Protein AF-A0A9E5N6P1-F1 (afdb_monomer)

Structure (mmCIF, N/CA/C/O backbone):
data_AF-A0A9E5N6P1-F1
#
_entry.id   AF-A0A9E5N6P1-F1
#
loop_
_atom_site.group_PDB
_atom_site.id
_atom_site.type_symbol
_atom_site.label_atom_id
_atom_site.label_alt_id
_atom_site.label_comp_id
_atom_site.label_asym_id
_atom_site.label_entity_id
_atom_site.label_seq_id
_atom_site.pdbx_PDB_ins_code
_atom_site.Cartn_x
_atom_site.Cartn_y
_atom_site.Cartn_z
_atom_site.occupancy
_atom_site.B_iso_or_equiv
_atom_site.auth_seq_id
_atom_site.auth_comp_id
_atom_site.auth_asym_id
_atom_site.auth_atom_id
_atom_site.pdbx_PDB_model_num
ATOM 1 N N . MET A 1 1 ? 30.276 5.288 -38.688 1.00 30.75 1 MET A N 1
ATOM 2 C CA . MET A 1 1 ? 29.841 4.185 -39.569 1.00 30.75 1 MET A CA 1
ATOM 3 C C . MET A 1 1 ? 28.336 4.038 -39.426 1.00 30.75 1 MET A C 1
ATOM 5 O O . MET A 1 1 ? 27.857 3.910 -38.314 1.00 30.75 1 MET A O 1
ATOM 9 N N . SER A 1 2 ? 27.665 4.191 -40.565 1.00 29.11 2 SER A N 1
ATOM 10 C CA . SER A 1 2 ? 26.231 4.224 -40.903 1.00 29.11 2 SER A CA 1
ATOM 11 C C . SER A 1 2 ? 25.204 3.473 -40.032 1.00 29.11 2 SER A C 1
ATOM 13 O O . SER A 1 2 ? 25.252 2.251 -39.938 1.00 29.11 2 SER A O 1
ATOM 15 N N . GLU A 1 3 ? 24.216 4.232 -39.546 1.00 31.86 3 GLU A N 1
ATOM 16 C CA . GLU A 1 3 ? 22.732 4.136 -39.640 1.00 31.86 3 GLU A CA 1
ATOM 17 C C . GLU A 1 3 ? 22.017 2.989 -40.407 1.00 31.86 3 GLU A C 1
ATOM 19 O O . GLU A 1 3 ? 20.873 3.148 -40.828 1.00 31.86 3 GLU A O 1
ATOM 24 N N . LYS A 1 4 ? 22.595 1.800 -40.577 1.00 34.53 4 LYS A N 1
ATOM 25 C CA . LYS A 1 4 ? 21.881 0.663 -41.186 1.00 34.53 4 LYS A CA 1
ATOM 26 C C . LYS A 1 4 ? 22.110 -0.628 -40.421 1.00 34.53 4 LYS A C 1
ATOM 28 O O . LYS A 1 4 ? 23.043 -1.351 -40.740 1.00 34.53 4 LYS A O 1
ATOM 33 N N . LEU A 1 5 ? 21.239 -0.904 -39.451 1.00 35.22 5 LEU A N 1
ATOM 34 C CA . LEU A 1 5 ? 20.755 -2.239 -39.069 1.00 35.22 5 LEU A CA 1
ATOM 35 C C . LEU A 1 5 ? 19.813 -2.079 -37.869 1.00 35.22 5 LEU A C 1
ATOM 37 O O . LEU A 1 5 ? 20.239 -1.598 -36.831 1.00 35.22 5 LEU A O 1
ATOM 41 N N . VAL A 1 6 ? 18.530 -2.393 -38.065 1.00 38.03 6 VAL A N 1
ATOM 42 C CA . VAL A 1 6 ? 17.585 -3.120 -37.184 1.00 38.03 6 VAL A CA 1
ATOM 43 C C . VAL A 1 6 ? 16.178 -2.767 -37.699 1.00 38.03 6 VAL A C 1
ATOM 45 O O . VAL A 1 6 ? 15.457 -1.951 -37.117 1.00 38.03 6 VAL A O 1
ATOM 48 N N . GLU A 1 7 ? 15.821 -3.330 -38.856 1.00 32.50 7 GLU A N 1
ATOM 49 C CA . GLU A 1 7 ? 14.437 -3.442 -39.329 1.00 32.50 7 GLU A CA 1
ATOM 50 C C . GLU A 1 7 ? 13.881 -4.795 -38.850 1.00 32.50 7 GLU A C 1
ATOM 52 O O . GLU A 1 7 ? 14.458 -5.835 -39.139 1.00 32.50 7 GLU A O 1
ATOM 57 N N . SER A 1 8 ? 12.798 -4.722 -38.067 1.00 36.00 8 SER A N 1
ATOM 58 C CA . SER A 1 8 ? 11.785 -5.740 -37.721 1.00 36.00 8 SER A CA 1
ATOM 59 C C . SER A 1 8 ? 12.186 -7.214 -37.462 1.00 36.00 8 SER A C 1
ATOM 61 O O . SER A 1 8 ? 12.519 -7.947 -38.386 1.00 36.00 8 SER A O 1
ATOM 63 N N . PHE A 1 9 ? 11.898 -7.644 -36.219 1.00 38.91 9 PHE A N 1
ATOM 64 C CA . PHE A 1 9 ? 11.863 -9.003 -35.632 1.00 38.91 9 PHE A CA 1
ATOM 65 C C . PHE A 1 9 ? 13.210 -9.673 -35.313 1.00 38.91 9 PHE A C 1
ATOM 67 O O . PHE A 1 9 ? 13.998 -9.960 -36.202 1.00 38.91 9 PHE A O 1
ATOM 74 N N . GLY A 1 10 ? 13.439 -10.020 -34.036 1.00 50.09 10 GLY A N 1
ATOM 75 C CA . GLY A 1 10 ? 14.515 -10.960 -33.709 1.00 50.09 10 GLY A CA 1
ATOM 76 C C . GLY A 1 10 ? 14.764 -11.246 -32.235 1.00 50.09 10 GLY A C 1
ATOM 77 O O . GLY A 1 10 ? 14.791 -12.413 -31.866 1.00 50.09 10 GLY A O 1
ATOM 78 N N . TYR A 1 11 ? 14.963 -10.238 -31.381 1.00 55.19 11 TYR A N 1
ATOM 79 C CA . TYR A 1 11 ? 15.561 -10.525 -30.078 1.00 55.19 11 TYR A CA 1
ATOM 80 C C . TYR A 1 11 ? 14.584 -11.148 -29.071 1.00 55.19 11 TYR A C 1
ATOM 82 O O . TYR A 1 11 ? 13.584 -10.567 -28.656 1.00 55.19 11 TYR A O 1
ATOM 90 N N . ARG A 1 12 ? 14.902 -12.365 -28.637 1.00 72.62 12 ARG A N 1
ATOM 91 C CA . ARG A 1 12 ? 14.164 -13.093 -27.608 1.00 72.62 12 ARG A CA 1
ATOM 92 C C . ARG A 1 12 ? 14.618 -12.675 -26.215 1.00 72.62 12 ARG A C 1
ATOM 94 O O . ARG A 1 12 ? 13.776 -12.448 -25.346 1.00 72.62 12 ARG A O 1
ATOM 101 N N . ARG A 1 13 ? 15.933 -12.568 -26.011 1.00 87.62 13 ARG A N 1
ATOM 102 C CA . ARG A 1 13 ? 16.547 -12.386 -24.694 1.00 87.62 13 ARG A CA 1
ATOM 103 C C . ARG A 1 13 ? 17.710 -11.402 -24.745 1.00 87.62 13 ARG A C 1
ATOM 105 O O . ARG A 1 13 ? 18.534 -11.480 -25.653 1.00 87.62 13 ARG A O 1
ATOM 112 N N . LEU A 1 14 ? 17.792 -10.541 -23.738 1.00 90.50 14 LEU A N 1
ATOM 113 C CA . LEU A 1 14 ? 18.967 -9.740 -23.416 1.00 90.50 14 LEU A CA 1
ATOM 114 C C . LEU A 1 14 ? 19.589 -10.247 -22.120 1.00 90.50 14 LEU A C 1
ATOM 116 O O . LEU A 1 14 ? 18.898 -10.410 -21.119 1.00 90.50 14 LEU A O 1
ATOM 120 N N . GLU A 1 15 ? 20.897 -10.428 -22.111 1.00 89.94 15 GLU A N 1
ATOM 121 C CA . GLU A 1 15 ? 21.671 -10.584 -20.892 1.00 89.94 15 GLU A CA 1
ATOM 122 C C . GLU A 1 15 ? 22.510 -9.330 -20.645 1.00 89.94 15 GLU A C 1
ATOM 124 O O . GLU A 1 15 ? 23.156 -8.822 -21.564 1.00 89.94 15 GLU A O 1
ATOM 129 N N . VAL A 1 16 ? 22.500 -8.840 -19.408 1.00 88.81 16 VAL A N 1
ATOM 130 C CA . VAL A 1 16 ? 23.298 -7.704 -18.955 1.00 88.81 16 VAL A CA 1
ATOM 131 C C . VAL A 1 16 ? 24.091 -8.106 -17.716 1.00 88.81 16 VAL A C 1
ATOM 133 O O . VAL A 1 16 ? 23.520 -8.593 -16.738 1.00 88.81 16 VAL A O 1
ATOM 136 N N . ALA A 1 17 ? 25.401 -7.885 -17.751 1.00 85.19 17 ALA A N 1
ATOM 137 C CA . ALA A 1 17 ? 26.308 -8.178 -16.645 1.00 85.19 17 ALA A CA 1
ATOM 138 C C . ALA A 1 17 ? 27.324 -7.046 -16.437 1.00 85.19 17 ALA A C 1
ATOM 140 O O . ALA A 1 17 ? 27.576 -6.237 -17.339 1.00 85.19 17 ALA A O 1
ATOM 141 N N . ALA A 1 18 ? 27.924 -6.997 -15.246 1.00 73.62 18 ALA A N 1
ATOM 142 C CA . ALA A 1 18 ? 29.084 -6.146 -14.999 1.00 73.62 18 ALA A CA 1
ATOM 143 C C . ALA A 1 18 ? 30.238 -6.533 -15.946 1.00 73.62 18 ALA A C 1
ATOM 145 O O . ALA A 1 18 ? 30.497 -7.713 -16.176 1.00 73.62 18 ALA A O 1
ATOM 146 N N . ALA A 1 19 ? 30.909 -5.539 -16.532 1.00 63.41 19 ALA A N 1
ATOM 147 C CA . ALA A 1 19 ? 32.109 -5.769 -17.337 1.00 63.41 19 ALA A CA 1
ATOM 148 C C . ALA A 1 19 ? 33.308 -6.113 -16.433 1.00 63.41 19 ALA A C 1
ATOM 150 O O . ALA A 1 19 ? 33.287 -5.759 -15.265 1.00 63.41 19 ALA A O 1
ATOM 151 N N . ASP A 1 20 ? 34.409 -6.664 -16.963 1.00 62.16 20 ASP A N 1
ATOM 152 C CA . ASP A 1 20 ? 35.677 -6.863 -16.213 1.00 62.16 20 ASP A CA 1
ATOM 153 C C . ASP A 1 20 ? 36.414 -5.545 -15.845 1.00 62.16 20 ASP A C 1
ATOM 155 O O . ASP A 1 20 ? 37.602 -5.525 -15.532 1.00 62.16 20 ASP A O 1
ATOM 159 N N . VAL A 1 21 ? 35.720 -4.410 -15.924 1.00 56.09 21 VAL A N 1
ATOM 160 C CA . VAL A 1 21 ? 36.178 -3.052 -15.594 1.00 56.09 21 VAL A CA 1
ATOM 161 C C . VAL A 1 21 ? 35.175 -2.436 -14.612 1.00 56.09 21 VAL A C 1
ATOM 163 O O . VAL A 1 21 ? 34.046 -2.921 -14.562 1.00 56.09 21 VAL A O 1
ATOM 166 N N . PRO A 1 22 ? 35.527 -1.390 -13.834 1.00 61.22 22 PRO A N 1
ATOM 167 C CA . PRO A 1 22 ? 34.582 -0.760 -12.909 1.00 61.22 22 PRO A CA 1
ATOM 168 C C . PRO A 1 22 ? 33.243 -0.482 -13.599 1.00 61.22 22 PRO A C 1
ATOM 170 O O . PRO A 1 22 ? 33.245 0.013 -14.723 1.00 61.22 22 PRO A O 1
ATOM 173 N N . VAL A 1 23 ? 32.110 -0.783 -12.957 1.00 59.41 23 VAL A N 1
ATOM 174 C CA . VAL A 1 23 ? 30.772 -0.688 -13.585 1.00 59.41 23 VAL A CA 1
ATOM 175 C C . VAL A 1 23 ? 30.453 0.726 -14.096 1.00 59.41 23 VAL A C 1
ATOM 177 O O . VAL A 1 23 ? 29.729 0.896 -15.076 1.00 59.41 23 VAL A O 1
ATOM 180 N N . GLU A 1 24 ? 31.084 1.748 -13.516 1.00 60.03 24 GLU A N 1
ATOM 181 C CA . GLU A 1 24 ? 31.072 3.140 -13.992 1.00 60.03 24 GLU A CA 1
ATOM 182 C C . GLU A 1 24 ? 31.619 3.301 -15.427 1.00 60.03 24 GLU A C 1
ATOM 184 O O . GLU A 1 24 ? 31.235 4.220 -16.150 1.00 60.03 24 GLU A O 1
ATOM 189 N N . SER A 1 25 ? 32.486 2.381 -15.856 1.00 57.44 25 SER A N 1
ATOM 190 C CA . SER A 1 25 ? 33.071 2.292 -17.200 1.00 57.44 25 SER A CA 1
ATOM 191 C C . SER A 1 25 ? 32.190 1.519 -18.192 1.00 57.44 25 SER A C 1
ATOM 193 O O . SER A 1 25 ? 32.484 1.520 -19.389 1.00 57.44 25 SER A O 1
ATOM 195 N N . GLY A 1 26 ? 31.106 0.887 -17.724 1.00 73.06 26 GLY A N 1
ATOM 196 C CA . GLY A 1 26 ? 30.070 0.270 -18.551 1.00 73.06 26 GLY A CA 1
ATOM 197 C C . GLY A 1 26 ? 29.672 -1.152 -18.143 1.00 73.06 26 GLY A C 1
ATOM 198 O O . GLY A 1 26 ? 30.324 -1.812 -17.337 1.00 73.06 26 GLY A O 1
ATOM 199 N N . VAL A 1 27 ? 28.586 -1.626 -18.751 1.00 81.25 27 VAL A N 1
ATOM 200 C CA . VAL A 1 27 ? 28.049 -2.990 -18.656 1.00 81.25 27 VAL A CA 1
ATOM 201 C C . VAL A 1 27 ? 28.216 -3.718 -19.982 1.00 81.25 27 VAL A C 1
ATOM 203 O O . VAL A 1 27 ? 28.313 -3.078 -21.033 1.00 81.25 27 VAL A O 1
ATOM 206 N N . VAL A 1 28 ? 28.242 -5.048 -19.936 1.00 84.31 28 VAL A N 1
ATOM 207 C CA . VAL A 1 28 ? 28.266 -5.898 -21.130 1.00 84.31 28 VAL A CA 1
ATOM 208 C C . VAL A 1 28 ? 26.860 -6.407 -21.407 1.00 84.31 28 VAL A C 1
ATOM 210 O O . VAL A 1 28 ? 26.244 -7.043 -20.552 1.00 84.31 28 VAL A O 1
ATOM 213 N N . CYS A 1 29 ? 26.373 -6.145 -22.616 1.00 86.56 29 CYS A N 1
ATOM 214 C CA . CYS A 1 29 ? 25.100 -6.642 -23.120 1.00 86.56 29 CYS A CA 1
ATOM 215 C C . CYS A 1 29 ? 25.311 -7.746 -24.163 1.00 86.56 29 CYS A C 1
ATOM 217 O O . CYS A 1 29 ? 26.134 -7.587 -25.069 1.00 86.56 29 CYS A O 1
ATOM 219 N N . ARG A 1 30 ? 24.535 -8.833 -24.070 1.00 86.62 30 ARG A N 1
ATOM 220 C CA . ARG A 1 30 ? 24.490 -9.935 -25.048 1.00 86.62 30 ARG A CA 1
ATOM 221 C C . ARG A 1 30 ? 23.038 -10.239 -25.429 1.00 86.62 30 ARG A C 1
ATOM 223 O O . ARG A 1 30 ? 22.239 -10.573 -24.561 1.00 86.62 30 ARG A O 1
ATOM 230 N N . ALA A 1 31 ? 22.691 -10.117 -26.708 1.00 83.19 31 ALA A N 1
ATOM 231 C CA . ALA A 1 31 ? 21.333 -10.327 -27.221 1.00 83.19 31 ALA A CA 1
ATOM 232 C C . ALA A 1 31 ? 21.217 -11.638 -28.034 1.00 83.19 31 ALA A C 1
ATOM 234 O O . ALA A 1 31 ? 22.139 -11.980 -28.773 1.00 83.19 31 ALA A O 1
ATOM 235 N N . GLU A 1 32 ? 20.094 -12.361 -27.919 1.00 78.06 32 GLU A N 1
ATOM 236 C CA . GLU A 1 32 ? 19.786 -13.614 -28.650 1.00 78.06 32 GLU A CA 1
ATOM 237 C C . GLU A 1 32 ? 18.493 -13.481 -29.487 1.00 78.06 32 GLU A C 1
ATOM 239 O O . GLU A 1 32 ? 17.554 -12.876 -28.964 1.00 78.06 32 GLU A O 1
ATOM 244 N N . PRO A 1 33 ? 18.344 -14.101 -30.688 1.00 56.44 33 PRO A N 1
ATOM 245 C CA . PRO A 1 33 ? 19.329 -14.826 -31.495 1.00 56.44 33 PRO A CA 1
ATOM 246 C C . PRO A 1 33 ? 20.080 -13.916 -32.498 1.00 56.44 33 PRO A C 1
ATOM 248 O O . PRO A 1 33 ? 19.656 -12.803 -32.776 1.00 56.44 33 PRO A O 1
ATOM 251 N N . GLU A 1 34 ? 21.172 -14.462 -33.049 1.00 45.56 34 GLU A N 1
ATOM 252 C CA . GLU A 1 34 ? 22.156 -13.897 -34.002 1.00 45.56 34 GLU A CA 1
ATOM 253 C C . GLU A 1 34 ? 23.287 -13.003 -33.436 1.00 45.56 34 GLU A C 1
ATOM 255 O O . GLU A 1 34 ? 23.082 -11.908 -32.925 1.00 45.56 34 GLU A O 1
ATOM 260 N N . GLY A 1 35 ? 24.538 -13.462 -33.619 1.00 53.06 35 GLY A N 1
ATOM 261 C CA . GLY A 1 35 ? 25.711 -12.591 -33.801 1.00 53.06 35 GLY A CA 1
ATOM 262 C C . GLY A 1 35 ? 26.548 -12.180 -32.584 1.00 53.06 35 GLY A C 1
ATOM 263 O O . GLY A 1 35 ? 27.582 -11.563 -32.810 1.00 53.06 35 GLY A O 1
ATOM 264 N N . ALA A 1 36 ? 26.145 -12.516 -31.350 1.00 54.09 36 ALA A N 1
ATOM 265 C CA . ALA A 1 36 ? 26.924 -12.450 -30.094 1.00 54.09 36 ALA A CA 1
ATOM 266 C C . ALA A 1 36 ? 28.018 -11.360 -30.023 1.00 54.09 36 ALA A C 1
ATOM 268 O O . ALA A 1 36 ? 29.170 -11.639 -29.690 1.00 54.09 36 ALA A O 1
ATOM 269 N N . GLN A 1 37 ? 27.677 -10.112 -30.344 1.00 58.47 37 GLN A N 1
ATOM 270 C CA . GLN A 1 37 ? 28.601 -9.005 -30.151 1.00 58.47 37 GLN A CA 1
ATOM 271 C C . GLN A 1 37 ? 28.383 -8.457 -28.745 1.00 58.47 37 GLN A C 1
ATOM 273 O O . GLN A 1 37 ? 27.283 -8.030 -28.399 1.00 58.47 37 GLN A O 1
ATOM 278 N N . GLU A 1 38 ? 29.424 -8.508 -27.918 1.00 72.19 38 GLU A N 1
ATOM 279 C CA . GLU A 1 38 ? 29.413 -7.850 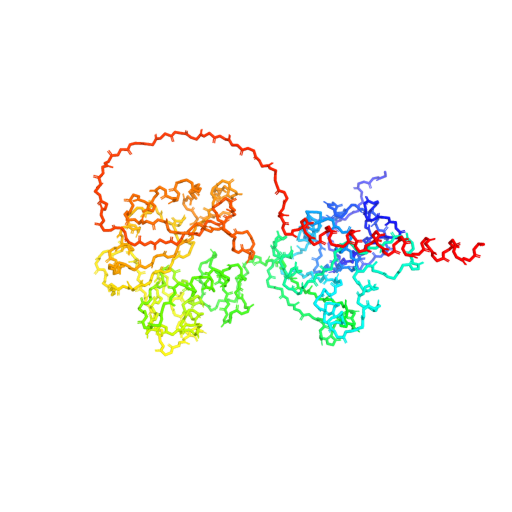-26.618 1.00 72.19 38 GLU A CA 1
ATOM 280 C C . GLU A 1 38 ? 29.354 -6.342 -26.822 1.00 72.19 38 GLU A C 1
ATOM 282 O O . GLU A 1 38 ? 30.305 -5.725 -27.309 1.00 72.19 38 GLU A O 1
ATOM 287 N N . ILE A 1 39 ? 28.231 -5.742 -26.442 1.00 78.69 39 ILE A N 1
ATOM 288 C CA . ILE A 1 39 ? 28.075 -4.296 -26.508 1.00 78.69 39 ILE A CA 1
ATOM 289 C C . ILE A 1 39 ? 28.393 -3.734 -25.131 1.00 78.69 39 ILE A C 1
ATOM 291 O O . ILE A 1 39 ? 27.693 -4.014 -24.157 1.00 78.69 39 ILE A O 1
ATOM 295 N N . ARG A 1 40 ? 29.456 -2.929 -25.060 1.00 81.38 40 ARG A N 1
ATOM 296 C CA . ARG A 1 40 ? 29.779 -2.147 -23.867 1.00 81.38 40 ARG A CA 1
ATOM 297 C C . ARG A 1 40 ? 29.000 -0.843 -23.897 1.00 81.38 40 ARG A C 1
ATOM 299 O O . ARG A 1 40 ? 29.143 -0.058 -24.832 1.00 81.38 40 ARG A O 1
ATOM 306 N N . CYS A 1 41 ? 28.177 -0.614 -22.885 1.00 80.31 41 CYS A N 1
ATOM 307 C CA . CYS A 1 41 ? 27.332 0.576 -22.802 1.00 80.31 41 CYS A CA 1
ATOM 308 C C . CYS A 1 41 ? 27.138 1.032 -21.356 1.00 80.31 41 CYS A C 1
ATOM 310 O O . CYS A 1 41 ? 27.592 0.379 -20.420 1.00 80.31 41 CYS A O 1
ATOM 312 N N . ARG A 1 42 ? 26.498 2.187 -21.159 1.00 82.38 42 ARG A N 1
ATOM 313 C CA . ARG A 1 42 ? 26.172 2.668 -19.814 1.00 82.38 42 ARG A CA 1
ATOM 314 C C . ARG A 1 42 ? 24.927 1.943 -19.300 1.00 82.38 42 ARG A C 1
ATOM 316 O O . ARG A 1 42 ? 23.971 1.816 -20.059 1.00 82.38 42 ARG A O 1
ATOM 323 N N . PRO A 1 43 ? 24.875 1.562 -18.013 1.00 80.62 43 PRO A N 1
ATOM 324 C CA . PRO A 1 43 ? 23.700 0.902 -17.443 1.00 80.62 43 PRO A CA 1
ATOM 325 C C . PRO A 1 43 ? 22.434 1.770 -17.537 1.00 80.62 43 PRO A C 1
ATOM 327 O O . PRO A 1 43 ? 21.340 1.251 -17.688 1.00 80.62 43 PRO A O 1
ATOM 330 N N . SER A 1 44 ? 22.572 3.097 -17.513 1.00 77.56 44 SER A N 1
ATOM 331 C CA . SER A 1 44 ? 21.450 4.034 -17.639 1.00 77.56 44 SER A CA 1
ATOM 332 C C . SER A 1 44 ? 21.016 4.318 -19.081 1.00 77.56 44 SER A C 1
ATOM 334 O O . SER A 1 44 ? 20.153 5.167 -19.288 1.00 77.56 44 SER A O 1
ATOM 336 N N . THR A 1 45 ? 21.670 3.737 -20.091 1.0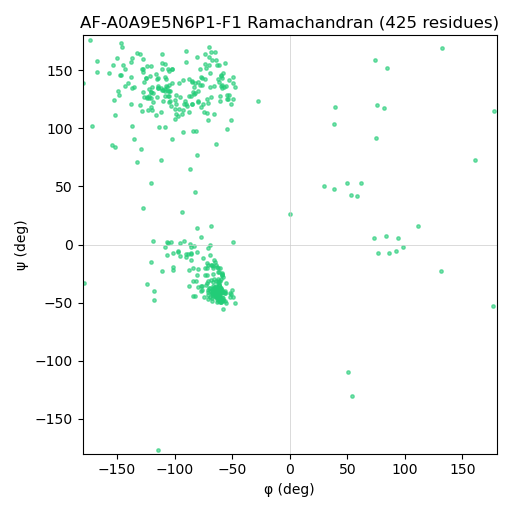0 82.12 45 THR A N 1
ATOM 337 C CA . THR A 1 45 ? 21.364 4.008 -21.505 1.00 82.12 45 THR A CA 1
ATOM 338 C C . THR A 1 45 ? 21.773 2.812 -22.358 1.00 82.12 45 THR A C 1
ATOM 340 O O . THR A 1 45 ? 22.886 2.760 -22.897 1.00 82.12 45 THR A O 1
ATOM 343 N N . LEU A 1 46 ? 20.875 1.834 -22.458 1.00 85.75 46 LEU A N 1
ATOM 344 C CA . LEU A 1 46 ? 21.114 0.606 -23.207 1.00 85.75 46 LEU A CA 1
ATOM 345 C C . LEU A 1 46 ? 20.816 0.842 -24.702 1.00 85.75 46 LEU A C 1
ATOM 347 O O . LEU A 1 46 ? 19.741 1.346 -25.037 1.00 85.75 46 LEU A O 1
ATOM 351 N N . PRO A 1 47 ? 21.724 0.482 -25.629 1.00 87.12 47 PRO A N 1
ATOM 352 C CA . PRO A 1 47 ? 21.664 0.878 -27.040 1.00 87.12 47 PRO A CA 1
ATOM 353 C C . PRO A 1 47 ? 20.723 -0.013 -27.867 1.00 87.12 47 PRO A C 1
ATOM 355 O O . PRO A 1 47 ? 21.059 -0.454 -28.964 1.00 87.12 47 PRO A O 1
ATOM 358 N N . PHE A 1 48 ? 19.537 -0.287 -27.333 1.00 86.12 48 PHE A N 1
ATOM 359 C CA . PHE A 1 48 ? 18.495 -1.070 -27.983 1.00 86.12 48 PHE A CA 1
ATOM 360 C C . PHE A 1 48 ? 17.201 -0.257 -28.058 1.00 86.12 48 PHE A C 1
ATOM 362 O O . PHE A 1 48 ? 16.966 0.644 -27.248 1.00 86.12 48 PHE A O 1
ATOM 369 N N . LYS A 1 49 ? 16.370 -0.568 -29.056 1.00 81.31 49 LYS A N 1
ATOM 370 C CA . LYS A 1 49 ? 15.063 0.073 -29.244 1.00 81.31 49 LYS A CA 1
ATOM 371 C C . LYS A 1 49 ? 14.109 -0.304 -28.111 1.00 81.31 49 LYS A C 1
ATOM 373 O O . LYS A 1 49 ? 14.295 -1.319 -27.447 1.00 81.31 49 LYS A O 1
ATOM 378 N N . ASP A 1 50 ? 13.083 0.506 -27.913 1.00 83.69 50 ASP A N 1
ATOM 379 C CA . ASP A 1 50 ? 12.000 0.187 -26.987 1.00 83.69 50 ASP A CA 1
ATOM 380 C C . ASP A 1 50 ? 11.328 -1.125 -27.414 1.00 83.69 50 ASP A C 1
ATOM 382 O O . ASP A 1 50 ? 11.241 -1.427 -2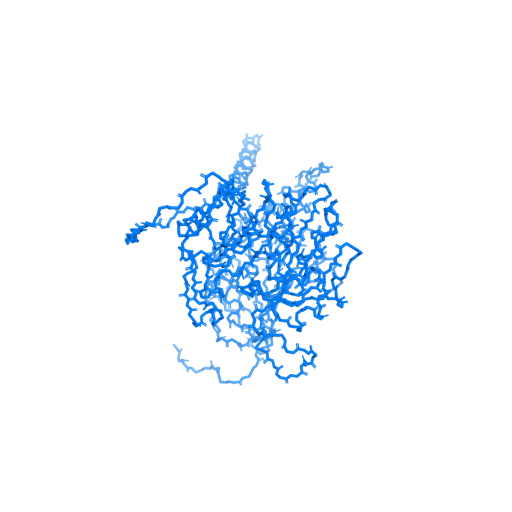8.607 1.00 83.69 50 ASP A O 1
ATOM 386 N N . GLU A 1 51 ? 10.873 -1.902 -26.433 1.00 84.88 51 GLU A N 1
ATOM 387 C CA . GLU A 1 51 ? 10.024 -3.082 -26.641 1.00 84.88 51 GLU A CA 1
ATOM 388 C C . GLU A 1 51 ? 10.579 -4.103 -27.646 1.00 84.88 51 GLU A C 1
ATOM 390 O O . GLU A 1 51 ? 9.862 -4.635 -28.492 1.00 84.88 51 GLU A O 1
ATOM 395 N N . CYS A 1 52 ? 11.879 -4.389 -27.573 1.00 84.94 52 CYS A N 1
ATOM 396 C CA . CYS A 1 52 ? 12.545 -5.298 -28.504 1.00 84.94 52 CYS A CA 1
ATOM 397 C C . CYS A 1 52 ? 12.944 -6.651 -27.902 1.00 84.94 52 CYS A C 1
ATOM 399 O O . CYS A 1 52 ? 13.426 -7.499 -28.647 1.00 84.94 52 CYS A O 1
ATOM 401 N N . PHE A 1 53 ? 12.713 -6.881 -26.602 1.00 86.56 53 PHE A N 1
ATOM 402 C CA . PHE A 1 53 ? 13.019 -8.146 -25.926 1.00 86.56 53 PHE A CA 1
ATOM 403 C C . PHE A 1 53 ? 11.805 -8.743 -25.210 1.00 86.56 53 PHE A C 1
ATOM 405 O O . PHE A 1 53 ? 11.024 -8.029 -24.591 1.00 86.56 53 PHE A O 1
ATOM 412 N N . SER A 1 54 ? 11.682 -10.074 -25.217 1.00 87.31 54 SER A N 1
ATOM 413 C CA . SER A 1 54 ? 10.706 -10.791 -24.373 1.00 87.31 54 SER A CA 1
ATOM 414 C C . SER A 1 54 ? 11.237 -11.129 -22.978 1.00 87.31 54 SER A C 1
ATOM 416 O O . SER A 1 54 ? 10.456 -11.336 -22.048 1.00 87.31 54 SER A O 1
ATOM 418 N N . GLU A 1 55 ? 12.562 -11.165 -22.826 1.00 91.44 55 GLU A N 1
ATOM 419 C CA . GLU A 1 55 ? 13.239 -11.504 -21.580 1.00 91.44 55 GLU A CA 1
ATOM 420 C C . GLU A 1 55 ? 14.511 -10.663 -21.395 1.00 91.44 55 GLU A C 1
ATOM 422 O O . GLU A 1 55 ? 15.299 -10.516 -22.328 1.00 91.44 55 GLU A O 1
ATOM 427 N N . VAL A 1 56 ? 14.742 -10.148 -20.188 1.00 93.00 56 VAL A N 1
ATOM 428 C CA . VAL A 1 56 ? 15.998 -9.498 -19.784 1.00 93.00 56 VAL A CA 1
ATOM 429 C C . VAL A 1 56 ? 16.558 -10.227 -18.563 1.00 93.00 56 VAL A C 1
ATOM 431 O O . VAL A 1 56 ? 15.830 -10.507 -17.615 1.00 93.00 56 VAL A O 1
ATOM 434 N N . ARG A 1 57 ? 17.853 -10.534 -18.555 1.00 92.25 57 ARG A N 1
ATOM 435 C CA . ARG A 1 57 ? 18.554 -11.149 -17.421 1.00 92.25 57 ARG A CA 1
ATOM 436 C C . ARG A 1 57 ? 19.666 -10.228 -16.948 1.00 92.25 57 ARG A C 1
ATOM 438 O O . ARG A 1 57 ? 20.615 -9.993 -17.687 1.00 92.25 57 ARG A O 1
ATOM 445 N N . SER A 1 58 ? 19.556 -9.730 -15.725 1.00 90.31 58 SER A N 1
ATOM 446 C CA . SER A 1 58 ? 20.585 -8.941 -15.052 1.00 90.31 58 SER A CA 1
ATOM 447 C C . SER A 1 58 ? 21.357 -9.837 -14.091 1.00 90.31 58 SER A C 1
ATOM 449 O O . SER A 1 58 ? 20.828 -10.198 -13.035 1.00 90.31 58 SER A O 1
ATOM 451 N N . ARG A 1 59 ? 22.609 -10.160 -14.431 1.00 83.38 59 ARG A N 1
ATOM 452 C CA . ARG A 1 59 ? 23.469 -11.033 -13.622 1.00 83.38 59 ARG A CA 1
ATOM 453 C C . ARG A 1 59 ? 24.587 -10.268 -12.938 1.00 83.38 59 ARG A C 1
ATOM 455 O O . ARG A 1 59 ? 25.318 -9.539 -13.600 1.00 83.38 59 ARG A O 1
ATOM 462 N N . HIS A 1 60 ? 24.708 -10.458 -11.623 1.00 77.31 60 HIS A N 1
ATOM 463 C CA . HIS A 1 60 ? 25.741 -9.861 -10.770 1.00 77.31 60 HIS A CA 1
ATOM 464 C C . HIS A 1 60 ? 26.099 -8.409 -11.139 1.00 77.31 60 HIS A C 1
ATOM 466 O O . HIS A 1 60 ? 27.266 -8.071 -11.301 1.00 77.31 60 HIS A O 1
ATOM 472 N N . LEU A 1 61 ? 25.094 -7.559 -11.329 1.00 83.69 61 LEU A N 1
ATOM 473 C CA . LEU A 1 61 ? 25.298 -6.176 -11.752 1.00 83.69 61 LEU A CA 1
ATOM 474 C C . LEU A 1 61 ? 24.790 -5.187 -10.710 1.00 83.69 61 LEU A C 1
ATOM 476 O O . LEU A 1 61 ? 25.483 -4.234 -10.356 1.00 83.69 61 LEU A O 1
ATOM 480 N N . ILE A 1 62 ? 23.572 -5.409 -10.222 1.00 85.19 62 ILE A N 1
ATOM 481 C CA . ILE A 1 62 ? 22.853 -4.422 -9.420 1.00 85.19 62 ILE A CA 1
ATOM 482 C C . ILE A 1 62 ? 23.582 -4.083 -8.113 1.00 85.19 62 ILE A C 1
ATOM 484 O O . ILE A 1 62 ? 23.546 -2.933 -7.688 1.00 85.19 62 ILE A O 1
ATOM 488 N N . GLN A 1 63 ? 24.343 -5.032 -7.554 1.00 82.25 63 GLN A N 1
ATOM 489 C CA . GLN A 1 63 ? 25.165 -4.836 -6.357 1.00 82.25 63 GLN A CA 1
ATOM 490 C C . GLN A 1 63 ? 26.299 -3.820 -6.511 1.00 82.25 63 GLN A C 1
ATOM 492 O O . GLN A 1 63 ? 26.856 -3.371 -5.512 1.00 82.25 63 GLN A O 1
ATOM 497 N N . TYR A 1 64 ? 26.671 -3.479 -7.742 1.00 80.19 64 TYR A N 1
ATOM 498 C CA . TYR A 1 64 ? 27.747 -2.536 -8.040 1.00 80.19 64 TYR A CA 1
ATOM 499 C C . TYR A 1 64 ? 27.222 -1.147 -8.411 1.00 80.19 64 TYR A C 1
ATOM 501 O O . TYR A 1 64 ? 28.005 -0.213 -8.574 1.00 80.19 64 TYR A O 1
ATOM 509 N N . LEU A 1 65 ? 25.904 -1.000 -8.562 1.00 76.81 65 LEU A N 1
ATOM 510 C CA . LEU A 1 65 ? 25.265 0.261 -8.907 1.00 76.81 65 LEU A CA 1
ATOM 511 C C . LEU A 1 65 ? 24.842 1.000 -7.639 1.00 76.81 65 LEU A C 1
ATOM 513 O O . LEU A 1 65 ? 24.303 0.416 -6.699 1.00 76.81 65 LEU A O 1
ATOM 517 N N . ARG A 1 66 ? 24.998 2.328 -7.637 1.00 75.12 66 ARG A N 1
ATOM 518 C CA . ARG A 1 66 ? 24.306 3.177 -6.657 1.00 75.12 66 ARG A CA 1
ATOM 519 C C . ARG A 1 66 ? 22.802 2.954 -6.788 1.00 75.12 66 ARG A C 1
ATOM 521 O O . ARG A 1 66 ? 22.312 2.749 -7.893 1.00 75.12 66 ARG A O 1
ATOM 528 N N . ARG A 1 67 ? 22.046 3.057 -5.692 1.00 69.38 67 ARG A N 1
ATOM 529 C CA . ARG A 1 67 ? 20.590 2.805 -5.690 1.00 69.38 67 ARG A CA 1
ATOM 530 C C . ARG A 1 67 ? 19.831 3.580 -6.777 1.00 69.38 67 ARG A C 1
ATOM 532 O O . ARG A 1 67 ? 18.992 2.998 -7.453 1.00 69.38 67 ARG A O 1
ATOM 539 N N . THR A 1 68 ? 20.153 4.855 -6.990 1.00 69.31 68 THR A N 1
ATOM 540 C CA . THR A 1 68 ? 19.552 5.681 -8.054 1.00 69.31 68 THR A CA 1
ATOM 541 C C . THR A 1 68 ? 19.894 5.174 -9.456 1.00 69.31 68 THR A C 1
ATOM 543 O O . THR A 1 68 ? 19.024 5.109 -10.322 1.00 69.31 68 THR A O 1
ATOM 546 N N . ASP A 1 69 ? 21.143 4.762 -9.673 1.00 76.62 69 ASP A N 1
ATOM 547 C CA . ASP A 1 69 ? 21.615 4.209 -10.944 1.00 76.62 69 ASP A CA 1
ATOM 548 C C . ASP A 1 69 ? 21.049 2.797 -11.190 1.00 76.62 69 ASP A C 1
ATOM 550 O O . ASP A 1 69 ? 20.731 2.456 -12.326 1.00 76.62 69 ASP A O 1
ATOM 554 N N . ALA A 1 70 ? 20.835 2.009 -10.132 1.00 81.75 70 ALA A N 1
ATOM 555 C CA . ALA A 1 70 ? 20.162 0.714 -10.180 1.00 81.75 70 ALA A CA 1
ATOM 556 C C . ALA A 1 70 ? 18.701 0.853 -10.630 1.00 81.75 70 ALA A C 1
ATOM 558 O O . ALA A 1 70 ? 18.265 0.115 -11.509 1.00 81.75 70 ALA A O 1
ATOM 559 N N . VAL A 1 71 ? 17.954 1.825 -10.087 1.00 77.88 71 VAL A N 1
ATOM 560 C CA . VAL A 1 71 ? 16.577 2.103 -10.537 1.00 77.88 71 VAL A CA 1
ATOM 561 C C . VAL A 1 71 ? 16.564 2.518 -12.007 1.00 77.88 71 VAL A C 1
ATOM 563 O O . VAL A 1 71 ? 15.790 1.961 -12.777 1.00 77.88 71 VAL A O 1
ATOM 566 N N . ARG A 1 72 ? 17.451 3.431 -12.425 1.00 78.81 72 ARG A N 1
ATOM 567 C CA . ARG A 1 72 ? 17.552 3.859 -13.834 1.00 78.81 72 ARG A CA 1
ATOM 568 C C . ARG A 1 72 ? 17.899 2.706 -14.774 1.00 78.81 72 ARG A C 1
ATOM 570 O O . ARG A 1 72 ? 17.323 2.601 -15.849 1.00 78.81 72 ARG A O 1
ATOM 577 N N . PHE A 1 73 ? 18.810 1.827 -14.366 1.00 89.69 73 PHE A N 1
ATOM 578 C CA . PHE A 1 73 ? 19.143 0.621 -15.121 1.00 89.69 73 PHE A CA 1
ATOM 579 C C . PHE A 1 73 ? 17.936 -0.311 -15.278 1.00 89.69 73 PHE A C 1
ATOM 581 O O . PHE A 1 73 ? 17.662 -0.810 -16.369 1.00 89.69 73 PHE A O 1
ATOM 588 N N . LEU A 1 74 ? 17.183 -0.531 -14.202 1.00 91.00 74 LEU A N 1
ATOM 589 C CA . LEU A 1 74 ? 15.976 -1.347 -14.261 1.00 91.00 74 LEU A CA 1
ATOM 590 C C . LEU A 1 74 ? 14.877 -0.681 -15.108 1.00 91.00 74 LEU A C 1
ATOM 592 O O . LEU A 1 74 ? 14.188 -1.384 -15.839 1.00 91.00 74 LEU A O 1
ATOM 596 N N . GLN A 1 75 ? 14.743 0.649 -15.082 1.00 83.50 75 GLN A N 1
ATOM 597 C CA . GLN A 1 75 ? 13.830 1.392 -15.967 1.00 83.50 75 GLN A CA 1
ATOM 598 C C . GLN A 1 75 ? 14.226 1.249 -17.439 1.00 83.50 75 GLN A C 1
ATOM 600 O O . GLN A 1 75 ? 13.365 1.064 -18.295 1.00 83.50 75 GLN A O 1
ATOM 605 N N . GLU A 1 76 ? 15.524 1.252 -17.741 1.00 89.38 76 GLU A N 1
ATOM 606 C CA . GLU A 1 76 ? 16.007 0.916 -19.080 1.00 89.38 76 GLU A CA 1
ATOM 607 C C . GLU A 1 76 ? 15.630 -0.518 -19.457 1.00 89.38 76 GLU A C 1
ATOM 609 O O . GLU A 1 76 ? 15.086 -0.744 -20.533 1.00 89.38 76 GLU A O 1
ATOM 614 N N . CYS A 1 77 ? 15.811 -1.493 -18.564 1.00 93.31 77 CYS A N 1
ATOM 615 C CA . CYS A 1 77 ? 15.361 -2.865 -18.817 1.00 93.31 77 CYS A CA 1
ATOM 616 C C . CYS A 1 77 ? 13.843 -2.944 -19.056 1.00 93.31 77 CYS A C 1
ATOM 618 O O . CYS A 1 77 ? 13.392 -3.713 -19.904 1.00 93.31 77 CYS A O 1
ATOM 620 N N . TRP A 1 78 ? 13.055 -2.139 -18.340 1.00 89.62 78 TRP A N 1
ATOM 621 C CA . TRP A 1 78 ? 11.610 -2.032 -18.528 1.00 89.62 78 TRP A CA 1
ATOM 622 C C . TRP A 1 78 ? 11.258 -1.457 -19.906 1.00 89.62 78 TRP A C 1
ATOM 624 O O . TRP A 1 78 ? 10.410 -2.014 -20.603 1.00 89.62 78 TRP A O 1
ATOM 634 N N . ARG A 1 79 ? 11.946 -0.394 -20.345 1.00 89.31 79 ARG A N 1
ATOM 635 C CA . ARG A 1 79 ? 11.783 0.210 -21.680 1.00 89.31 79 ARG A CA 1
ATOM 636 C C . ARG A 1 79 ? 12.024 -0.814 -22.789 1.00 89.31 79 ARG A C 1
ATOM 638 O O . ARG A 1 79 ? 11.282 -0.856 -23.768 1.00 89.31 79 ARG A O 1
ATOM 645 N N . LEU A 1 80 ? 13.038 -1.658 -22.619 1.00 88.75 80 LEU A N 1
ATOM 646 C CA . LEU A 1 80 ? 13.439 -2.671 -23.594 1.00 88.75 80 LEU A CA 1
ATOM 647 C C . LEU A 1 80 ? 12.476 -3.854 -23.719 1.00 88.75 80 LEU A C 1
ATOM 649 O O . LEU A 1 80 ? 12.450 -4.506 -24.766 1.00 88.75 80 LEU A O 1
ATOM 653 N N . LEU A 1 81 ? 11.717 -4.165 -22.671 1.00 87.88 81 LEU A N 1
ATOM 654 C CA . LEU A 1 81 ? 10.819 -5.312 -22.673 1.00 87.88 81 LEU A CA 1
ATOM 655 C C . LEU A 1 81 ? 9.544 -5.016 -23.460 1.00 87.88 81 LEU A C 1
ATOM 657 O O . LEU A 1 81 ? 8.939 -3.953 -23.317 1.00 87.88 81 LEU A O 1
ATOM 661 N N . VAL A 1 82 ? 9.104 -5.979 -24.269 1.00 83.06 82 VAL A N 1
ATOM 662 C CA . VAL A 1 82 ? 7.731 -5.991 -24.786 1.00 83.06 82 VAL A CA 1
ATOM 663 C C . VAL A 1 82 ? 6.761 -6.083 -23.613 1.00 83.06 82 VAL A C 1
ATOM 665 O O . VAL A 1 82 ? 7.115 -6.617 -22.554 1.00 83.06 82 VAL A O 1
ATOM 668 N N . PRO A 1 83 ? 5.524 -5.604 -23.761 1.00 78.56 83 PRO A N 1
ATOM 669 C CA . PRO A 1 83 ? 4.552 -5.771 -22.701 1.00 78.56 83 PRO A CA 1
ATOM 670 C C . PRO A 1 83 ? 4.297 -7.246 -22.345 1.00 78.56 83 PRO A C 1
ATOM 672 O O . PRO A 1 83 ? 4.222 -8.105 -23.222 1.00 78.56 83 PRO A O 1
ATOM 675 N N . GLY A 1 84 ? 4.214 -7.557 -21.049 1.00 77.50 84 GLY A N 1
ATOM 676 C CA . GLY A 1 84 ? 4.199 -8.936 -20.540 1.00 77.50 84 GLY A CA 1
ATOM 677 C C . GLY A 1 84 ? 5.569 -9.634 -20.531 1.00 77.50 84 GLY A C 1
ATOM 678 O O . GLY A 1 84 ? 5.692 -10.735 -19.986 1.00 77.50 84 GLY A O 1
ATOM 679 N N . GLY A 1 85 ? 6.603 -9.008 -21.100 1.00 86.00 85 GLY A N 1
ATOM 680 C CA . GLY A 1 85 ? 7.984 -9.481 -21.061 1.00 86.00 85 GLY A CA 1
ATOM 681 C C . GLY A 1 85 ? 8.542 -9.514 -19.638 1.00 86.00 85 GLY A C 1
ATOM 682 O O . GLY A 1 85 ? 8.077 -8.790 -18.755 1.00 86.00 85 GLY A O 1
ATOM 683 N N . ARG A 1 86 ? 9.532 -10.377 -19.393 1.00 90.81 86 ARG A N 1
ATOM 684 C CA . ARG A 1 86 ? 10.032 -10.671 -18.039 1.00 90.81 86 ARG A CA 1
ATOM 685 C C . ARG A 1 86 ? 11.463 -10.212 -17.829 1.00 90.81 86 ARG A C 1
ATOM 687 O O . ARG A 1 86 ? 12.303 -10.355 -18.710 1.00 90.81 86 ARG A O 1
ATOM 694 N N . ILE A 1 87 ? 11.753 -9.739 -16.628 1.00 93.94 87 ILE A N 1
ATOM 695 C CA . ILE A 1 87 ? 13.113 -9.528 -16.148 1.00 93.94 87 ILE A CA 1
ATOM 696 C C . ILE A 1 87 ? 13.453 -10.573 -15.089 1.00 93.94 87 ILE A C 1
ATOM 698 O O . ILE A 1 87 ? 12.592 -10.940 -14.296 1.00 93.94 87 ILE A O 1
ATOM 702 N N . TYR A 1 88 ? 14.704 -11.018 -15.069 1.00 92.75 88 TYR A N 1
ATOM 703 C CA . TYR A 1 88 ? 15.308 -11.816 -14.005 1.00 92.75 88 TYR A CA 1
ATOM 704 C C . TYR A 1 88 ? 16.505 -11.047 -13.457 1.00 92.75 88 TYR A C 1
ATOM 706 O O . TYR A 1 88 ? 17.376 -10.639 -14.229 1.00 92.75 88 TYR A O 1
ATOM 714 N N . VAL A 1 89 ? 16.551 -10.833 -12.147 1.00 92.12 89 VAL A N 1
ATOM 715 C CA . VAL A 1 89 ? 17.640 -10.117 -11.480 1.00 92.12 89 VAL A CA 1
ATOM 716 C C . VAL A 1 89 ? 18.237 -11.006 -10.405 1.00 92.12 89 VAL A C 1
ATOM 718 O O . VAL A 1 89 ? 17.523 -11.468 -9.516 1.00 92.12 89 VAL A O 1
ATOM 721 N N . THR A 1 90 ? 19.552 -11.200 -10.477 1.00 89.56 90 THR A N 1
ATOM 722 C CA . THR A 1 90 ? 20.317 -11.891 -9.437 1.00 89.56 90 THR A CA 1
ATOM 723 C C . THR A 1 90 ? 21.116 -10.896 -8.604 1.00 89.56 90 THR A C 1
ATOM 725 O O . THR A 1 90 ? 21.757 -10.005 -9.178 1.00 89.56 90 THR A O 1
ATOM 728 N N . ALA A 1 91 ? 21.146 -11.067 -7.285 1.00 87.50 91 ALA A N 1
ATOM 729 C CA . ALA A 1 91 ? 21.964 -10.243 -6.394 1.00 87.50 91 ALA A CA 1
ATOM 730 C C . ALA A 1 91 ? 22.406 -11.016 -5.135 1.00 87.50 91 ALA A C 1
ATOM 732 O O . ALA A 1 91 ? 21.766 -12.008 -4.790 1.00 87.50 91 ALA A O 1
ATOM 733 N N . PRO A 1 92 ? 23.461 -10.582 -4.419 1.00 84.62 92 PRO A N 1
ATOM 734 C CA . PRO A 1 92 ? 23.867 -11.210 -3.160 1.00 84.62 92 PRO A CA 1
ATOM 735 C C . PRO A 1 92 ? 22.748 -11.184 -2.107 1.00 84.62 92 PRO A C 1
ATOM 737 O O . PRO A 1 92 ? 22.114 -10.143 -1.897 1.00 84.62 92 PRO A O 1
ATOM 740 N N . ASN A 1 93 ? 22.527 -12.317 -1.435 1.00 85.69 93 ASN A N 1
ATOM 741 C CA . ASN A 1 93 ? 21.474 -12.498 -0.435 1.00 85.69 93 ASN A CA 1
ATOM 742 C C . ASN A 1 93 ? 21.912 -11.992 0.946 1.00 85.69 93 ASN A C 1
ATOM 744 O O . ASN A 1 93 ? 22.565 -12.700 1.711 1.00 85.69 93 ASN A O 1
ATOM 748 N N . LEU A 1 94 ? 21.514 -10.768 1.290 1.00 83.38 94 LEU A N 1
ATOM 749 C CA . LEU A 1 94 ? 21.842 -10.141 2.571 1.00 83.38 94 LEU A CA 1
ATOM 750 C C . LEU A 1 94 ? 21.341 -10.962 3.765 1.00 83.38 94 LEU A C 1
ATOM 752 O O . LEU A 1 94 ? 22.062 -11.085 4.749 1.00 83.38 94 LEU A O 1
ATOM 756 N N . GLN A 1 95 ? 20.131 -11.527 3.686 1.00 79.56 95 GLN A N 1
ATOM 757 C CA . GLN A 1 95 ? 19.554 -12.264 4.813 1.00 79.56 95 GLN A CA 1
ATOM 758 C C . GLN A 1 95 ? 20.396 -13.499 5.146 1.00 79.56 95 GLN A C 1
ATOM 760 O O . GLN A 1 95 ? 20.743 -13.707 6.302 1.00 79.56 95 GLN A O 1
ATOM 765 N N . PHE A 1 96 ? 20.807 -14.246 4.120 1.00 83.25 96 PHE A N 1
ATOM 766 C CA . PHE A 1 96 ? 21.667 -15.415 4.280 1.00 83.25 96 PHE A CA 1
ATOM 767 C C . PHE A 1 96 ? 22.993 -15.075 4.971 1.00 83.25 96 PHE A C 1
ATOM 769 O O . PHE A 1 96 ? 23.391 -15.752 5.917 1.00 83.25 96 PHE A O 1
ATOM 776 N N . TYR A 1 97 ? 23.665 -13.997 4.553 1.00 80.31 97 TYR A N 1
ATOM 777 C CA . TYR A 1 97 ? 24.938 -13.613 5.167 1.00 80.31 97 TYR A CA 1
ATOM 778 C C . TYR A 1 97 ? 24.784 -13.068 6.593 1.00 80.31 97 TYR A C 1
ATOM 780 O O . TYR A 1 97 ? 25.666 -13.284 7.423 1.00 80.31 97 TYR A O 1
ATOM 788 N N . LEU A 1 98 ? 23.667 -12.407 6.911 1.00 76.56 98 LEU A N 1
ATOM 789 C CA . LEU A 1 98 ? 23.354 -12.017 8.290 1.00 76.56 98 LEU A CA 1
ATOM 790 C C . LEU A 1 98 ? 23.090 -13.241 9.177 1.00 76.56 98 LEU A C 1
ATOM 792 O O . LEU A 1 98 ? 23.553 -13.277 10.316 1.00 76.56 98 LEU A O 1
ATOM 796 N N . ASP A 1 99 ? 22.396 -14.253 8.658 1.00 77.81 99 ASP A N 1
ATOM 797 C CA . ASP A 1 99 ? 22.123 -15.494 9.385 1.00 77.81 99 ASP A CA 1
ATOM 798 C C . ASP A 1 99 ? 23.417 -16.288 9.634 1.00 77.81 99 ASP A C 1
ATOM 800 O O . ASP A 1 99 ? 23.658 -16.733 10.759 1.00 77.81 99 ASP A O 1
ATOM 804 N N . LEU A 1 100 ? 24.303 -16.373 8.634 1.00 79.12 100 LEU A N 1
ATOM 805 C CA . LEU A 1 100 ? 25.660 -16.919 8.780 1.00 79.12 100 LEU A CA 1
ATOM 806 C C . LEU A 1 100 ? 26.454 -16.191 9.864 1.00 79.12 100 LEU A C 1
ATOM 808 O O . LEU A 1 100 ? 26.999 -16.842 10.758 1.00 79.12 100 LEU A O 1
ATOM 812 N N . TYR A 1 101 ? 26.460 -14.854 9.833 1.00 77.00 101 TYR A N 1
ATOM 813 C CA . TYR A 1 101 ? 27.143 -14.052 10.844 1.00 77.00 101 TYR A CA 1
ATOM 814 C C . TYR A 1 101 ? 26.602 -14.356 12.247 1.00 77.00 101 TYR A C 1
ATOM 816 O O . TYR A 1 101 ? 27.364 -14.638 13.165 1.00 77.00 101 TYR A O 1
ATOM 824 N N . ASN A 1 102 ? 25.279 -14.386 12.411 1.00 69.81 102 ASN A N 1
ATOM 825 C CA . ASN A 1 102 ? 24.646 -14.678 13.698 1.00 69.81 102 ASN A CA 1
ATOM 826 C C . ASN A 1 102 ? 24.888 -16.119 14.179 1.00 69.81 102 ASN A C 1
ATOM 828 O O . ASN A 1 102 ? 24.864 -16.375 15.382 1.00 69.81 102 ASN A O 1
ATOM 832 N N . SER A 1 103 ? 25.134 -17.054 13.259 1.00 79.81 103 SER A N 1
ATOM 833 C CA . SER A 1 103 ? 25.464 -18.450 13.572 1.00 79.81 103 SER A CA 1
ATOM 834 C C . SER A 1 103 ? 26.933 -18.680 13.958 1.00 79.81 103 SER A C 1
ATOM 836 O O . SER A 1 103 ? 27.281 -19.774 14.403 1.00 79.81 103 SER A O 1
ATOM 838 N N . GLY A 1 104 ? 27.782 -17.650 13.849 1.00 76.81 104 GLY A N 1
ATOM 839 C CA . GLY A 1 104 ? 29.200 -17.686 14.218 1.00 76.81 104 GLY A CA 1
ATOM 840 C C . GLY A 1 104 ? 30.165 -17.907 13.051 1.00 76.81 104 GLY A C 1
ATOM 841 O O . GLY A 1 104 ? 31.378 -17.862 13.261 1.00 76.81 104 GLY A O 1
ATOM 842 N N . ASP A 1 105 ? 29.668 -18.088 11.823 1.00 79.56 105 ASP A N 1
ATOM 843 C CA . ASP A 1 105 ? 30.499 -18.192 10.616 1.00 79.56 105 ASP A CA 1
ATOM 844 C C . ASP A 1 105 ? 30.803 -16.797 10.040 1.00 79.56 105 ASP A C 1
ATOM 846 O O . ASP A 1 105 ? 30.341 -16.386 8.972 1.00 79.56 105 ASP A O 1
ATOM 850 N N . HIS A 1 106 ? 31.544 -16.009 10.822 1.00 76.88 106 HIS A N 1
ATOM 851 C CA . HIS A 1 106 ? 31.826 -14.610 10.501 1.00 76.88 106 HIS A CA 1
ATOM 852 C C . HIS A 1 106 ? 32.703 -14.455 9.252 1.00 76.88 106 HIS A C 1
ATOM 854 O O . HIS A 1 106 ? 32.563 -13.471 8.531 1.00 76.88 106 HIS A O 1
ATOM 860 N N . GLU A 1 107 ? 33.615 -15.397 8.998 1.00 72.44 107 GLU A N 1
ATOM 861 C CA . GLU A 1 107 ? 34.545 -15.324 7.869 1.00 72.44 107 GLU A CA 1
ATOM 862 C C . GLU A 1 107 ? 33.797 -15.463 6.541 1.00 72.44 107 GLU A C 1
ATOM 864 O O . GLU A 1 107 ? 33.934 -14.603 5.667 1.00 72.44 107 GLU A O 1
ATOM 869 N N . LEU A 1 108 ? 32.931 -16.475 6.421 1.00 74.00 108 LEU A N 1
ATOM 870 C CA . LEU A 1 108 ? 32.117 -16.672 5.226 1.00 74.00 108 LEU A CA 1
ATOM 871 C C . LEU A 1 108 ? 31.074 -15.558 5.058 1.00 74.00 108 LEU A C 1
ATOM 873 O O . LEU A 1 108 ? 30.865 -15.074 3.944 1.00 74.00 108 LEU A O 1
ATOM 877 N N . ALA A 1 109 ? 30.464 -15.099 6.156 1.00 72.75 109 ALA A N 1
ATOM 878 C CA . ALA A 1 109 ? 29.521 -13.983 6.132 1.00 72.75 109 ALA A CA 1
ATOM 879 C C . ALA A 1 109 ? 30.158 -12.689 5.603 1.00 72.75 109 ALA A C 1
ATOM 881 O O . ALA A 1 109 ? 29.617 -12.043 4.703 1.00 72.75 109 ALA A O 1
ATOM 882 N N . LEU A 1 110 ? 31.330 -12.320 6.127 1.00 72.50 110 LEU A N 1
ATOM 883 C CA . LEU A 1 110 ? 32.045 -11.118 5.698 1.00 72.50 110 LEU A CA 1
ATOM 884 C C . LEU A 1 110 ? 32.596 -11.267 4.275 1.00 72.50 110 LEU A C 1
ATOM 886 O O . LEU A 1 110 ? 32.531 -10.311 3.505 1.00 72.50 110 LEU A O 1
ATOM 890 N N . ALA A 1 111 ? 33.070 -12.453 3.884 1.00 70.44 111 ALA A N 1
ATOM 891 C CA . ALA A 1 111 ? 33.491 -12.722 2.508 1.00 70.44 111 ALA A CA 1
ATOM 892 C C . ALA A 1 111 ? 32.330 -12.618 1.502 1.00 70.44 111 ALA A C 1
ATOM 894 O O . ALA A 1 111 ? 32.540 -12.235 0.351 1.00 70.44 111 ALA A O 1
ATOM 895 N N . GLY A 1 112 ? 31.107 -12.945 1.922 1.00 69.25 112 GLY A N 1
ATOM 896 C CA . GLY A 1 112 ? 29.897 -12.796 1.118 1.00 69.25 112 GLY A CA 1
ATOM 897 C C . GLY A 1 112 ? 29.419 -11.352 0.979 1.00 69.25 112 GLY A C 1
ATOM 898 O O . GLY A 1 112 ? 29.114 -10.905 -0.126 1.00 69.25 112 GLY A O 1
ATOM 899 N N . LEU A 1 113 ? 29.407 -10.600 2.084 1.00 67.81 113 LEU A N 1
ATOM 900 C CA . LEU A 1 113 ? 28.991 -9.192 2.103 1.00 67.81 113 LEU A CA 1
ATOM 901 C C . LEU A 1 113 ? 29.990 -8.271 1.396 1.00 67.81 113 LEU A C 1
ATOM 903 O O . LEU A 1 113 ? 29.581 -7.327 0.723 1.00 67.81 113 LEU A O 1
ATOM 907 N N . CYS A 1 114 ? 31.284 -8.560 1.537 1.00 65.19 114 CYS A N 1
ATOM 908 C CA . CYS A 1 114 ? 32.381 -7.713 1.065 1.00 65.19 114 CYS A CA 1
ATOM 909 C C . CYS A 1 114 ? 33.090 -8.279 -0.183 1.00 65.19 114 CYS A C 1
ATOM 911 O O . CYS A 1 114 ? 34.067 -7.700 -0.658 1.00 65.19 114 CYS A O 1
ATOM 913 N N . GLY A 1 115 ? 32.624 -9.411 -0.722 1.00 61.28 115 GLY A N 1
ATOM 914 C CA . GLY A 1 115 ? 33.237 -10.111 -1.855 1.00 61.28 115 GLY A CA 1
ATOM 915 C C . GLY A 1 115 ? 34.532 -10.871 -1.517 1.00 61.28 115 GLY A C 1
ATOM 916 O O . GLY A 1 115 ? 35.238 -10.580 -0.552 1.00 61.28 115 GLY A O 1
ATOM 917 N N . HIS A 1 116 ? 34.881 -11.859 -2.354 1.00 50.72 116 HIS A N 1
ATOM 918 C CA . HIS A 1 116 ? 36.176 -12.546 -2.277 1.00 50.72 116 HIS A CA 1
ATOM 919 C C . HIS A 1 116 ? 37.295 -11.602 -2.735 1.00 50.72 116 HIS A C 1
ATOM 921 O O . HIS A 1 116 ? 37.437 -11.306 -3.923 1.00 50.72 116 HIS A O 1
ATOM 927 N N . GLN A 1 117 ? 38.098 -11.133 -1.779 1.00 46.56 117 GLN A N 1
ATOM 928 C CA . GLN A 1 117 ? 39.094 -10.076 -1.990 1.00 46.56 117 GLN A CA 1
ATOM 929 C C . GLN A 1 117 ? 40.305 -10.472 -2.857 1.00 46.56 117 GLN A C 1
ATOM 931 O O . GLN A 1 117 ? 41.146 -9.622 -3.136 1.00 46.56 117 GLN A O 1
ATOM 936 N N . ASP A 1 118 ? 40.386 -11.717 -3.337 1.00 42.19 118 ASP A N 1
ATOM 937 C CA . ASP A 1 118 ? 41.436 -12.155 -4.271 1.00 42.19 118 ASP A CA 1
ATOM 938 C C . ASP A 1 118 ? 41.261 -11.559 -5.679 1.00 42.19 118 ASP A C 1
ATOM 940 O O . ASP A 1 118 ? 42.204 -11.507 -6.470 1.00 42.19 118 ASP A O 1
ATOM 944 N N . LYS A 1 119 ? 40.062 -11.058 -6.004 1.00 43.94 119 LYS A N 1
ATOM 945 C CA . LYS A 1 119 ? 39.802 -10.289 -7.225 1.00 43.94 119 LYS A CA 1
ATOM 946 C C . LYS A 1 119 ? 39.734 -8.806 -6.872 1.00 43.94 119 LYS A C 1
ATOM 948 O O . LYS A 1 119 ? 38.664 -8.279 -6.591 1.00 43.94 119 LYS A O 1
ATOM 953 N N . LEU A 1 120 ? 40.886 -8.138 -6.941 1.00 41.50 120 LEU A N 1
ATOM 954 C CA . LEU A 1 120 ? 41.143 -6.712 -6.661 1.00 41.50 120 LEU A CA 1
ATOM 955 C C . LEU A 1 120 ? 40.212 -5.673 -7.330 1.00 41.50 120 LEU A C 1
ATOM 957 O O . LEU A 1 120 ? 40.458 -4.480 -7.180 1.00 41.50 120 LEU A O 1
ATOM 961 N N . LEU A 1 121 ? 39.188 -6.062 -8.097 1.00 46.94 121 LEU A N 1
ATOM 962 C CA . LEU A 1 121 ? 38.502 -5.135 -8.995 1.00 46.94 121 LEU A CA 1
ATOM 963 C C . LEU A 1 121 ? 37.005 -4.913 -8.785 1.00 46.94 121 LEU A C 1
ATOM 965 O O . LEU A 1 121 ? 36.543 -3.901 -9.301 1.00 46.94 121 LEU A O 1
ATOM 969 N N . GLN A 1 122 ? 36.238 -5.720 -8.038 1.00 54.84 122 GLN A N 1
ATOM 970 C CA . GLN A 1 122 ? 34.794 -5.445 -7.853 1.00 54.84 122 GLN A CA 1
ATOM 971 C C . GLN A 1 122 ? 34.231 -5.980 -6.529 1.00 54.84 122 GLN A C 1
ATOM 973 O O . GLN A 1 122 ? 33.620 -7.049 -6.479 1.00 54.84 122 GLN A O 1
ATOM 978 N N . VAL A 1 123 ? 34.399 -5.204 -5.456 1.00 57.66 123 VAL A N 1
ATOM 979 C CA . VAL A 1 123 ? 33.696 -5.430 -4.184 1.00 57.66 123 VAL A CA 1
ATOM 980 C C . VAL A 1 123 ? 32.215 -5.055 -4.357 1.00 57.66 123 VAL A C 1
ATOM 982 O O . VAL A 1 123 ? 31.937 -3.935 -4.800 1.00 57.66 123 VAL A O 1
ATOM 985 N N . PRO A 1 124 ? 31.257 -5.959 -4.064 1.00 60.41 124 PRO A N 1
ATOM 986 C CA . PRO A 1 124 ? 29.837 -5.619 -4.037 1.00 60.41 124 PRO A CA 1
ATOM 987 C C . PRO A 1 124 ? 29.605 -4.424 -3.109 1.00 60.41 124 PRO A C 1
ATOM 989 O O . PRO A 1 124 ? 29.996 -4.456 -1.948 1.00 60.41 124 PRO A O 1
ATOM 992 N N . GLN A 1 125 ? 28.976 -3.362 -3.610 1.00 64.62 125 GLN A N 1
ATOM 993 C CA . GLN A 1 125 ? 28.608 -2.220 -2.765 1.00 64.62 125 GLN A CA 1
ATOM 994 C C . GLN A 1 125 ? 27.325 -2.498 -1.978 1.00 64.62 125 GLN A C 1
ATOM 996 O O . GLN A 1 125 ? 27.112 -1.918 -0.916 1.00 64.62 125 GLN A O 1
ATOM 1001 N N . TRP A 1 126 ? 26.462 -3.370 -2.506 1.00 72.00 126 TRP A N 1
ATOM 1002 C CA . TRP A 1 126 ? 25.143 -3.641 -1.951 1.00 72.00 126 TRP A CA 1
ATOM 1003 C C . TRP A 1 126 ? 24.828 -5.133 -1.942 1.00 72.00 126 TRP A C 1
ATOM 1005 O O . TRP A 1 126 ? 24.983 -5.823 -2.944 1.00 72.00 126 TRP A O 1
ATOM 1015 N N . SER A 1 127 ? 24.294 -5.609 -0.824 1.00 76.94 127 SER A N 1
ATOM 1016 C CA . SER A 1 127 ? 23.564 -6.875 -0.752 1.00 76.94 127 SER A CA 1
ATOM 1017 C C . SER A 1 127 ? 22.079 -6.581 -0.565 1.00 76.94 127 SER A C 1
ATOM 1019 O O . SER A 1 127 ? 21.708 -5.511 -0.069 1.00 76.94 127 SER A O 1
ATOM 1021 N N . TYR A 1 128 ? 21.221 -7.515 -0.962 1.00 80.69 128 TYR A N 1
ATOM 1022 C CA . TYR A 1 128 ? 19.776 -7.310 -0.965 1.00 80.69 128 TYR A CA 1
ATOM 1023 C C . TYR A 1 128 ? 19.080 -8.397 -0.166 1.00 80.69 128 TYR A C 1
ATOM 1025 O O . TYR A 1 128 ? 19.465 -9.559 -0.190 1.00 80.69 128 TYR A O 1
ATOM 1033 N N . THR A 1 129 ? 18.026 -8.013 0.537 1.00 80.12 129 THR A N 1
ATOM 1034 C CA . THR A 1 129 ? 16.982 -8.956 0.944 1.00 80.12 129 THR A CA 1
ATOM 1035 C C . THR A 1 129 ? 16.037 -9.199 -0.229 1.00 80.12 129 THR A C 1
ATOM 1037 O O . THR A 1 129 ? 15.957 -8.368 -1.138 1.00 80.12 129 THR A O 1
ATOM 1040 N N . ARG A 1 130 ? 15.260 -10.292 -0.184 1.00 74.50 130 ARG A N 1
ATOM 1041 C CA . ARG A 1 130 ? 14.182 -10.548 -1.157 1.00 74.50 130 ARG A CA 1
ATOM 1042 C C . ARG A 1 130 ? 13.316 -9.302 -1.346 1.00 74.50 130 ARG A C 1
ATOM 1044 O O . ARG A 1 130 ? 13.155 -8.836 -2.468 1.00 74.50 130 ARG A O 1
ATOM 1051 N N . GLN A 1 131 ? 12.860 -8.730 -0.231 1.00 66.69 131 GLN A N 1
ATOM 1052 C CA . GLN A 1 131 ? 12.019 -7.540 -0.227 1.00 66.69 131 GLN A CA 1
ATOM 1053 C C . GLN A 1 131 ? 12.706 -6.362 -0.928 1.00 66.69 131 GLN A C 1
ATOM 1055 O O . GLN A 1 131 ? 12.207 -5.864 -1.924 1.00 66.69 131 GLN A O 1
ATOM 1060 N N . SER A 1 132 ? 13.912 -5.978 -0.500 1.00 74.25 132 SER A N 1
ATOM 1061 C CA . SER A 1 132 ? 14.590 -4.793 -1.055 1.00 74.25 132 SER A CA 1
ATOM 1062 C C . SER A 1 132 ? 15.021 -4.923 -2.524 1.00 74.25 132 SER A C 1
ATOM 1064 O O . SER A 1 132 ? 15.300 -3.901 -3.162 1.00 74.25 132 SER A O 1
ATOM 1066 N N . LEU A 1 133 ? 15.093 -6.144 -3.068 1.00 81.12 133 LEU A N 1
ATOM 1067 C CA . LEU A 1 133 ? 15.290 -6.392 -4.498 1.00 81.12 133 LEU A CA 1
ATOM 1068 C C . LEU A 1 133 ? 13.972 -6.296 -5.280 1.00 81.12 133 LEU A C 1
ATOM 1070 O O . LEU A 1 133 ? 13.931 -5.640 -6.323 1.00 81.12 133 LEU A O 1
ATOM 1074 N N . GLN A 1 134 ? 12.891 -6.888 -4.761 1.00 78.56 134 GLN A N 1
ATOM 1075 C CA . GLN A 1 134 ? 11.539 -6.707 -5.304 1.00 78.56 134 GLN A CA 1
ATOM 1076 C C . GLN A 1 134 ? 11.169 -5.218 -5.335 1.00 78.56 134 GLN A C 1
ATOM 1078 O O . GLN A 1 134 ? 10.651 -4.722 -6.336 1.00 78.56 134 GLN A O 1
ATOM 1083 N N . ASP A 1 135 ? 11.547 -4.477 -4.296 1.00 64.94 135 ASP A N 1
ATOM 1084 C CA . ASP A 1 135 ? 11.271 -3.054 -4.176 1.00 64.94 135 ASP A CA 1
ATOM 1085 C C . ASP A 1 135 ? 11.900 -2.226 -5.305 1.00 64.94 135 ASP A C 1
ATOM 1087 O O . ASP A 1 135 ? 11.285 -1.297 -5.836 1.00 64.94 135 ASP A O 1
ATOM 1091 N N . LEU A 1 136 ? 13.131 -2.565 -5.696 1.00 77.38 136 LEU A N 1
ATOM 1092 C CA . LEU A 1 136 ? 13.817 -1.910 -6.810 1.00 77.38 136 LEU A CA 1
ATOM 1093 C C . LEU A 1 136 ? 13.134 -2.187 -8.151 1.00 77.38 136 LEU A C 1
ATOM 1095 O O . LEU A 1 136 ? 13.026 -1.279 -8.975 1.00 77.38 136 LEU A O 1
ATOM 1099 N N . LEU A 1 137 ? 12.651 -3.414 -8.357 1.00 81.31 137 LEU A N 1
ATOM 1100 C CA . LEU A 1 137 ? 11.911 -3.795 -9.560 1.00 81.31 137 LEU A CA 1
ATOM 1101 C C . LEU A 1 137 ? 10.605 -3.007 -9.677 1.00 81.31 137 LEU A C 1
ATOM 1103 O O . LEU A 1 137 ? 10.310 -2.443 -10.730 1.00 81.31 137 LEU A O 1
ATOM 1107 N N . PHE A 1 138 ? 9.859 -2.881 -8.584 1.00 70.94 138 PHE A N 1
ATOM 1108 C CA . PHE A 1 138 ? 8.633 -2.090 -8.573 1.00 70.94 138 PHE A CA 1
ATOM 1109 C C . PHE A 1 138 ? 8.890 -0.594 -8.804 1.00 70.94 138 PHE A C 1
ATOM 1111 O O . PHE A 1 138 ? 8.181 0.026 -9.596 1.00 70.94 138 PHE A O 1
ATOM 1118 N N . LYS A 1 139 ? 9.939 -0.012 -8.198 1.00 68.88 139 LYS A N 1
ATOM 1119 C CA . LYS A 1 139 ? 10.354 1.384 -8.465 1.00 68.88 139 LYS A CA 1
ATOM 1120 C C . LYS A 1 139 ? 10.671 1.633 -9.943 1.00 68.88 139 LYS A C 1
ATOM 1122 O O . LYS A 1 139 ? 10.511 2.751 -10.428 1.00 68.88 139 LYS A O 1
ATOM 1127 N N . ALA A 1 140 ? 11.102 0.598 -10.656 1.00 74.62 140 ALA A N 1
ATOM 1128 C CA . ALA A 1 140 ? 11.387 0.653 -12.081 1.00 74.62 140 ALA A CA 1
ATOM 1129 C C . ALA A 1 140 ? 10.168 0.405 -12.992 1.00 74.62 140 ALA A C 1
ATOM 1131 O O . ALA A 1 140 ? 10.318 0.445 -14.210 1.00 74.62 140 ALA A O 1
ATOM 1132 N N . GLY A 1 141 ? 8.974 0.183 -12.428 1.00 68.12 141 GLY A N 1
ATOM 1133 C CA . GLY A 1 141 ? 7.723 0.013 -13.176 1.00 68.12 141 GLY A CA 1
ATOM 1134 C C . GLY A 1 141 ? 7.344 -1.439 -13.485 1.00 68.12 141 GLY A C 1
ATOM 1135 O O . GLY A 1 141 ? 6.370 -1.680 -14.203 1.00 68.12 141 GLY A O 1
ATOM 1136 N N . PHE A 1 142 ? 8.088 -2.422 -12.971 1.00 77.69 142 PHE A N 1
ATOM 1137 C CA . PHE A 1 142 ? 7.712 -3.830 -13.092 1.00 77.69 142 PHE A CA 1
ATOM 1138 C C . PHE A 1 142 ? 6.537 -4.183 -12.177 1.00 77.69 142 PHE A C 1
ATOM 1140 O O . PHE A 1 142 ? 6.322 -3.549 -11.148 1.00 77.69 142 PHE A O 1
ATOM 1147 N N . VAL A 1 143 ? 5.792 -5.225 -12.538 1.00 72.50 143 VAL A N 1
ATOM 1148 C CA . VAL A 1 143 ? 4.679 -5.782 -11.763 1.00 72.50 143 VAL A CA 1
ATOM 1149 C C . VAL A 1 143 ? 4.945 -7.252 -11.424 1.00 72.50 143 VAL A C 1
ATOM 1151 O O . VAL A 1 143 ? 5.692 -7.927 -12.130 1.00 72.50 143 VAL A O 1
ATOM 1154 N N . ALA A 1 144 ? 4.345 -7.708 -10.318 1.00 61.25 144 ALA A N 1
ATOM 1155 C CA . ALA A 1 144 ? 4.471 -9.026 -9.681 1.00 61.25 144 ALA A CA 1
ATOM 1156 C C . ALA A 1 144 ? 5.883 -9.637 -9.701 1.00 61.25 144 ALA A C 1
ATOM 1158 O O . ALA A 1 144 ? 6.328 -10.196 -10.707 1.00 61.25 144 ALA A O 1
ATOM 1159 N N . ALA A 1 145 ? 6.560 -9.584 -8.555 1.00 76.38 145 ALA A N 1
ATOM 1160 C CA . ALA A 1 145 ? 7.900 -10.123 -8.413 1.00 76.38 145 ALA A CA 1
ATOM 1161 C C . ALA A 1 145 ? 7.884 -11.517 -7.759 1.00 76.38 145 ALA A C 1
ATOM 1163 O O . ALA A 1 145 ? 7.418 -11.660 -6.628 1.00 76.38 145 ALA A O 1
ATOM 1164 N N . LYS A 1 146 ? 8.405 -12.542 -8.441 1.00 80.25 146 LYS A N 1
ATOM 1165 C CA . LYS A 1 146 ? 8.496 -13.919 -7.936 1.00 80.25 146 LYS A CA 1
ATOM 1166 C C . LYS A 1 146 ? 9.932 -14.251 -7.537 1.00 80.25 146 LYS A C 1
ATOM 1168 O O . LYS A 1 146 ? 10.857 -14.023 -8.308 1.00 80.25 146 LYS A O 1
ATOM 1173 N N . ASP A 1 147 ? 10.095 -14.825 -6.348 1.00 81.62 147 ASP A N 1
ATOM 1174 C CA . ASP A 1 147 ? 11.369 -15.389 -5.908 1.00 81.62 147 ASP A CA 1
ATOM 1175 C C . ASP A 1 147 ? 11.594 -16.781 -6.521 1.00 81.62 147 ASP A C 1
ATOM 1177 O O . ASP A 1 147 ? 10.702 -17.632 -6.493 1.00 81.62 147 ASP A O 1
ATOM 1181 N N . HIS A 1 148 ? 12.790 -16.984 -7.060 1.00 83.25 148 HIS A N 1
ATOM 1182 C CA . HIS A 1 148 ? 13.290 -18.218 -7.656 1.00 83.25 148 HIS A CA 1
ATOM 1183 C C . HIS A 1 148 ? 14.520 -18.772 -6.935 1.00 83.25 148 HIS A C 1
ATOM 1185 O O . HIS A 1 148 ? 15.043 -19.798 -7.351 1.00 83.25 148 HIS A O 1
ATOM 1191 N N . THR A 1 149 ? 14.969 -18.146 -5.847 1.00 78.00 149 THR A N 1
ATOM 1192 C CA . THR A 1 149 ? 16.202 -18.494 -5.119 1.00 78.00 149 THR A CA 1
ATOM 1193 C C . THR A 1 149 ? 16.313 -19.987 -4.788 1.00 78.00 149 THR A C 1
ATOM 1195 O O . THR A 1 149 ? 17.383 -20.573 -4.919 1.00 78.00 149 THR A O 1
ATOM 1198 N N . ALA A 1 150 ? 15.198 -20.619 -4.408 1.00 73.56 150 ALA A N 1
ATOM 1199 C CA . ALA A 1 150 ? 15.129 -22.045 -4.078 1.00 73.56 150 ALA A CA 1
ATOM 1200 C C . ALA A 1 150 ? 14.500 -22.916 -5.188 1.00 73.56 150 ALA A C 1
ATOM 1202 O O . ALA A 1 150 ? 14.327 -24.119 -4.993 1.00 73.56 150 ALA A O 1
ATOM 1203 N N . ASP A 1 151 ? 14.130 -22.333 -6.335 1.00 73.38 151 ASP A N 1
ATOM 1204 C CA . ASP A 1 151 ? 13.513 -23.068 -7.441 1.00 73.38 151 ASP A CA 1
ATOM 1205 C C . ASP A 1 151 ? 14.576 -23.864 -8.217 1.00 73.38 151 ASP A C 1
ATOM 1207 O O . ASP A 1 151 ? 15.683 -23.392 -8.487 1.00 73.38 151 ASP A O 1
ATOM 1211 N N . ASP A 1 152 ? 14.206 -25.051 -8.705 1.00 67.12 152 ASP A N 1
ATOM 1212 C CA . ASP A 1 152 ? 15.081 -25.856 -9.568 1.00 67.12 152 ASP A CA 1
ATOM 1213 C C . ASP A 1 152 ? 15.469 -25.161 -10.878 1.00 67.12 152 ASP A C 1
ATOM 1215 O O . ASP A 1 152 ? 16.466 -25.537 -11.501 1.00 67.12 152 ASP A O 1
ATOM 1219 N N . SER A 1 153 ? 14.683 -24.160 -11.279 1.00 62.19 153 SER A N 1
ATOM 1220 C CA . SER A 1 153 ? 14.902 -23.321 -12.451 1.00 62.19 153 SER A CA 1
ATOM 1221 C C . SER A 1 153 ? 15.827 -22.126 -12.210 1.00 62.19 153 SER A C 1
ATOM 1223 O O . SER A 1 153 ? 16.067 -21.394 -13.170 1.00 62.19 153 SER A O 1
ATOM 1225 N N . SER A 1 154 ? 16.310 -21.913 -10.977 1.00 70.19 154 SER A N 1
ATOM 1226 C CA . SER A 1 154 ? 17.256 -20.835 -10.659 1.00 70.19 154 SER A CA 1
ATOM 1227 C C . SER A 1 154 ? 18.501 -20.930 -11.538 1.00 70.19 154 SER A C 1
ATOM 1229 O O . SER A 1 154 ? 19.055 -22.020 -11.737 1.00 70.19 154 SER A O 1
ATOM 1231 N N . LEU A 1 155 ? 18.961 -19.792 -12.053 1.00 64.50 155 LEU A N 1
ATOM 1232 C CA . LEU A 1 155 ? 20.195 -19.708 -12.835 1.00 64.50 155 LEU A CA 1
ATOM 1233 C C . LEU A 1 155 ? 21.435 -19.876 -11.955 1.00 64.50 155 LEU A C 1
ATOM 1235 O O . LEU A 1 155 ? 22.495 -20.236 -12.469 1.00 64.50 155 LEU A O 1
ATOM 1239 N N . GLU A 1 156 ? 21.295 -19.653 -10.648 1.00 69.81 156 GLU A N 1
ATOM 1240 C CA . GLU A 1 156 ? 22.353 -19.809 -9.660 1.00 69.81 156 GLU A CA 1
ATOM 1241 C C . GLU A 1 156 ? 21.816 -20.508 -8.403 1.00 69.81 156 GLU A C 1
ATOM 1243 O O . GLU A 1 156 ? 21.141 -19.920 -7.559 1.00 69.81 156 GLU A O 1
ATOM 1248 N N . LYS A 1 157 ? 22.112 -21.806 -8.275 1.00 67.94 157 LYS A N 1
ATOM 1249 C CA . LYS A 1 157 ? 21.703 -22.620 -7.121 1.00 67.94 157 LYS A CA 1
ATOM 1250 C C . LYS A 1 157 ? 22.653 -22.392 -5.946 1.00 67.94 157 LYS A C 1
ATOM 1252 O O . LYS A 1 157 ? 23.539 -23.205 -5.690 1.00 67.94 157 LYS A O 1
ATOM 1257 N N . SER A 1 158 ? 22.489 -21.266 -5.263 1.00 75.06 158 SER A N 1
ATOM 1258 C CA . SER A 1 158 ? 23.261 -20.911 -4.072 1.00 75.06 158 SER A CA 1
ATOM 1259 C C . SER A 1 158 ? 22.406 -20.081 -3.122 1.00 75.06 158 SER A C 1
ATOM 1261 O O . SER A 1 158 ? 21.891 -19.044 -3.521 1.00 75.06 158 SER A O 1
ATOM 1263 N N . GLU A 1 159 ? 22.329 -20.472 -1.848 1.00 76.62 159 GLU A N 1
ATOM 1264 C CA . GLU A 1 159 ? 21.595 -19.715 -0.817 1.00 76.62 15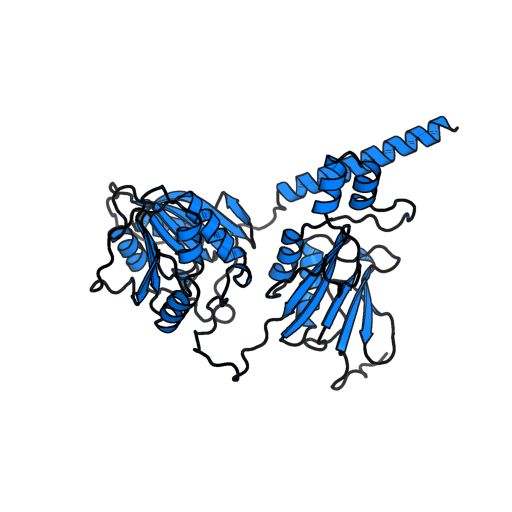9 GLU A CA 1
ATOM 1265 C C . GLU A 1 159 ? 22.159 -18.297 -0.603 1.00 76.62 159 GLU A C 1
ATOM 1267 O O . GLU A 1 159 ? 21.429 -17.380 -0.222 1.00 76.62 159 GLU A O 1
ATOM 1272 N N . GLY A 1 160 ? 23.439 -18.089 -0.941 1.00 79.94 160 GLY A N 1
ATOM 1273 C CA . GLY A 1 160 ? 24.100 -16.779 -0.943 1.00 79.94 160 GLY A CA 1
ATOM 1274 C C . GLY A 1 160 ? 23.666 -15.818 -2.054 1.00 79.94 160 GLY A C 1
ATOM 1275 O O . GLY A 1 160 ? 24.118 -14.669 -2.062 1.00 79.94 160 GLY A O 1
ATOM 1276 N N . HIS A 1 161 ? 22.788 -16.243 -2.964 1.00 84.00 161 HIS A N 1
ATOM 1277 C CA . HIS A 1 161 ? 22.276 -15.428 -4.062 1.00 84.00 161 HIS A CA 1
ATOM 1278 C C . HIS A 1 161 ? 20.752 -15.422 -4.068 1.00 84.00 161 HIS A C 1
ATOM 1280 O O . HIS A 1 161 ? 20.114 -16.434 -3.817 1.00 84.00 161 HIS A O 1
ATOM 1286 N N . LEU A 1 162 ? 20.172 -14.261 -4.352 1.00 86.31 162 LEU A N 1
ATOM 1287 C CA . LEU A 1 162 ? 18.755 -14.111 -4.645 1.00 86.31 162 LEU A CA 1
ATOM 1288 C C . LEU A 1 162 ? 18.557 -14.105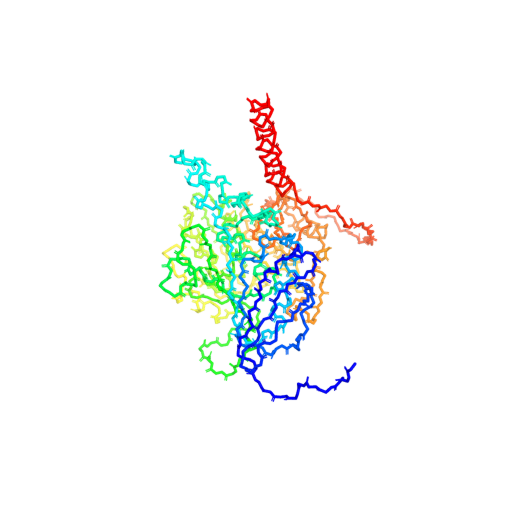 -6.149 1.00 86.31 162 LEU A C 1
ATOM 1290 O O . LEU A 1 162 ? 19.293 -13.411 -6.849 1.00 86.31 162 LEU A O 1
ATOM 1294 N N . GLU A 1 163 ? 17.512 -14.777 -6.620 1.00 89.19 163 GLU A N 1
ATOM 1295 C CA . GLU A 1 163 ? 17.006 -14.625 -7.982 1.00 89.19 163 GLU A CA 1
ATOM 1296 C C . GLU A 1 163 ? 15.536 -14.221 -7.932 1.00 89.19 163 GLU A C 1
ATOM 1298 O O . GLU A 1 163 ? 14.684 -14.975 -7.468 1.00 89.19 163 GLU A O 1
ATOM 1303 N N . VAL A 1 164 ? 15.228 -13.023 -8.422 1.00 88.38 164 VAL A N 1
ATOM 1304 C CA . VAL A 1 164 ? 13.856 -12.512 -8.482 1.00 88.38 164 VAL A CA 1
ATOM 1305 C C . VAL A 1 164 ? 13.501 -12.220 -9.928 1.00 88.38 164 VAL A C 1
ATOM 1307 O O . VAL A 1 164 ? 14.249 -11.538 -10.632 1.00 88.38 164 VAL A O 1
ATOM 1310 N N . SER A 1 165 ? 12.345 -12.709 -10.370 1.00 91.31 165 SER A N 1
ATOM 1311 C CA . SER A 1 165 ? 11.760 -12.303 -11.644 1.00 91.31 165 SER A CA 1
ATOM 1312 C C . SER A 1 165 ? 10.627 -11.312 -11.442 1.00 91.31 165 SER A C 1
ATOM 1314 O O . SER A 1 165 ? 9.956 -11.344 -10.418 1.00 91.31 165 SER A O 1
ATOM 1316 N N . ALA A 1 166 ? 10.396 -10.439 -12.415 1.00 86.31 166 ALA A N 1
ATOM 1317 C CA . ALA A 1 166 ? 9.208 -9.593 -12.492 1.00 86.31 166 ALA A CA 1
ATOM 1318 C C . ALA A 1 166 ? 8.809 -9.397 -13.959 1.00 86.31 166 ALA A C 1
ATOM 1320 O O . ALA A 1 166 ? 9.560 -9.779 -14.860 1.00 86.31 166 ALA A O 1
ATOM 1321 N N . HIS A 1 167 ? 7.638 -8.826 -14.233 1.00 82.81 167 HIS A N 1
ATOM 1322 C CA . HIS A 1 167 ? 7.180 -8.632 -15.609 1.00 82.81 167 HIS A CA 1
ATOM 1323 C C . HIS A 1 167 ? 6.770 -7.192 -15.903 1.00 82.81 167 HIS A C 1
ATOM 1325 O O . HIS A 1 167 ? 6.321 -6.461 -15.022 1.00 82.81 167 HIS A O 1
ATOM 1331 N N . LYS A 1 168 ? 6.964 -6.757 -17.150 1.00 81.44 168 LYS A N 1
ATOM 1332 C CA . LYS A 1 168 ? 6.414 -5.497 -17.645 1.00 81.44 168 LYS A CA 1
ATOM 1333 C C . LYS A 1 168 ? 4.902 -5.652 -17.738 1.00 81.44 168 LYS A C 1
ATOM 1335 O O . LYS A 1 168 ? 4.420 -6.671 -18.235 1.00 81.44 168 LYS A O 1
ATOM 1340 N N . HIS A 1 169 ? 4.159 -4.647 -17.287 1.00 70.69 169 HIS A N 1
ATOM 1341 C CA . HIS A 1 169 ? 2.707 -4.640 -17.428 1.00 70.69 169 HIS A CA 1
ATOM 1342 C C . HIS A 1 169 ? 2.324 -4.850 -18.905 1.00 70.69 169 HIS A C 1
ATOM 1344 O O . HIS A 1 169 ? 2.829 -4.148 -19.782 1.00 70.69 169 HIS A O 1
ATOM 1350 N N . ALA A 1 170 ? 1.494 -5.854 -19.195 1.00 47.69 170 ALA A N 1
ATOM 1351 C CA . ALA A 1 170 ? 0.920 -6.029 -20.527 1.00 47.69 170 ALA A CA 1
ATOM 1352 C C . ALA A 1 170 ? -0.212 -5.003 -20.715 1.00 47.69 170 ALA A C 1
ATOM 1354 O O . ALA A 1 170 ? -0.997 -4.853 -19.778 1.00 47.69 170 ALA A O 1
ATOM 1355 N N . PRO A 1 171 ? -0.364 -4.319 -21.871 1.00 35.44 171 PRO A N 1
ATOM 1356 C CA . PRO A 1 171 ? -1.607 -3.641 -22.164 1.00 35.44 171 PRO A CA 1
ATOM 1357 C C . PRO A 1 171 ? -2.703 -4.700 -22.114 1.00 35.44 171 PRO A C 1
ATOM 1359 O O . PRO A 1 171 ? -2.532 -5.823 -22.602 1.00 35.44 171 PRO A O 1
ATOM 1362 N N . LEU A 1 172 ? -3.801 -4.338 -21.465 1.00 31.12 172 LEU A N 1
ATOM 1363 C CA . LEU A 1 172 ? -4.992 -5.162 -21.348 1.00 31.12 172 LEU A CA 1
ATOM 1364 C C . LEU A 1 172 ? -5.391 -5.626 -22.757 1.00 31.12 172 LEU A C 1
ATOM 1366 O O . LEU A 1 172 ? -5.839 -4.830 -23.576 1.00 31.12 172 LEU A O 1
ATOM 1370 N N . THR A 1 173 ? -5.166 -6.904 -23.064 1.00 29.03 173 THR A N 1
ATOM 1371 C CA . THR A 1 173 ? -5.665 -7.515 -24.296 1.00 29.03 173 THR A CA 1
ATOM 1372 C C . THR A 1 173 ? -7.069 -8.026 -24.022 1.00 29.03 173 THR A C 1
ATOM 1374 O O . THR A 1 173 ? -7.307 -8.741 -23.046 1.00 29.03 173 THR A O 1
ATOM 1377 N N . GLU A 1 174 ? -8.006 -7.622 -24.876 1.00 28.50 174 GLU A N 1
ATOM 1378 C CA . GLU A 1 174 ? -9.375 -8.132 -24.925 1.00 28.50 174 GLU A CA 1
ATOM 1379 C C . GLU A 1 174 ? -9.332 -9.663 -25.064 1.00 28.50 174 GLU A C 1
ATOM 1381 O O . GLU A 1 174 ? -9.069 -10.190 -26.142 1.00 28.50 174 GLU A O 1
ATOM 1386 N N . GLY A 1 175 ? -9.512 -10.408 -23.971 1.00 28.61 175 GLY A N 1
ATOM 1387 C CA . GLY A 1 175 ? -9.438 -11.869 -24.059 1.00 28.61 175 GLY A CA 1
ATOM 1388 C C . GLY A 1 175 ? -9.687 -12.655 -22.780 1.00 28.61 175 GLY A C 1
ATOM 1389 O O . GLY A 1 175 ? -10.301 -13.711 -22.855 1.00 28.61 175 GLY A O 1
ATOM 1390 N N . ASN A 1 176 ? -9.309 -12.147 -21.606 1.00 27.12 176 ASN A N 1
ATOM 1391 C CA . ASN A 1 176 ? -9.624 -12.808 -20.333 1.00 27.12 176 ASN A CA 1
ATOM 1392 C C . ASN A 1 176 ? -10.623 -11.972 -19.535 1.00 27.12 176 ASN A C 1
ATOM 1394 O O . ASN A 1 176 ? -10.284 -11.320 -18.552 1.00 27.12 176 ASN A O 1
ATOM 1398 N N . VAL A 1 177 ? -11.869 -11.985 -20.010 1.00 31.61 177 VAL A N 1
ATOM 1399 C CA . VAL A 1 177 ? -13.019 -11.398 -19.323 1.00 31.61 177 VAL A CA 1
ATOM 1400 C C . VAL A 1 177 ? -13.692 -12.482 -18.482 1.00 31.61 177 VAL A C 1
ATOM 1402 O O . VAL A 1 177 ? -14.539 -13.223 -18.967 1.00 31.61 177 VAL A O 1
ATOM 1405 N N . GLU A 1 178 ? -13.349 -12.526 -17.199 1.00 28.64 178 GLU A N 1
ATOM 1406 C CA . GLU A 1 178 ? -14.368 -12.653 -16.155 1.00 28.64 178 GLU A CA 1
ATOM 1407 C C . GLU A 1 178 ? -14.346 -11.341 -15.363 1.00 28.64 178 GLU A C 1
ATOM 1409 O O . GLU A 1 178 ? -13.454 -11.113 -14.553 1.00 28.64 178 GLU A O 1
ATOM 1414 N N . GLY A 1 179 ? -15.314 -10.464 -15.655 1.00 31.55 179 GLY A N 1
ATOM 1415 C CA . GLY A 1 179 ? -15.574 -9.219 -14.927 1.00 31.55 179 GLY A CA 1
ATOM 1416 C C . GLY A 1 179 ? -14.568 -8.104 -15.208 1.00 31.55 179 GLY A C 1
ATOM 1417 O O . GLY A 1 179 ? -13.557 -7.978 -14.527 1.00 31.55 179 GLY A O 1
ATOM 1418 N N . SER A 1 180 ? -14.860 -7.259 -16.197 1.00 32.47 180 SER A N 1
ATOM 1419 C CA . SER A 1 180 ? -14.131 -6.015 -16.455 1.00 32.47 180 SER A CA 1
ATOM 1420 C C . SER A 1 180 ? -14.286 -5.044 -15.279 1.00 32.47 180 SER A C 1
ATOM 1422 O O . SER A 1 180 ? -15.183 -4.205 -15.266 1.00 32.47 180 SER A O 1
ATOM 1424 N N . ILE A 1 181 ? -13.415 -5.175 -14.283 1.00 45.91 181 ILE A N 1
ATOM 1425 C CA . ILE A 1 181 ? -13.196 -4.171 -13.246 1.00 45.91 181 ILE A CA 1
ATOM 1426 C C . ILE A 1 181 ? -12.287 -3.102 -13.867 1.00 45.91 181 ILE A C 1
ATOM 1428 O O . ILE A 1 181 ? -11.231 -3.431 -14.405 1.00 45.91 181 ILE A O 1
ATOM 1432 N N . GLU A 1 182 ? -12.736 -1.843 -13.872 1.00 44.69 182 GLU A N 1
ATOM 1433 C CA . GLU A 1 182 ? -12.099 -0.737 -14.609 1.00 44.69 182 GLU A CA 1
ATOM 1434 C C . GLU A 1 182 ? -10.583 -0.649 -14.357 1.00 44.69 182 GLU A C 1
ATOM 1436 O O . GLU A 1 182 ? -10.113 -0.803 -13.223 1.00 44.69 182 GLU A O 1
ATOM 1441 N N . ALA A 1 183 ? -9.831 -0.388 -15.432 1.00 45.03 183 ALA A N 1
ATOM 1442 C CA . ALA A 1 183 ? -8.388 -0.183 -15.404 1.00 45.03 183 ALA A CA 1
ATOM 1443 C C . ALA A 1 183 ? -8.035 0.870 -14.340 1.00 45.03 183 ALA A C 1
ATOM 1445 O O . ALA A 1 183 ? -8.542 1.979 -14.386 1.00 45.03 183 ALA A O 1
ATOM 1446 N N . GLY A 1 184 ? -7.214 0.513 -13.351 1.00 52.56 184 GLY A N 1
ATOM 1447 C CA . GLY A 1 184 ? -6.861 1.391 -12.225 1.00 52.56 184 GLY A CA 1
ATOM 1448 C C . GLY A 1 184 ? -7.003 0.728 -10.855 1.00 52.56 184 GLY A C 1
ATOM 1449 O O . GLY A 1 184 ? -6.311 1.120 -9.920 1.00 52.56 184 GLY A O 1
ATOM 1450 N N . ARG A 1 185 ? -7.822 -0.325 -10.727 1.00 66.94 185 ARG A N 1
ATOM 1451 C CA . ARG A 1 185 ? -7.925 -1.100 -9.478 1.00 66.94 185 ARG A CA 1
ATOM 1452 C C . ARG A 1 185 ? -6.840 -2.177 -9.391 1.00 66.94 185 ARG A C 1
ATOM 1454 O O . ARG A 1 185 ? -6.545 -2.860 -10.371 1.00 66.94 185 ARG A O 1
ATOM 1461 N N . GLN A 1 186 ? -6.266 -2.356 -8.200 1.00 68.44 186 GLN A N 1
ATOM 1462 C CA . GLN A 1 186 ? -5.359 -3.472 -7.935 1.00 68.44 186 GLN A CA 1
ATOM 1463 C C . GLN A 1 186 ? -6.141 -4.786 -7.962 1.00 68.44 186 GLN A C 1
ATOM 1465 O O . GLN A 1 186 ? -7.123 -4.936 -7.238 1.00 68.44 186 GLN A O 1
ATOM 1470 N N . MET A 1 187 ? -5.667 -5.738 -8.764 1.00 74.81 187 MET A N 1
ATOM 1471 C CA . MET A 1 187 ? -6.295 -7.044 -8.942 1.00 74.81 187 MET A CA 1
ATOM 1472 C C . MET A 1 187 ? -5.391 -8.156 -8.413 1.00 74.81 187 MET A C 1
ATOM 1474 O O . MET A 1 187 ? -4.192 -8.172 -8.677 1.00 74.81 187 MET A O 1
ATOM 1478 N N . GLY A 1 188 ? -5.980 -9.089 -7.671 1.00 76.75 188 GLY A N 1
ATOM 1479 C CA . GLY A 1 188 ? -5.312 -10.268 -7.130 1.00 76.75 188 GLY A CA 1
ATOM 1480 C C . GLY A 1 188 ? -6.307 -11.103 -6.338 1.00 76.75 188 GLY A C 1
ATOM 1481 O O . GLY A 1 188 ? -7.148 -10.563 -5.629 1.00 76.75 188 GLY A O 1
ATOM 1482 N N . THR A 1 189 ? -6.246 -12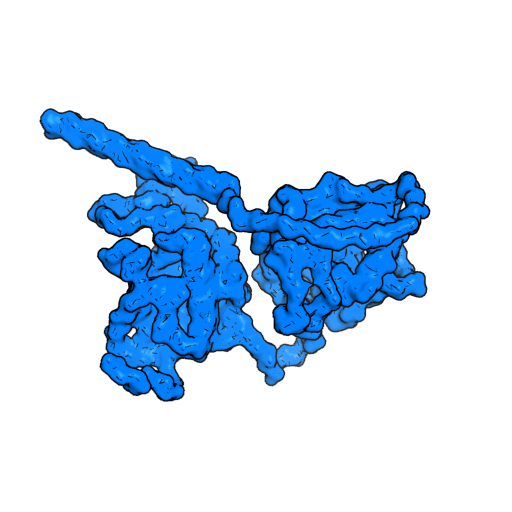.420 -6.477 1.00 81.62 189 THR A N 1
ATOM 1483 C CA . THR A 1 189 ? -7.115 -13.354 -5.739 1.00 81.62 189 THR A CA 1
ATOM 1484 C C . THR A 1 189 ? -6.558 -13.700 -4.361 1.00 81.62 189 THR A C 1
ATOM 1486 O O . THR A 1 189 ? -7.261 -14.286 -3.539 1.00 81.62 189 THR A O 1
ATOM 1489 N N . ARG A 1 190 ? -5.289 -13.357 -4.113 1.00 77.44 190 ARG A N 1
ATOM 1490 C CA . ARG A 1 190 ? -4.566 -13.592 -2.861 1.00 77.44 190 ARG A CA 1
ATOM 1491 C C . ARG A 1 190 ? -3.731 -12.370 -2.491 1.00 77.44 190 ARG A C 1
ATOM 1493 O O . ARG A 1 190 ? -3.371 -11.588 -3.367 1.00 77.44 190 ARG A O 1
ATOM 1500 N N . LEU A 1 191 ? -3.401 -12.218 -1.206 1.00 76.06 191 LEU A N 1
ATOM 1501 C CA . LEU A 1 191 ? -2.651 -11.057 -0.706 1.00 76.06 191 LEU A CA 1
ATOM 1502 C C . LEU A 1 191 ? -1.267 -10.923 -1.354 1.00 76.06 191 LEU A C 1
ATOM 1504 O O . LEU A 1 191 ? -0.814 -9.807 -1.572 1.00 76.06 191 LEU A O 1
ATOM 1508 N N . GLU A 1 192 ? -0.622 -12.031 -1.724 1.00 76.62 192 GLU A N 1
ATOM 1509 C CA . GLU A 1 192 ? 0.713 -12.020 -2.341 1.00 76.62 192 GLU A CA 1
ATOM 1510 C C . GLU A 1 192 ? 0.697 -11.495 -3.788 1.00 76.62 192 GLU A C 1
ATOM 1512 O O . GLU A 1 192 ? 1.740 -11.167 -4.350 1.00 76.62 192 GLU A O 1
ATOM 1517 N N . GLU A 1 193 ? -0.485 -11.429 -4.405 1.00 74.44 193 GLU A N 1
ATOM 1518 C CA . GLU A 1 193 ? -0.703 -10.866 -5.743 1.00 74.44 193 GLU A CA 1
ATOM 1519 C C . GLU A 1 193 ? -1.019 -9.364 -5.677 1.00 74.44 193 GLU A C 1
ATOM 1521 O O . GLU A 1 193 ? -1.039 -8.677 -6.700 1.00 74.44 193 GLU A O 1
ATOM 1526 N N . ILE A 1 194 ? -1.265 -8.840 -4.474 1.00 78.00 194 ILE A N 1
ATOM 1527 C CA . ILE A 1 194 ? -1.514 -7.425 -4.234 1.00 78.00 194 ILE A CA 1
ATOM 1528 C C . ILE A 1 194 ? -0.174 -6.707 -4.119 1.00 78.00 194 ILE A C 1
ATOM 1530 O O . ILE A 1 194 ? 0.751 -7.164 -3.450 1.00 78.00 194 ILE A O 1
ATOM 1534 N N . ARG A 1 195 ? -0.075 -5.550 -4.773 1.00 75.00 195 ARG A N 1
ATOM 1535 C CA . ARG A 1 195 ? 1.059 -4.641 -4.628 1.00 75.00 195 ARG A CA 1
ATOM 1536 C C . ARG A 1 195 ? 1.366 -4.380 -3.151 1.00 75.00 195 ARG A C 1
ATOM 1538 O O . ARG A 1 195 ? 0.497 -3.940 -2.397 1.00 75.00 195 ARG A O 1
ATOM 1545 N N . SER A 1 196 ? 2.609 -4.622 -2.751 1.00 68.12 196 SER A N 1
ATOM 1546 C CA . SER A 1 196 ? 3.017 -4.569 -1.346 1.00 68.12 196 SER A CA 1
ATOM 1547 C C . SER A 1 196 ? 2.848 -3.185 -0.728 1.00 68.12 196 SER A C 1
ATOM 1549 O O . SER A 1 196 ? 2.510 -3.101 0.442 1.00 68.12 196 SER A O 1
ATOM 1551 N N . ASP A 1 197 ? 2.981 -2.095 -1.487 1.00 75.25 197 ASP A N 1
ATOM 1552 C CA . ASP A 1 197 ? 2.757 -0.749 -0.951 1.00 75.25 197 ASP A CA 1
ATOM 1553 C C . ASP A 1 197 ? 1.314 -0.550 -0.453 1.00 75.25 197 ASP A C 1
ATOM 1555 O O . ASP A 1 197 ? 1.089 0.063 0.592 1.00 75.25 197 ASP A O 1
ATOM 1559 N N . HIS A 1 198 ? 0.336 -1.162 -1.125 1.00 85.88 198 HIS A N 1
ATOM 1560 C CA . HIS A 1 198 ? -1.051 -1.175 -0.660 1.00 85.88 198 HIS A CA 1
ATOM 1561 C C . HIS A 1 198 ? -1.224 -2.068 0.576 1.00 85.88 198 HIS A C 1
ATOM 1563 O O . HIS A 1 198 ? -1.886 -1.679 1.537 1.00 85.88 198 HIS A O 1
ATOM 1569 N N . VAL A 1 199 ? -0.608 -3.255 0.577 1.00 84.38 199 VAL A N 1
ATOM 1570 C CA . VAL A 1 199 ? -0.661 -4.203 1.705 1.00 84.38 199 VAL A CA 1
ATOM 1571 C C . VAL A 1 199 ? -0.070 -3.583 2.977 1.00 84.38 199 VAL A C 1
ATOM 1573 O O . VAL A 1 199 ? -0.692 -3.645 4.037 1.00 84.38 199 VAL A O 1
ATOM 1576 N N . GLU A 1 200 ? 1.075 -2.909 2.869 1.00 82.88 200 GLU A N 1
ATOM 1577 C CA . GLU A 1 200 ? 1.750 -2.247 3.991 1.00 82.88 200 GLU A CA 1
ATOM 1578 C C . GLU A 1 200 ? 0.909 -1.122 4.602 1.00 82.88 200 GLU A C 1
ATOM 1580 O O . GLU A 1 200 ? 0.863 -0.979 5.824 1.00 82.88 200 GLU A O 1
ATOM 1585 N N . ARG A 1 201 ? 0.159 -0.364 3.790 1.00 93.00 201 ARG A N 1
ATOM 1586 C CA . ARG A 1 201 ? -0.790 0.640 4.304 1.00 93.00 201 ARG A CA 1
ATOM 1587 C C . ARG A 1 201 ? -1.869 0.017 5.182 1.00 93.00 201 ARG A C 1
ATOM 1589 O O . ARG A 1 201 ? -2.177 0.559 6.245 1.00 93.00 201 ARG A O 1
ATOM 1596 N N . TYR A 1 202 ? -2.391 -1.144 4.799 1.00 96.38 202 TYR A N 1
ATOM 1597 C CA . TYR A 1 202 ? -3.361 -1.871 5.620 1.00 96.38 202 TYR A CA 1
ATOM 1598 C C . TYR A 1 202 ? -2.730 -2.528 6.855 1.00 96.38 202 TYR A C 1
ATOM 1600 O O . TYR A 1 202 ? -3.355 -2.518 7.916 1.00 96.38 202 TYR A O 1
ATOM 1608 N N . HIS A 1 203 ? -1.490 -3.025 6.779 1.00 91.50 203 HIS A N 1
ATOM 1609 C CA . HIS A 1 203 ? -0.753 -3.475 7.968 1.00 91.50 203 HIS A CA 1
ATOM 1610 C C . HIS A 1 203 ? -0.515 -2.340 8.961 1.00 91.50 203 HIS A C 1
ATOM 1612 O O . HIS A 1 203 ? -0.726 -2.525 10.160 1.00 91.50 203 HIS A O 1
ATOM 1618 N N . PHE A 1 204 ? -0.140 -1.159 8.476 1.00 93.19 204 PHE A N 1
ATOM 1619 C CA . PHE A 1 204 ? -0.015 0.037 9.297 1.00 93.19 204 PHE A CA 1
ATOM 1620 C C . PHE A 1 204 ? -1.355 0.436 9.921 1.00 93.19 204 PHE A C 1
ATOM 1622 O O . PHE A 1 204 ? -1.428 0.615 11.134 1.00 93.19 204 PHE A O 1
ATOM 1629 N N . ALA A 1 205 ? -2.437 0.499 9.138 1.00 96.44 205 ALA A N 1
ATOM 1630 C CA . ALA A 1 205 ? -3.764 0.819 9.663 1.00 96.44 205 ALA A CA 1
ATOM 1631 C C . ALA A 1 205 ? -4.229 -0.166 10.746 1.00 96.44 205 ALA A C 1
ATOM 1633 O O . ALA A 1 205 ? -4.798 0.249 11.757 1.00 96.44 205 ALA A O 1
ATOM 1634 N N . ALA A 1 206 ? -3.944 -1.459 10.575 1.00 93.69 206 ALA A N 1
ATOM 1635 C CA . ALA A 1 206 ? -4.304 -2.500 11.534 1.00 93.69 206 ALA A CA 1
ATOM 1636 C C . ALA A 1 206 ? -3.698 -2.272 12.933 1.00 93.69 206 ALA A C 1
ATOM 1638 O O . ALA A 1 206 ? -4.291 -2.703 13.920 1.00 93.69 206 ALA A O 1
ATOM 1639 N N . GLN A 1 207 ? -2.579 -1.545 13.050 1.00 91.88 207 GLN A N 1
ATOM 1640 C CA . GLN A 1 207 ? -1.964 -1.198 14.342 1.00 91.88 207 GLN A CA 1
ATOM 1641 C C . GLN A 1 207 ? -2.828 -0.249 15.189 1.00 91.88 207 GLN A C 1
ATOM 1643 O O . GLN A 1 207 ? -2.651 -0.166 16.404 1.00 91.88 207 GLN A O 1
ATOM 1648 N N . PHE A 1 208 ? -3.770 0.460 14.564 1.00 93.81 208 PHE A N 1
ATOM 1649 C CA . PHE A 1 208 ? -4.674 1.401 15.230 1.00 93.81 208 PHE A CA 1
ATOM 1650 C C . PHE A 1 208 ? -6.039 0.789 15.564 1.00 93.81 208 PHE A C 1
ATOM 1652 O O . PHE A 1 208 ? -6.837 1.429 16.248 1.00 93.81 208 PHE A O 1
ATOM 1659 N N . VAL A 1 209 ? -6.301 -0.440 15.112 1.00 94.19 209 VAL A N 1
ATOM 1660 C CA . VAL A 1 209 ? -7.542 -1.174 15.378 1.00 94.19 209 VAL A CA 1
ATOM 1661 C C . VAL A 1 209 ? -7.427 -1.898 16.716 1.00 94.19 209 VAL A C 1
ATOM 1663 O O . VAL A 1 209 ? -6.551 -2.742 16.920 1.00 94.19 209 VAL A O 1
ATOM 1666 N N . ARG A 1 210 ? -8.324 -1.584 17.648 1.00 92.81 210 ARG A N 1
ATOM 1667 C CA . ARG A 1 210 ? -8.341 -2.163 18.994 1.00 92.81 210 ARG A CA 1
ATOM 1668 C C . ARG A 1 210 ? -9.200 -3.430 19.042 1.00 92.81 210 ARG A C 1
ATOM 1670 O O . ARG A 1 210 ? -10.110 -3.607 18.227 1.00 92.81 210 ARG A O 1
ATOM 1677 N N . PRO A 1 211 ? -8.958 -4.322 20.020 1.00 95.56 211 PRO A N 1
ATOM 1678 C CA . PRO A 1 211 ? -9.844 -5.452 20.259 1.00 95.56 211 PRO A CA 1
ATOM 1679 C C . PRO A 1 211 ? -11.295 -4.999 20.466 1.00 95.56 211 PRO A C 1
ATOM 1681 O O . PRO A 1 211 ? -11.565 -4.134 21.297 1.00 95.56 211 PRO A O 1
ATOM 1684 N N . GLY A 1 212 ? -12.224 -5.601 19.724 1.00 97.00 212 GLY A N 1
ATOM 1685 C CA . GLY A 1 212 ? -13.651 -5.279 19.772 1.00 97.00 212 GLY A CA 1
ATOM 1686 C C . GLY A 1 212 ? -14.108 -4.125 18.871 1.00 97.00 212 GLY A C 1
ATOM 1687 O O . GLY A 1 212 ? -15.319 -3.966 18.715 1.00 97.00 212 GLY A O 1
ATOM 1688 N N . ASP A 1 213 ? -13.202 -3.384 18.225 1.00 98.19 213 ASP A N 1
ATOM 1689 C CA . ASP A 1 213 ? -13.575 -2.268 17.342 1.00 98.19 213 ASP A CA 1
ATOM 1690 C C . ASP A 1 213 ? -14.486 -2.718 16.191 1.00 98.19 213 ASP A C 1
ATOM 1692 O O . ASP A 1 213 ? -14.311 -3.803 15.623 1.00 98.19 213 ASP A O 1
ATOM 1696 N N . ILE A 1 214 ? -15.443 -1.862 15.836 1.00 98.69 214 ILE A N 1
ATOM 1697 C CA . ILE A 1 214 ? -16.174 -1.917 14.568 1.00 98.69 214 ILE A CA 1
ATOM 1698 C C . ILE A 1 214 ? -15.398 -1.073 13.557 1.00 98.69 214 ILE A C 1
ATOM 1700 O O . ILE A 1 214 ? -15.195 0.125 13.775 1.00 98.69 214 ILE A O 1
ATOM 1704 N N . VAL A 1 215 ? -14.981 -1.692 12.456 1.00 98.81 215 VAL A N 1
ATOM 1705 C CA . VAL A 1 215 ? -14.151 -1.063 11.425 1.00 98.81 215 VAL A CA 1
ATOM 1706 C C . VAL A 1 215 ? -14.948 -0.883 10.135 1.00 98.81 215 VAL A C 1
ATOM 1708 O O . VAL A 1 215 ? -15.607 -1.822 9.686 1.00 98.81 215 VAL A O 1
ATOM 1711 N N . LEU A 1 216 ? -14.859 0.292 9.509 1.00 98.81 216 LEU A N 1
ATOM 1712 C CA . LEU A 1 216 ? -15.284 0.490 8.119 1.00 98.81 216 LEU A CA 1
ATOM 1713 C C . LEU A 1 216 ? -14.061 0.679 7.220 1.00 98.81 216 LEU A C 1
ATOM 1715 O O . LEU A 1 216 ? -13.189 1.485 7.531 1.00 98.81 216 LEU A O 1
ATOM 1719 N N . ASP A 1 217 ? -14.029 -0.035 6.102 1.00 98.69 217 ASP A N 1
ATOM 1720 C CA . ASP A 1 217 ? -13.059 0.148 5.020 1.00 98.69 217 ASP A CA 1
ATOM 1721 C C . ASP A 1 217 ? -13.806 0.784 3.839 1.00 98.69 217 ASP A C 1
ATOM 1723 O O . ASP A 1 217 ? -14.609 0.125 3.174 1.00 98.69 217 ASP A O 1
ATOM 1727 N N . ILE A 1 218 ? -13.651 2.098 3.669 1.00 98.12 218 ILE A N 1
ATOM 1728 C CA . ILE A 1 218 ? -14.396 2.910 2.700 1.00 98.12 218 ILE A CA 1
ATOM 1729 C C . ILE A 1 218 ? -13.581 3.048 1.416 1.00 98.12 218 ILE A C 1
ATOM 1731 O O . ILE A 1 218 ? -12.446 3.523 1.464 1.00 98.12 218 ILE A O 1
ATOM 1735 N N . ALA A 1 219 ? -14.214 2.712 0.287 1.00 96.31 219 ALA A N 1
ATOM 1736 C CA . ALA A 1 219 ? -13.569 2.432 -0.997 1.00 96.31 219 ALA A CA 1
ATOM 1737 C C . ALA A 1 219 ? -12.635 1.215 -0.896 1.00 96.31 219 ALA A C 1
ATOM 1739 O O . ALA A 1 219 ? -11.451 1.272 -1.223 1.00 96.31 219 ALA A O 1
ATOM 1740 N N . CYS A 1 220 ? -13.178 0.097 -0.398 1.00 97.25 220 CYS A N 1
ATOM 1741 C CA . CYS A 1 220 ? -12.401 -1.114 -0.120 1.00 97.25 220 CYS A CA 1
ATOM 1742 C C . CYS A 1 220 ? -11.882 -1.836 -1.376 1.00 97.25 220 CYS A C 1
ATOM 1744 O O . CYS A 1 220 ? -11.136 -2.818 -1.266 1.00 97.25 220 CYS A O 1
ATOM 1746 N N . GLY A 1 221 ? -12.315 -1.423 -2.571 1.00 95.38 221 GLY A N 1
ATOM 1747 C CA . GLY A 1 221 ? -12.009 -2.083 -3.829 1.00 95.38 221 GLY A CA 1
ATOM 1748 C C . GLY A 1 221 ? -12.380 -3.561 -3.776 1.00 95.38 221 GLY A C 1
ATOM 1749 O O . GLY A 1 221 ? -13.465 -3.940 -3.337 1.00 95.38 221 GLY A O 1
ATOM 1750 N N . ILE A 1 222 ? -11.443 -4.417 -4.182 1.00 95.31 222 ILE A N 1
ATOM 1751 C CA . ILE A 1 222 ? -11.636 -5.872 -4.184 1.00 95.31 222 ILE A CA 1
ATOM 1752 C C . ILE A 1 222 ? -11.508 -6.522 -2.794 1.00 95.31 222 ILE A C 1
ATOM 1754 O O . ILE A 1 222 ? -11.504 -7.744 -2.693 1.00 95.31 222 ILE A O 1
ATOM 1758 N N . GLY A 1 223 ? -11.373 -5.740 -1.718 1.00 97.44 223 GLY A N 1
ATOM 1759 C CA . GLY A 1 223 ? -11.512 -6.218 -0.341 1.00 97.44 223 GLY A CA 1
ATOM 1760 C C . GLY A 1 223 ? -10.277 -6.860 0.298 1.00 97.44 223 GLY A C 1
ATOM 1761 O O . GLY A 1 223 ? -10.392 -7.367 1.417 1.00 97.44 223 GLY A O 1
ATOM 1762 N N . TYR A 1 224 ? -9.102 -6.823 -0.345 1.00 96.50 224 TYR A N 1
ATOM 1763 C CA . TYR A 1 224 ? -7.863 -7.382 0.221 1.00 96.50 224 TYR A CA 1
ATOM 1764 C C . TYR A 1 224 ? -7.489 -6.732 1.563 1.00 96.50 224 TYR A C 1
ATOM 1766 O O . TYR A 1 224 ? -7.094 -7.423 2.503 1.00 96.50 224 TYR A O 1
ATOM 1774 N N . GLY A 1 225 ? -7.659 -5.412 1.673 1.00 97.44 225 GLY A N 1
ATOM 1775 C CA . GLY A 1 225 ? -7.369 -4.650 2.883 1.00 97.44 225 GLY A CA 1
ATOM 1776 C C . GLY A 1 225 ? -8.345 -4.957 4.012 1.00 97.44 225 GLY A C 1
ATOM 1777 O O . GLY A 1 225 ? -7.929 -5.275 5.128 1.00 97.44 225 GLY A O 1
ATOM 1778 N N . THR A 1 226 ? -9.640 -4.995 3.689 1.00 98.56 226 THR A N 1
ATOM 1779 C CA . THR A 1 226 ? -10.708 -5.443 4.594 1.00 98.56 226 THR A CA 1
ATOM 1780 C C . THR A 1 226 ? -10.388 -6.820 5.189 1.00 98.56 226 THR A C 1
ATOM 1782 O O . THR A 1 226 ? -10.507 -7.029 6.399 1.00 98.56 226 THR A O 1
ATOM 1785 N N . HIS A 1 227 ? -9.930 -7.755 4.349 1.00 98.38 227 HIS A N 1
ATOM 1786 C CA . HIS A 1 227 ? -9.555 -9.105 4.764 1.00 98.38 227 HIS A CA 1
ATOM 1787 C C . HIS A 1 227 ? -8.327 -9.139 5.664 1.00 98.38 227 HIS A C 1
ATOM 1789 O O . HIS A 1 227 ? -8.334 -9.815 6.698 1.00 98.38 227 HIS A O 1
ATOM 1795 N N . LEU A 1 228 ? -7.292 -8.382 5.304 1.00 97.81 228 LEU A N 1
ATOM 1796 C CA . LEU A 1 228 ? -6.076 -8.245 6.096 1.00 97.81 228 LEU A CA 1
ATOM 1797 C C . LEU A 1 228 ? -6.391 -7.728 7.502 1.00 97.81 228 LEU A C 1
ATOM 1799 O O . LEU A 1 228 ? -5.952 -8.332 8.481 1.00 97.81 228 LEU A O 1
ATOM 1803 N N . VAL A 1 229 ? -7.200 -6.674 7.621 1.00 98.25 229 VAL A N 1
ATOM 1804 C CA . VAL A 1 229 ? -7.580 -6.097 8.920 1.00 98.25 229 VAL A CA 1
ATOM 1805 C C . VAL A 1 229 ? -8.391 -7.092 9.746 1.00 98.25 229 VAL A C 1
ATOM 1807 O O . VAL A 1 229 ? -8.096 -7.295 10.925 1.00 98.25 229 VAL A O 1
ATOM 1810 N N . ALA A 1 230 ? -9.375 -7.764 9.143 1.00 98.12 230 ALA A N 1
ATOM 1811 C CA . ALA A 1 230 ? -10.210 -8.727 9.857 1.00 98.12 230 ALA A CA 1
ATOM 1812 C C . ALA A 1 230 ? -9.404 -9.916 10.396 1.00 98.12 230 ALA A C 1
ATOM 1814 O O . ALA A 1 230 ? -9.659 -10.371 11.514 1.00 98.12 230 ALA A O 1
ATOM 1815 N N . LYS A 1 231 ? -8.434 -10.415 9.621 1.00 96.50 231 LYS A N 1
ATOM 1816 C CA . LYS A 1 231 ? -7.585 -11.557 9.988 1.00 96.50 231 LYS A CA 1
ATOM 1817 C C . LYS A 1 231 ? -6.452 -11.168 10.943 1.00 96.50 231 LYS A C 1
ATOM 1819 O O . LYS A 1 231 ? -6.102 -11.955 11.817 1.00 96.50 231 LYS A O 1
ATOM 1824 N N . GLY A 1 232 ? -5.884 -9.976 10.771 1.00 91.94 232 GLY A N 1
ATOM 1825 C CA . GLY A 1 232 ? -4.718 -9.491 11.512 1.00 91.94 232 GLY A CA 1
ATOM 1826 C C . GLY A 1 232 ? -5.033 -8.832 12.855 1.00 91.94 232 GLY A C 1
ATOM 1827 O O . GLY A 1 232 ? -4.109 -8.510 13.596 1.00 91.94 232 GLY A O 1
ATOM 1828 N N . THR A 1 233 ? -6.310 -8.621 13.184 1.00 96.06 233 THR A N 1
ATOM 1829 C CA . THR A 1 233 ? -6.727 -7.905 14.399 1.00 96.06 233 THR A CA 1
ATOM 1830 C C . THR A 1 233 ? -7.821 -8.654 15.160 1.00 96.06 233 THR A C 1
ATOM 1832 O O . THR A 1 233 ? -8.486 -9.548 14.634 1.00 96.06 233 THR A O 1
ATOM 1835 N N . ALA A 1 234 ? -8.032 -8.256 16.417 1.00 94.56 234 ALA A N 1
ATOM 1836 C CA . ALA A 1 234 ? -9.117 -8.741 17.269 1.00 94.56 234 ALA A CA 1
ATOM 1837 C C . ALA A 1 234 ? -10.370 -7.841 17.208 1.00 94.56 234 ALA A C 1
ATOM 1839 O O . ALA A 1 234 ? -11.109 -7.747 18.190 1.00 94.56 234 ALA A O 1
ATOM 1840 N N . CYS A 1 235 ? -10.594 -7.137 16.092 1.00 97.69 235 CYS A N 1
ATOM 1841 C CA . CYS A 1 235 ? -11.812 -6.353 15.873 1.00 97.69 235 CYS A CA 1
ATOM 1842 C C . CYS A 1 235 ? -13.073 -7.224 15.998 1.00 97.69 235 CYS A C 1
ATOM 1844 O O . CYS A 1 235 ? -13.030 -8.444 15.815 1.00 97.69 235 CYS A O 1
ATOM 1846 N N . SER A 1 236 ? -14.212 -6.604 16.308 1.00 98.00 236 SER A N 1
ATOM 1847 C CA . SER A 1 236 ? -15.490 -7.323 16.341 1.00 98.00 236 SER A CA 1
ATOM 1848 C C . SER A 1 236 ? -16.029 -7.558 14.932 1.00 98.00 236 SER A C 1
ATOM 1850 O O . SER A 1 236 ? -16.539 -8.641 14.639 1.00 98.00 236 SER A O 1
ATOM 1852 N N . ARG A 1 237 ? -15.895 -6.560 14.051 1.00 98.31 237 ARG A N 1
ATOM 1853 C CA . ARG A 1 237 ? -16.368 -6.611 12.667 1.00 98.31 237 ARG A CA 1
ATOM 1854 C C . ARG A 1 237 ? -15.623 -5.621 11.780 1.00 98.31 237 ARG A C 1
ATOM 1856 O O . ARG A 1 237 ? -15.281 -4.530 12.228 1.00 98.31 237 ARG A O 1
ATOM 1863 N N . VAL A 1 238 ? -15.443 -5.992 10.515 1.00 98.69 238 VAL A N 1
ATOM 1864 C CA . VAL A 1 238 ? -14.965 -5.108 9.448 1.00 98.69 238 VAL A CA 1
ATOM 1865 C C . VAL A 1 238 ? -16.006 -5.084 8.333 1.00 98.69 238 VAL A C 1
ATOM 1867 O O . VAL A 1 238 ? -16.399 -6.135 7.829 1.00 98.69 238 VAL A O 1
ATOM 1870 N N . THR A 1 239 ? -16.459 -3.901 7.939 1.00 98.75 239 THR A N 1
ATOM 1871 C CA . THR A 1 239 ? -17.375 -3.740 6.806 1.00 98.75 239 THR A CA 1
ATOM 1872 C C . THR A 1 239 ? -16.648 -3.024 5.671 1.00 98.75 239 THR A C 1
ATOM 1874 O O . THR A 1 239 ? -16.284 -1.859 5.818 1.00 98.75 239 THR A O 1
ATOM 1877 N N . GLY A 1 240 ? -16.429 -3.718 4.552 1.00 98.56 240 GLY A N 1
ATOM 1878 C CA . GLY A 1 240 ? -15.888 -3.132 3.325 1.00 98.56 240 GLY A CA 1
ATOM 1879 C C . GLY A 1 240 ? -17.006 -2.535 2.474 1.00 98.56 240 GLY A C 1
ATOM 1880 O O . GLY A 1 240 ? -18.007 -3.210 2.217 1.00 98.56 240 GLY A O 1
ATOM 1881 N N . ILE A 1 241 ? -16.859 -1.274 2.075 1.00 98.50 241 ILE A N 1
ATOM 1882 C CA . ILE A 1 241 ? -17.839 -0.535 1.274 1.00 98.50 241 ILE A CA 1
ATOM 1883 C C . ILE A 1 241 ? -17.155 -0.015 0.014 1.00 98.50 241 ILE A C 1
ATOM 1885 O O . ILE A 1 241 ? -16.149 0.689 0.101 1.00 98.50 241 ILE A O 1
ATOM 1889 N N . ASP A 1 242 ? -17.725 -0.316 -1.146 1.00 97.12 242 ASP A N 1
ATOM 1890 C CA . ASP A 1 242 ? -17.270 0.198 -2.437 1.00 97.12 242 ASP A CA 1
ATOM 1891 C C . ASP A 1 242 ? -18.470 0.478 -3.349 1.00 97.12 242 ASP A C 1
ATOM 1893 O O . ASP A 1 242 ? -19.519 -0.164 -3.230 1.00 97.12 242 ASP A O 1
ATOM 1897 N N . ILE A 1 243 ? -18.312 1.443 -4.254 1.00 94.19 243 ILE A N 1
ATOM 1898 C CA . ILE A 1 243 ? -19.348 1.851 -5.207 1.00 94.19 243 ILE A CA 1
ATOM 1899 C C . ILE A 1 243 ? -19.441 0.889 -6.399 1.00 94.19 243 ILE A C 1
ATOM 1901 O O . ILE A 1 243 ? -20.477 0.840 -7.061 1.00 94.19 243 ILE A O 1
ATOM 1905 N N . ALA A 1 244 ? -18.381 0.123 -6.676 1.00 91.69 244 ALA A N 1
ATOM 1906 C CA . ALA A 1 244 ? -18.321 -0.793 -7.807 1.00 91.69 244 ALA A CA 1
ATOM 1907 C C . ALA A 1 244 ? -18.904 -2.176 -7.447 1.00 91.69 244 ALA A C 1
ATOM 1909 O O . ALA A 1 244 ? -18.309 -2.900 -6.637 1.00 91.69 244 ALA A O 1
ATOM 1910 N N . PRO A 1 245 ? -20.033 -2.593 -8.053 1.00 92.38 245 PRO A N 1
ATOM 1911 C CA . PRO A 1 245 ? -20.643 -3.891 -7.760 1.00 92.38 245 PRO A CA 1
ATOM 1912 C C . PRO A 1 245 ? -19.712 -5.069 -8.070 1.00 92.38 245 PRO A C 1
ATOM 1914 O O . PRO A 1 245 ? -19.643 -6.018 -7.292 1.00 92.38 245 PRO A O 1
ATOM 1917 N N . GLU A 1 246 ? -18.920 -4.977 -9.133 1.00 89.25 246 GLU A N 1
ATOM 1918 C CA . GLU A 1 246 ? -17.976 -6.009 -9.561 1.00 89.25 246 GLU A CA 1
ATOM 1919 C C . GLU A 1 246 ? -16.846 -6.196 -8.542 1.00 89.25 246 GLU A C 1
ATOM 1921 O O . GLU A 1 246 ? -16.421 -7.322 -8.279 1.00 89.25 246 GLU A O 1
ATOM 1926 N N . ALA A 1 247 ? -16.378 -5.103 -7.930 1.00 91.19 247 ALA A N 1
ATOM 1927 C CA . ALA A 1 247 ? -15.353 -5.153 -6.893 1.00 91.19 247 ALA A CA 1
ATOM 1928 C C . ALA A 1 247 ? -15.888 -5.827 -5.622 1.00 91.19 247 ALA A C 1
ATOM 1930 O O . ALA A 1 247 ? -15.217 -6.680 -5.041 1.00 91.19 247 ALA A O 1
ATOM 1931 N N . ILE A 1 248 ? -17.129 -5.514 -5.242 1.00 97.06 248 ILE A N 1
ATOM 1932 C CA . ILE A 1 248 ? -17.811 -6.132 -4.102 1.00 97.06 248 ILE A CA 1
ATOM 1933 C C . ILE A 1 248 ? -18.060 -7.626 -4.332 1.00 97.06 248 ILE A C 1
ATOM 1935 O O . ILE A 1 248 ? -17.839 -8.435 -3.426 1.00 97.06 248 ILE A O 1
ATOM 1939 N N . ASP A 1 249 ? -18.486 -8.019 -5.529 1.00 94.94 249 ASP A N 1
ATOM 1940 C CA . ASP A 1 249 ? -18.693 -9.429 -5.859 1.00 94.94 249 ASP A CA 1
ATOM 1941 C C . ASP A 1 249 ? -17.370 -10.204 -5.870 1.00 94.94 249 ASP A C 1
ATOM 1943 O O . ASP A 1 249 ? -17.293 -11.312 -5.326 1.00 94.94 249 ASP A O 1
ATOM 1947 N N . PHE A 1 250 ? -16.296 -9.596 -6.381 1.00 94.50 250 PHE A N 1
ATOM 1948 C CA . PHE A 1 250 ? -14.950 -10.157 -6.291 1.00 94.50 250 PHE A CA 1
ATOM 1949 C C . PHE A 1 250 ? -14.504 -10.321 -4.831 1.00 94.50 250 PHE A C 1
ATOM 1951 O O . PHE A 1 250 ? -14.042 -11.397 -4.441 1.00 94.50 250 PHE A O 1
ATOM 1958 N N . ALA A 1 251 ? -14.681 -9.288 -4.006 1.00 97.06 251 ALA A N 1
ATOM 1959 C CA . ALA A 1 251 ? -14.299 -9.288 -2.597 1.00 97.06 251 ALA A CA 1
ATOM 1960 C C . ALA A 1 251 ? -14.992 -10.409 -1.815 1.00 97.06 251 ALA A C 1
ATOM 1962 O O . ALA A 1 251 ? -14.349 -11.169 -1.088 1.00 97.06 251 ALA A O 1
ATOM 1963 N N . ARG A 1 252 ? -16.300 -10.583 -2.033 1.00 97.25 252 ARG A N 1
ATOM 1964 C CA . ARG A 1 252 ? -17.085 -11.675 -1.435 1.00 97.25 252 ARG A CA 1
ATOM 1965 C C . ARG A 1 252 ? -16.564 -13.051 -1.833 1.00 97.25 252 ARG A C 1
ATOM 1967 O O . ARG A 1 252 ? -16.567 -13.955 -1.001 1.00 97.25 252 ARG A O 1
ATOM 1974 N N . LYS A 1 253 ? -16.131 -13.214 -3.085 1.00 96.00 253 LYS A N 1
ATOM 1975 C CA . LYS A 1 253 ? -15.649 -14.490 -3.627 1.00 96.00 253 LYS A CA 1
ATOM 1976 C C . LYS A 1 253 ? -14.238 -14.843 -3.147 1.00 96.00 253 LYS A C 1
ATOM 1978 O O . LYS A 1 253 ? -13.975 -16.013 -2.883 1.00 96.00 253 LYS A O 1
ATOM 1983 N N . HIS A 1 254 ? -13.341 -13.862 -3.052 1.00 94.75 254 HIS A N 1
ATOM 1984 C CA . HIS A 1 254 ? -11.904 -14.109 -2.875 1.00 94.75 254 HIS A CA 1
ATOM 1985 C C . HIS A 1 254 ? -11.352 -13.712 -1.499 1.00 94.75 254 HIS A C 1
ATOM 1987 O O . HIS A 1 254 ? -10.350 -14.274 -1.064 1.00 94.75 254 HIS A O 1
ATOM 1993 N N . PHE A 1 255 ? -12.016 -12.805 -0.782 1.00 96.81 255 PHE A N 1
ATOM 1994 C CA . PHE A 1 255 ? -11.509 -12.195 0.452 1.00 96.81 255 PHE A CA 1
ATOM 1995 C C . PHE A 1 255 ? -12.491 -12.306 1.635 1.00 96.81 255 PHE A C 1
ATOM 1997 O O . PHE A 1 255 ? -12.507 -11.487 2.551 1.00 96.81 255 PHE A O 1
ATOM 2004 N N . SER A 1 256 ? -13.289 -13.374 1.687 1.00 95.50 256 SER A N 1
ATOM 2005 C CA . SER A 1 256 ? -14.263 -13.612 2.764 1.00 95.50 256 SER A CA 1
ATOM 2006 C C . SER A 1 256 ? -13.628 -13.944 4.126 1.00 95.50 256 SER A C 1
ATOM 2008 O O . SER A 1 256 ? -12.614 -14.638 4.195 1.00 95.50 256 SER A O 1
ATOM 2010 N N . HIS A 1 257 ? -14.274 -13.531 5.219 1.00 97.56 257 HIS A N 1
ATOM 2011 C CA . HIS A 1 257 ? -13.952 -13.927 6.596 1.00 97.56 257 HIS A CA 1
ATOM 2012 C C . HIS A 1 257 ? -15.213 -13.818 7.472 1.00 97.56 257 HIS A C 1
ATOM 2014 O O . HIS A 1 257 ? -16.081 -12.998 7.183 1.00 97.56 257 HIS A O 1
ATOM 2020 N N . GLU A 1 258 ? -15.313 -14.578 8.570 1.00 97.50 258 GLU A N 1
ATOM 2021 C CA . GLU A 1 258 ? -16.501 -14.588 9.456 1.00 97.50 258 GLU A CA 1
ATOM 2022 C C . GLU A 1 258 ? -16.840 -13.214 10.068 1.00 97.50 258 GLU A C 1
ATOM 2024 O O . GLU A 1 258 ? -17.989 -12.926 10.388 1.00 97.50 258 GLU A O 1
ATOM 2029 N N . ARG A 1 259 ? -15.826 -12.352 10.204 1.00 98.31 259 ARG A N 1
ATOM 2030 C CA . ARG A 1 259 ? -15.935 -10.979 10.725 1.00 98.31 259 ARG A CA 1
ATOM 2031 C C . ARG A 1 259 ? -16.161 -9.922 9.640 1.00 98.31 259 ARG A C 1
ATOM 2033 O O . ARG A 1 259 ? -16.157 -8.739 9.971 1.00 98.31 259 ARG A O 1
ATOM 2040 N N . ILE A 1 260 ? -16.300 -10.310 8.371 1.00 98.69 260 ILE A N 1
ATOM 2041 C CA . ILE A 1 260 ? -16.401 -9.366 7.253 1.00 98.69 260 ILE A CA 1
ATOM 2042 C C . ILE A 1 260 ? -17.819 -9.306 6.699 1.00 98.69 260 ILE A C 1
ATOM 2044 O O . ILE A 1 260 ? -18.445 -10.332 6.439 1.00 98.69 260 ILE A O 1
ATOM 2048 N N . ALA A 1 261 ? -18.278 -8.086 6.432 1.00 98.25 261 ALA A N 1
ATOM 2049 C CA . ALA A 1 261 ? -19.394 -7.820 5.536 1.00 98.25 261 ALA A CA 1
ATOM 2050 C C . ALA A 1 261 ? -18.925 -6.933 4.373 1.00 98.25 261 ALA A C 1
ATOM 2052 O O . ALA A 1 261 ? -18.232 -5.947 4.595 1.00 98.25 261 ALA A O 1
ATOM 2053 N N . TYR A 1 262 ? -19.326 -7.258 3.143 1.00 98.56 262 TYR A N 1
ATOM 2054 C CA . TYR A 1 262 ? -19.092 -6.402 1.976 1.00 98.56 262 TYR A CA 1
ATOM 2055 C C . TYR A 1 262 ? -20.409 -5.803 1.491 1.00 98.56 262 TYR A C 1
ATOM 2057 O O . TYR A 1 262 ? -21.351 -6.544 1.172 1.00 98.56 262 TYR A O 1
ATOM 2065 N N . LEU A 1 263 ? -20.469 -4.475 1.422 1.00 97.81 263 LEU A N 1
ATOM 2066 C CA . LEU A 1 263 ? -21.649 -3.713 1.029 1.00 97.81 263 LEU A CA 1
ATOM 2067 C C . LEU A 1 263 ? -21.357 -2.894 -0.230 1.00 97.81 263 LEU A C 1
ATOM 2069 O O . LEU A 1 263 ? -20.386 -2.149 -0.286 1.00 97.81 263 LEU A O 1
ATOM 2073 N N . LEU A 1 264 ? -22.246 -3.004 -1.215 1.00 97.56 264 LEU A N 1
ATOM 2074 C CA . LEU A 1 264 ? -22.297 -2.054 -2.320 1.00 97.56 264 LEU A CA 1
ATOM 2075 C C . LEU A 1 264 ? -22.841 -0.733 -1.778 1.00 97.56 264 LEU A C 1
ATOM 2077 O O . LEU A 1 264 ? -23.947 -0.717 -1.230 1.00 97.56 264 LEU A O 1
ATOM 2081 N N . GLY A 1 265 ? -22.084 0.350 -1.918 1.00 94.38 265 GLY A N 1
ATOM 2082 C CA . GLY A 1 265 ? -22.521 1.647 -1.424 1.00 94.38 265 GLY A CA 1
ATOM 2083 C C . GLY A 1 265 ? -21.690 2.820 -1.922 1.00 94.38 265 GLY A C 1
ATOM 2084 O O . GLY A 1 265 ? -20.486 2.713 -2.133 1.00 94.38 265 GLY A O 1
ATOM 2085 N N . ASP A 1 266 ? -22.355 3.962 -2.064 1.00 91.62 266 ASP A N 1
ATOM 2086 C CA . ASP A 1 266 ? -21.709 5.247 -2.315 1.00 91.62 266 ASP A CA 1
ATOM 2087 C C . ASP A 1 266 ? -21.632 5.998 -0.985 1.00 91.62 266 ASP A C 1
ATOM 2089 O O . ASP A 1 266 ? -22.650 6.335 -0.379 1.00 91.62 266 ASP A O 1
ATOM 2093 N N . CYS A 1 267 ? -20.416 6.269 -0.511 1.00 90.06 267 CYS A N 1
ATOM 2094 C CA . CYS A 1 267 ? -20.232 7.010 0.730 1.00 90.06 267 CYS A CA 1
ATOM 2095 C C . CYS A 1 267 ? -20.838 8.424 0.635 1.00 90.06 267 CYS A C 1
ATOM 2097 O O . CYS A 1 267 ? -21.374 8.922 1.624 1.00 90.06 267 CYS A O 1
ATOM 2099 N N . LEU A 1 268 ? -20.836 9.047 -0.548 1.00 87.06 268 LEU A N 1
ATOM 2100 C CA . LEU A 1 268 ? -21.428 10.369 -0.773 1.00 87.06 268 LEU A CA 1
ATOM 2101 C C . LEU A 1 268 ? -22.964 10.355 -0.839 1.00 87.06 268 LEU A C 1
ATOM 2103 O O . LEU A 1 268 ? -23.573 11.426 -0.780 1.00 87.06 268 LEU A O 1
ATOM 2107 N N . ASP A 1 269 ? -23.601 9.186 -0.929 1.00 89.31 269 ASP A N 1
ATOM 2108 C CA . ASP A 1 269 ? -25.055 9.059 -0.868 1.00 89.31 269 ASP A CA 1
ATOM 2109 C C . ASP A 1 269 ? -25.534 9.069 0.594 1.00 89.31 269 ASP A C 1
ATOM 2111 O O . ASP A 1 269 ? -25.537 8.067 1.315 1.00 89.31 269 ASP A O 1
ATOM 2115 N N . GLU A 1 270 ? -25.979 10.241 1.048 1.00 85.06 270 GLU A N 1
ATOM 2116 C CA . GLU A 1 270 ? -26.498 10.443 2.403 1.00 85.06 270 GLU A CA 1
ATOM 2117 C C . GLU A 1 270 ? -27.797 9.675 2.689 1.00 85.06 270 GLU A C 1
ATOM 2119 O O . GLU A 1 270 ? -28.181 9.561 3.858 1.00 85.06 270 GLU A O 1
ATOM 2124 N N . SER A 1 271 ? -28.483 9.140 1.673 1.00 88.94 271 SER A N 1
ATOM 2125 C CA . SER A 1 271 ? -29.655 8.281 1.878 1.00 88.94 271 SER A CA 1
ATOM 2126 C C . SER A 1 271 ? -29.262 6.893 2.388 1.00 88.94 271 SER A C 1
ATOM 2128 O O . SER A 1 271 ? -30.021 6.268 3.136 1.00 88.94 271 SER A O 1
ATOM 2130 N N . GLN A 1 272 ? -28.041 6.448 2.081 1.00 89.38 272 GLN A N 1
ATOM 2131 C CA . GLN A 1 272 ? -27.508 5.181 2.559 1.00 89.38 272 GLN A CA 1
ATOM 2132 C C . GLN A 1 272 ? -27.141 5.290 4.040 1.00 89.38 272 GLN A C 1
ATOM 2134 O O . GLN A 1 272 ? -26.703 6.329 4.553 1.00 89.38 272 GLN A O 1
ATOM 2139 N N . ARG A 1 273 ? -27.381 4.213 4.782 1.00 91.06 273 ARG A N 1
ATOM 2140 C CA . ARG A 1 273 ? -27.124 4.146 6.221 1.00 91.06 273 ARG A CA 1
ATOM 2141 C C . ARG A 1 273 ? -26.051 3.101 6.464 1.00 91.06 273 ARG A C 1
ATOM 2143 O O . ARG A 1 273 ? -26.297 1.912 6.302 1.00 91.06 273 ARG A O 1
ATOM 2150 N N . PHE A 1 274 ? -24.883 3.576 6.875 1.00 93.00 274 PHE A N 1
ATOM 2151 C CA . PHE A 1 274 ? -23.825 2.742 7.422 1.00 93.00 274 PHE A CA 1
ATOM 2152 C C . PHE A 1 274 ? -23.823 2.901 8.936 1.00 93.00 274 PHE A C 1
ATOM 2154 O O . PHE A 1 274 ? -24.250 3.927 9.473 1.00 93.00 274 PHE A O 1
ATOM 2161 N N . GLU A 1 275 ? -23.397 1.860 9.630 1.00 93.31 275 GLU A N 1
ATOM 2162 C CA . GLU A 1 275 ? -23.295 1.916 11.078 1.00 93.31 275 GLU A CA 1
ATOM 2163 C C . GLU A 1 275 ? -22.154 2.838 11.531 1.00 93.31 275 GLU A C 1
ATOM 2165 O O . GLU A 1 275 ? -21.167 2.996 10.810 1.00 93.31 275 GLU A O 1
ATOM 2170 N N . PRO A 1 276 ? -22.237 3.401 12.744 1.00 96.31 276 PRO A N 1
ATOM 2171 C CA . PRO A 1 276 ? -21.106 4.101 13.327 1.00 96.31 276 PRO A CA 1
ATOM 2172 C C . PRO A 1 276 ? -19.928 3.162 13.633 1.00 96.31 276 PRO A C 1
ATOM 2174 O O . PRO A 1 276 ? -20.118 2.104 14.238 1.00 96.31 276 PRO A O 1
ATOM 2177 N N . ALA A 1 277 ? -18.710 3.587 13.305 1.00 97.75 277 ALA A N 1
ATOM 2178 C CA . ALA A 1 277 ? -17.475 2.819 13.462 1.00 97.75 277 ALA A CA 1
ATOM 2179 C C . ALA A 1 277 ? -16.562 3.389 14.554 1.00 97.75 277 ALA A C 1
ATOM 2181 O O . ALA A 1 277 ? -16.540 4.597 14.799 1.00 97.75 277 ALA A O 1
ATOM 2182 N N . ASP A 1 278 ? -15.773 2.523 15.185 1.00 98.38 278 ASP A N 1
ATOM 2183 C CA . ASP A 1 278 ? -14.678 2.917 16.082 1.00 98.38 278 ASP A CA 1
ATOM 2184 C C . ASP A 1 278 ? -13.419 3.286 15.277 1.00 98.38 278 ASP A C 1
ATOM 2186 O O . ASP A 1 278 ? -12.660 4.176 15.670 1.00 98.38 278 ASP A O 1
ATOM 2190 N N . CYS A 1 279 ? -13.235 2.647 14.118 1.00 98.44 279 CYS A N 1
ATOM 2191 C CA . CYS A 1 279 ? -12.142 2.908 13.190 1.00 98.44 279 CYS A CA 1
ATOM 2192 C C . CYS A 1 279 ? -12.656 2.976 11.744 1.00 98.44 279 CYS A C 1
ATOM 2194 O O . CYS A 1 279 ? -13.460 2.144 11.323 1.00 98.44 279 CYS A O 1
ATOM 2196 N N . ILE A 1 280 ? -12.194 3.961 10.978 1.00 98.81 280 ILE A N 1
ATOM 2197 C CA . ILE A 1 280 ? -12.445 4.074 9.539 1.00 98.81 280 ILE A CA 1
ATOM 2198 C C . ILE A 1 280 ? -11.102 4.076 8.815 1.00 98.81 280 ILE A C 1
ATOM 2200 O O . ILE A 1 280 ? -10.209 4.844 9.169 1.00 98.81 280 ILE A O 1
ATOM 2204 N N . ILE A 1 281 ? -10.980 3.245 7.786 1.00 98.81 281 ILE A N 1
ATOM 2205 C CA . ILE A 1 281 ? -9.841 3.187 6.870 1.00 98.81 281 ILE A CA 1
ATOM 2206 C C . ILE A 1 281 ? -10.346 3.608 5.488 1.00 98.81 281 ILE A C 1
ATOM 2208 O O . ILE A 1 281 ? -11.422 3.183 5.073 1.00 98.81 281 ILE A O 1
ATOM 2212 N N . SER A 1 282 ? -9.612 4.473 4.791 1.00 98.12 282 SER A N 1
ATOM 2213 C CA . SER A 1 282 ? -9.921 4.852 3.408 1.00 98.12 282 SER A CA 1
ATOM 2214 C C . SER A 1 282 ? -8.638 5.247 2.693 1.00 98.12 282 SER A C 1
ATOM 2216 O O . SER A 1 282 ? -8.009 6.244 3.036 1.00 98.12 282 SER A O 1
ATOM 2218 N N . PHE A 1 283 ? -8.196 4.452 1.730 1.00 96.50 283 PHE A N 1
ATOM 2219 C CA . PHE A 1 283 ? -6.921 4.680 1.060 1.00 96.50 283 PHE A CA 1
ATOM 2220 C C . PHE A 1 283 ? -7.121 5.026 -0.403 1.00 96.50 283 PHE A C 1
ATOM 2222 O O . PHE A 1 283 ? -7.916 4.379 -1.073 1.00 96.50 283 PHE A O 1
ATOM 2229 N N . GLU A 1 284 ? -6.374 6.027 -0.877 1.00 91.56 284 GLU A N 1
ATOM 2230 C CA . GLU A 1 284 ? -6.357 6.438 -2.289 1.00 91.56 284 GLU A CA 1
ATOM 2231 C C . GLU A 1 284 ? -7.776 6.635 -2.843 1.00 91.56 284 GLU A C 1
ATOM 2233 O O . GLU A 1 284 ? -8.215 6.008 -3.801 1.00 91.56 284 GLU A O 1
ATOM 2238 N N . THR A 1 285 ? -8.557 7.446 -2.127 1.00 92.12 285 THR A N 1
ATOM 2239 C CA . THR A 1 285 ? -9.960 7.719 -2.455 1.00 92.12 285 THR A CA 1
ATOM 2240 C C . THR A 1 285 ? -10.203 9.193 -2.769 1.00 92.12 285 THR A C 1
ATOM 2242 O O . THR A 1 285 ? -10.970 9.511 -3.675 1.00 92.12 285 THR A O 1
ATOM 2245 N N . LEU A 1 286 ? -9.577 10.114 -2.027 1.00 92.25 286 LEU A N 1
ATOM 2246 C CA . LEU A 1 286 ? -9.847 11.556 -2.124 1.00 92.25 286 LEU A CA 1
ATOM 2247 C C . LEU A 1 286 ? -9.557 12.118 -3.517 1.00 92.25 286 LEU A C 1
ATOM 2249 O O . LEU A 1 286 ? -10.304 12.964 -4.007 1.00 92.25 286 LEU A O 1
ATOM 2253 N N . GLU A 1 287 ? -8.507 11.623 -4.156 1.00 89.06 287 GLU A N 1
ATOM 2254 C CA . GLU A 1 287 ? -8.059 11.997 -5.492 1.00 89.06 287 GLU A CA 1
ATOM 2255 C C . GLU A 1 287 ? -9.076 11.675 -6.586 1.00 89.06 287 GLU A C 1
ATOM 2257 O O . GLU A 1 287 ? -9.011 12.266 -7.658 1.00 89.06 287 GLU A O 1
ATOM 2262 N N . HIS A 1 288 ? -10.030 10.780 -6.327 1.00 84.56 288 HIS A N 1
ATOM 2263 C CA . HIS A 1 288 ? -11.085 10.392 -7.263 1.00 84.56 288 HIS A CA 1
ATOM 2264 C C . HIS A 1 288 ? -12.381 11.184 -7.049 1.00 84.56 288 HIS A C 1
ATOM 2266 O O . HIS A 1 288 ? -13.307 11.102 -7.859 1.00 84.56 288 HIS A O 1
ATOM 2272 N N . LEU A 1 289 ? -12.480 11.955 -5.961 1.00 83.94 289 LEU A N 1
ATOM 2273 C CA . LEU A 1 289 ? -13.723 12.595 -5.551 1.00 83.94 289 LEU A CA 1
ATOM 2274 C C . LEU A 1 289 ? -13.718 14.097 -5.862 1.00 83.94 289 LEU A C 1
ATOM 2276 O O . LEU A 1 289 ? -12.916 14.852 -5.313 1.00 83.94 289 LEU A O 1
ATOM 2280 N N . PRO A 1 290 ? -14.692 14.606 -6.639 1.00 75.38 290 PRO A N 1
ATOM 2281 C CA . PRO A 1 290 ? -14.830 16.048 -6.845 1.00 75.38 290 PRO A CA 1
ATOM 2282 C C . PRO A 1 290 ? -15.270 16.791 -5.568 1.00 75.38 290 PRO A C 1
ATOM 2284 O O . PRO A 1 290 ? -15.133 18.013 -5.492 1.00 75.38 290 PRO A O 1
ATOM 2287 N N . ARG A 1 291 ? -15.813 16.062 -4.578 1.00 77.25 291 ARG A N 1
ATOM 2288 C CA . ARG A 1 291 ? -16.416 16.567 -3.330 1.00 77.25 291 ARG A CA 1
ATOM 2289 C C . ARG A 1 291 ? -15.694 16.026 -2.083 1.00 77.25 291 ARG A C 1
ATOM 2291 O O . ARG A 1 291 ? -16.331 15.473 -1.188 1.00 77.25 291 ARG A O 1
ATOM 2298 N N . ASP A 1 292 ? -14.375 16.194 -2.027 1.00 83.44 292 ASP A N 1
ATOM 2299 C CA . ASP A 1 292 ? -13.495 15.787 -0.913 1.00 83.44 292 ASP A CA 1
ATOM 2300 C C . ASP A 1 292 ? -13.988 16.250 0.478 1.00 83.44 292 ASP A C 1
ATOM 2302 O O . ASP A 1 292 ? -14.061 15.451 1.410 1.00 83.44 292 ASP A O 1
ATOM 2306 N N . VAL A 1 293 ? -14.424 17.504 0.625 1.00 83.88 293 VAL A N 1
ATOM 2307 C CA . VAL A 1 293 ? -14.957 18.031 1.899 1.00 83.88 293 VAL A CA 1
ATOM 2308 C C . VAL A 1 293 ? -16.237 17.309 2.337 1.00 83.88 293 VAL A C 1
ATOM 2310 O O . VAL A 1 293 ? -16.398 16.999 3.519 1.00 83.88 293 VAL A O 1
ATOM 2313 N N . GLN A 1 294 ? -17.150 17.018 1.403 1.00 85.06 294 GLN A N 1
ATOM 2314 C CA . GLN A 1 294 ? -18.385 16.290 1.717 1.00 85.06 294 GLN A CA 1
ATOM 2315 C C . GLN A 1 294 ? -18.065 14.858 2.148 1.00 85.06 294 GLN A C 1
ATOM 2317 O O . GLN A 1 294 ? -18.636 14.367 3.120 1.00 85.06 294 GLN A O 1
ATOM 2322 N N . PHE A 1 295 ? -17.114 14.218 1.468 1.00 92.62 295 PHE A N 1
ATOM 2323 C CA . PHE A 1 295 ? -16.639 12.889 1.826 1.00 92.62 295 PHE A CA 1
ATOM 2324 C C . PHE A 1 295 ? -16.051 12.858 3.240 1.00 92.62 295 PHE A C 1
ATOM 2326 O O . PHE A 1 295 ? -16.477 12.051 4.061 1.00 92.62 295 PHE A O 1
ATOM 2333 N N . LEU A 1 296 ? -15.149 13.781 3.578 1.00 94.31 296 LEU A N 1
ATOM 2334 C CA . LEU A 1 296 ? -14.573 13.849 4.925 1.00 94.31 296 LEU A CA 1
ATOM 2335 C C . LEU A 1 296 ? -15.635 14.135 6.000 1.00 94.31 296 LEU A C 1
ATOM 2337 O O . LEU A 1 296 ? -15.629 13.497 7.055 1.00 94.31 296 LEU A O 1
ATOM 2341 N N . SER A 1 297 ? -16.592 15.029 5.727 1.00 90.31 297 SER A N 1
ATOM 2342 C CA . SER A 1 297 ? -17.735 15.281 6.620 1.00 90.31 297 SER A CA 1
ATOM 2343 C C . SER A 1 297 ? -18.561 14.011 6.849 1.00 90.31 297 SER A C 1
ATOM 2345 O O . SER A 1 297 ? -18.939 13.683 7.980 1.00 90.31 297 SER A O 1
ATOM 2347 N N . ARG A 1 298 ? -18.774 13.231 5.786 1.00 93.38 298 ARG A N 1
ATOM 2348 C CA . ARG A 1 298 ? -19.450 11.943 5.872 1.00 93.38 298 ARG A CA 1
ATOM 2349 C C . ARG A 1 298 ? -18.677 10.954 6.735 1.00 93.38 298 ARG A C 1
ATOM 2351 O O . ARG A 1 298 ? -19.280 10.387 7.647 1.00 93.38 298 ARG A O 1
ATOM 2358 N N . LEU A 1 299 ? -17.374 10.778 6.509 1.00 96.38 299 LEU A N 1
ATOM 2359 C CA . LEU A 1 299 ? -16.539 9.904 7.340 1.00 96.38 299 LEU A CA 1
ATOM 2360 C C . LEU A 1 299 ? -16.617 10.312 8.813 1.00 96.38 299 LEU A C 1
ATOM 2362 O O . LEU A 1 299 ? -16.796 9.462 9.681 1.00 96.38 299 LEU A O 1
ATOM 2366 N N . ARG A 1 300 ? -16.588 11.618 9.102 1.00 94.81 300 ARG A N 1
ATOM 2367 C CA . ARG A 1 300 ? -16.752 12.133 10.466 1.00 94.81 300 ARG A CA 1
ATOM 2368 C C . ARG A 1 300 ? -18.099 11.746 11.071 1.00 94.81 300 ARG A C 1
ATOM 2370 O O . ARG A 1 300 ? -18.142 11.383 12.243 1.00 94.81 300 ARG A O 1
ATOM 2377 N N . SER A 1 301 ? -19.184 11.818 10.298 1.00 93.75 301 SER A N 1
ATOM 2378 C CA . SER A 1 301 ? -20.527 11.438 10.766 1.00 93.75 301 SER A CA 1
ATOM 2379 C C . SER A 1 301 ? -20.657 9.943 11.081 1.00 93.75 301 SER A C 1
ATOM 2381 O O . SER A 1 301 ? -21.430 9.568 11.960 1.00 93.75 301 SER A O 1
ATOM 2383 N N . LEU A 1 302 ? -19.886 9.103 10.383 1.00 95.88 302 LEU A N 1
ATOM 2384 C CA . LEU A 1 302 ? -19.830 7.657 10.596 1.00 95.88 302 LEU A CA 1
ATOM 2385 C C . LEU A 1 302 ? -18.872 7.275 11.728 1.00 95.88 302 LEU A C 1
ATOM 2387 O O . LEU A 1 302 ? -18.979 6.188 12.282 1.00 95.88 302 LEU A O 1
ATOM 2391 N N . LEU A 1 303 ? -17.941 8.147 12.100 1.00 96.94 303 LEU A N 1
ATOM 2392 C CA . LEU A 1 303 ? -16.987 7.862 13.159 1.00 96.94 303 LEU A CA 1
ATOM 2393 C C . LEU A 1 303 ? -17.607 8.142 14.532 1.00 96.94 303 LEU A C 1
ATOM 2395 O O . LEU A 1 303 ? -18.153 9.222 14.776 1.00 96.94 303 LEU A O 1
ATOM 2399 N N . LYS A 1 304 ? -17.507 7.190 15.459 1.00 95.88 304 LYS A N 1
ATOM 2400 C CA . LYS A 1 304 ? -17.924 7.366 16.857 1.00 95.88 304 LYS A CA 1
ATOM 2401 C C . LYS A 1 304 ? -17.081 8.442 17.565 1.00 95.88 304 LYS A C 1
ATOM 2403 O O . LYS A 1 304 ? -15.959 8.728 17.137 1.00 95.88 304 LYS A O 1
ATOM 2408 N N . PRO A 1 305 ? -17.584 9.036 18.668 1.00 91.06 305 PRO A N 1
ATOM 2409 C CA . PRO A 1 305 ? -16.767 9.900 19.520 1.00 91.06 305 PRO A CA 1
ATOM 2410 C C . PRO A 1 305 ? -15.476 9.197 19.945 1.00 91.06 305 PRO A C 1
ATOM 2412 O O . PRO A 1 305 ? -15.515 8.067 20.425 1.00 91.06 305 PRO A O 1
ATOM 2415 N N . GLY A 1 306 ? -14.333 9.857 19.745 1.00 86.25 306 GLY A N 1
ATOM 2416 C CA . GLY A 1 306 ? -13.014 9.285 20.038 1.00 86.25 306 GLY A CA 1
ATOM 2417 C C . GLY A 1 306 ? -12.531 8.201 19.066 1.00 86.25 306 GLY A C 1
ATOM 2418 O O . GLY A 1 306 ? -11.468 7.624 19.309 1.00 86.25 306 GLY A O 1
ATOM 2419 N N . GLY A 1 307 ? -13.271 7.933 17.986 1.00 95.38 307 GLY A N 1
ATOM 2420 C CA . GLY A 1 307 ? -12.860 7.008 16.936 1.00 95.38 307 GLY A CA 1
ATOM 2421 C C . GLY A 1 307 ? -11.674 7.523 16.116 1.00 95.38 307 GLY A C 1
ATOM 2422 O O . GLY A 1 307 ? -11.324 8.711 16.161 1.00 95.38 307 GLY A O 1
ATOM 2423 N N . THR A 1 308 ? -11.068 6.611 15.357 1.00 97.31 308 THR A N 1
ATOM 2424 C CA . THR A 1 308 ? -9.874 6.871 14.539 1.00 97.31 308 THR A CA 1
ATOM 2425 C C . THR A 1 308 ? -10.201 6.816 13.047 1.00 97.31 308 THR A C 1
ATOM 2427 O O . THR A 1 308 ? -10.846 5.880 12.590 1.00 97.31 308 THR A O 1
ATOM 2430 N N . LEU A 1 309 ? -9.736 7.800 12.280 1.00 98.62 309 LEU A N 1
ATOM 2431 C CA . LEU A 1 309 ? -9.704 7.768 10.817 1.00 98.62 309 LEU A CA 1
ATOM 2432 C C . LEU A 1 309 ? -8.258 7.549 10.363 1.00 98.62 309 LEU A C 1
ATOM 2434 O O . LEU A 1 309 ? -7.365 8.252 10.830 1.00 98.62 309 LEU A O 1
ATOM 2438 N N . ILE A 1 310 ? -8.029 6.617 9.445 1.00 98.56 310 ILE A N 1
ATOM 2439 C CA . ILE A 1 310 ? -6.742 6.412 8.775 1.00 98.56 310 ILE A CA 1
ATOM 2440 C C . ILE A 1 310 ? -6.982 6.589 7.281 1.00 98.56 310 ILE A C 1
ATOM 2442 O O . ILE A 1 310 ? -7.784 5.865 6.690 1.00 98.56 310 ILE A O 1
ATOM 2446 N N . ILE A 1 311 ? -6.323 7.577 6.682 1.00 98.25 311 ILE A N 1
ATOM 2447 C CA . ILE A 1 311 ? -6.592 7.984 5.302 1.00 98.25 311 ILE A CA 1
ATOM 2448 C C . ILE A 1 311 ? -5.310 8.253 4.530 1.00 98.25 311 ILE A C 1
ATOM 2450 O O . ILE A 1 311 ? -4.356 8.775 5.104 1.00 98.25 311 ILE A O 1
ATOM 2454 N N . SER A 1 312 ? -5.277 7.914 3.240 1.00 96.50 312 SER A N 1
ATOM 2455 C CA . SER A 1 312 ? -4.145 8.234 2.362 1.00 96.50 312 SER A CA 1
ATOM 2456 C C . SER A 1 312 ? -4.568 8.948 1.090 1.00 96.50 312 SER A C 1
ATOM 2458 O O . SER A 1 312 ? -5.668 8.728 0.589 1.00 96.50 312 SER A O 1
ATOM 2460 N N . SER A 1 313 ? -3.664 9.769 0.561 1.00 93.94 313 SER A N 1
ATOM 2461 C CA . SER A 1 313 ? -3.820 10.451 -0.725 1.00 93.94 313 SER A CA 1
ATOM 2462 C C . SER A 1 313 ? -2.450 10.623 -1.399 1.00 93.94 313 SER A C 1
ATOM 2464 O O . SER A 1 313 ? -1.450 10.811 -0.687 1.00 93.94 313 SER A O 1
ATOM 2466 N N . PRO A 1 314 ? -2.364 10.562 -2.739 1.00 90.31 314 PRO A N 1
ATOM 2467 C CA . PRO A 1 314 ? -1.197 10.993 -3.491 1.00 90.31 314 PRO A CA 1
ATOM 2468 C C . PRO A 1 314 ? -0.797 12.417 -3.107 1.00 90.31 314 PRO A C 1
ATOM 2470 O O . PRO A 1 314 ? -1.645 13.279 -2.871 1.00 90.31 314 PRO A O 1
ATOM 2473 N N . ASN A 1 315 ? 0.506 12.658 -3.038 1.00 89.81 315 ASN A N 1
ATOM 2474 C CA . ASN A 1 315 ? 1.052 13.947 -2.650 1.00 89.81 315 ASN A CA 1
ATOM 2475 C C . ASN A 1 315 ? 1.454 14.757 -3.883 1.00 89.81 315 ASN A C 1
ATOM 2477 O O . ASN A 1 315 ? 2.442 14.415 -4.535 1.00 89.81 315 ASN A O 1
ATOM 2481 N N . GLU A 1 316 ? 0.742 15.850 -4.152 1.00 90.00 316 GLU A N 1
ATOM 2482 C CA . GLU A 1 316 ? 1.024 16.759 -5.275 1.00 90.00 316 GLU A CA 1
ATOM 2483 C C . GLU A 1 316 ? 2.473 17.279 -5.254 1.00 90.00 316 GLU A C 1
ATOM 2485 O O . GLU A 1 316 ? 3.086 17.421 -6.309 1.00 90.00 316 GLU A O 1
ATOM 2490 N N . ASP A 1 317 ? 3.058 17.474 -4.063 1.00 82.94 317 ASP A N 1
ATOM 2491 C CA . ASP A 1 317 ? 4.430 17.983 -3.897 1.00 82.94 317 ASP A CA 1
ATOM 2492 C C . ASP A 1 317 ? 5.496 17.041 -4.502 1.00 82.94 317 ASP A C 1
ATOM 2494 O O . ASP A 1 317 ? 6.611 17.463 -4.804 1.00 82.94 317 ASP A O 1
ATOM 2498 N N . VAL A 1 318 ? 5.176 15.747 -4.644 1.00 78.50 318 VAL A N 1
ATOM 2499 C CA . VAL A 1 318 ? 6.125 14.679 -5.023 1.00 78.50 318 VAL A CA 1
ATOM 2500 C C . VAL A 1 318 ? 5.671 13.916 -6.265 1.00 78.50 318 VAL A C 1
ATOM 2502 O O . VAL A 1 318 ? 6.493 13.476 -7.070 1.00 78.50 318 VAL A O 1
ATOM 2505 N N . PHE A 1 319 ? 4.364 13.746 -6.432 1.00 79.69 319 PHE A N 1
ATOM 2506 C CA . PHE A 1 319 ? 3.733 13.099 -7.572 1.00 79.69 319 PHE A CA 1
ATOM 2507 C C . PHE A 1 319 ? 2.635 14.019 -8.116 1.00 79.69 319 PHE A C 1
ATOM 2509 O O . PHE A 1 319 ? 1.465 13.842 -7.770 1.00 79.69 319 PHE A O 1
ATOM 2516 N N . PRO A 1 320 ? 3.004 15.012 -8.945 1.00 81.19 320 PRO A N 1
ATOM 2517 C CA . PRO A 1 320 ? 2.055 15.982 -9.467 1.00 81.19 320 PRO A CA 1
ATOM 2518 C C . PRO A 1 320 ? 0.966 15.319 -10.303 1.00 81.19 320 PRO A C 1
ATOM 2520 O O . PRO A 1 320 ? 1.229 14.397 -11.088 1.00 81.19 320 PRO A O 1
ATOM 2523 N N . TYR A 1 321 ? -0.258 15.804 -10.148 1.00 80.19 321 TYR A N 1
ATOM 2524 C CA . TYR A 1 321 ? -1.400 15.341 -10.909 1.00 80.19 321 TYR A CA 1
ATOM 2525 C C . TYR A 1 321 ? -1.182 15.582 -12.407 1.00 80.19 321 TYR A C 1
ATOM 2527 O O . TYR A 1 321 ? -0.907 16.691 -12.865 1.00 80.19 321 TYR A O 1
ATOM 2535 N N . SER A 1 322 ? -1.354 14.516 -13.186 1.00 78.50 322 SER A N 1
ATOM 2536 C CA . SER A 1 322 ? -1.401 14.582 -14.640 1.00 78.50 322 SER A CA 1
ATOM 2537 C C . SER A 1 322 ? -2.510 13.665 -15.144 1.00 78.50 322 SER A C 1
ATOM 2539 O O . SER A 1 322 ? -2.426 12.457 -14.913 1.00 78.50 322 SER A O 1
ATOM 2541 N N . PRO A 1 323 ? -3.516 14.182 -15.873 1.00 71.69 323 PRO A N 1
ATOM 2542 C CA . PRO A 1 323 ? -4.593 13.358 -16.423 1.00 71.69 323 PRO A CA 1
ATOM 2543 C C . PRO A 1 323 ? -4.088 12.310 -17.424 1.00 71.69 323 PRO A C 1
ATOM 2545 O O . PRO A 1 323 ? -4.766 11.320 -17.673 1.00 71.69 323 PRO A O 1
ATOM 2548 N N . GLU A 1 324 ? -2.893 12.500 -17.989 1.00 71.62 324 GLU A N 1
ATOM 2549 C CA . GLU A 1 324 ? -2.258 11.516 -18.870 1.00 71.62 324 GLU A CA 1
ATOM 2550 C C . GLU A 1 324 ? -1.673 10.336 -18.080 1.00 71.62 324 GLU A C 1
ATOM 2552 O O . GLU A 1 324 ? -1.722 9.199 -18.542 1.00 71.62 324 GLU A O 1
ATOM 2557 N N . MET A 1 325 ? -1.134 10.591 -16.881 1.00 62.62 325 MET A N 1
ATOM 2558 C CA . MET A 1 325 ? -0.521 9.559 -16.033 1.00 62.62 325 MET A CA 1
ATOM 2559 C C . MET A 1 325 ? -1.535 8.864 -15.121 1.00 62.62 325 MET A C 1
ATOM 2561 O O . MET A 1 325 ? -1.403 7.673 -14.843 1.00 62.62 325 MET A O 1
ATOM 2565 N N . VAL A 1 326 ? -2.528 9.610 -14.637 1.00 71.06 326 VAL A N 1
ATOM 2566 C CA . VAL A 1 326 ? -3.549 9.157 -13.684 1.00 71.06 326 VAL A CA 1
ATOM 2567 C C . VAL A 1 326 ? -4.945 9.585 -14.160 1.00 71.06 326 VAL A C 1
ATOM 2569 O O . VAL A 1 326 ? -5.570 10.465 -13.570 1.00 71.06 326 VAL A O 1
ATOM 2572 N N . PRO A 1 327 ? -5.472 8.965 -15.233 1.00 71.62 327 PRO A N 1
ATOM 2573 C CA . PRO A 1 327 ? -6.689 9.424 -15.916 1.00 71.62 327 PRO A CA 1
ATOM 2574 C C . PRO A 1 327 ? -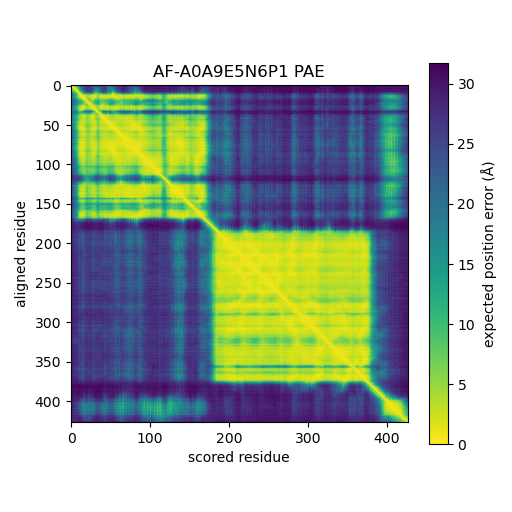7.970 9.340 -15.076 1.00 71.62 327 PRO A C 1
ATOM 2576 O O . PRO A 1 327 ? -8.979 9.943 -15.432 1.00 71.62 327 PRO A O 1
ATOM 2579 N N . TYR A 1 328 ? -7.938 8.603 -13.965 1.00 75.75 328 TYR A N 1
ATOM 2580 C CA . TYR A 1 328 ? -9.068 8.450 -13.047 1.00 75.75 328 TYR A CA 1
ATOM 2581 C C . TYR A 1 328 ? -8.996 9.392 -11.843 1.00 75.75 328 TYR A C 1
ATOM 2583 O O . TYR A 1 328 ? -9.921 9.409 -11.030 1.00 75.75 328 TYR A O 1
ATOM 2591 N N . HIS A 1 329 ? -7.908 10.147 -11.695 1.00 83.56 329 HIS A N 1
ATOM 2592 C CA . HIS A 1 329 ? -7.771 11.133 -10.631 1.00 83.56 329 HIS A CA 1
ATOM 2593 C C . HIS A 1 329 ? -8.376 12.450 -11.122 1.00 83.56 329 HIS A C 1
ATOM 2595 O O . HIS A 1 329 ? -8.255 12.812 -12.289 1.00 83.56 329 HIS A O 1
ATOM 2601 N N . VAL A 1 330 ? -9.040 13.176 -10.230 1.00 86.38 330 VAL A N 1
ATOM 2602 C CA . VAL A 1 330 ? -9.577 14.516 -10.491 1.00 86.38 330 VAL A CA 1
ATOM 2603 C C . VAL A 1 330 ? -8.697 15.615 -9.897 1.00 86.38 330 VAL A C 1
ATOM 2605 O O . VAL A 1 330 ? -8.792 16.762 -10.333 1.00 86.38 330 VAL A O 1
ATOM 2608 N N . ARG A 1 331 ? -7.877 15.291 -8.886 1.00 84.38 331 ARG A N 1
ATOM 2609 C CA . ARG A 1 331 ? -6.879 16.175 -8.255 1.00 84.38 331 ARG A CA 1
ATOM 2610 C C . ARG A 1 331 ? -5.933 15.370 -7.363 1.00 84.38 331 ARG A C 1
ATOM 2612 O O . ARG A 1 331 ? -6.341 14.331 -6.856 1.00 84.38 331 ARG A O 1
ATOM 2619 N N . HIS A 1 332 ? -4.745 15.892 -7.080 1.00 89.81 332 HIS A N 1
ATOM 2620 C CA . HIS A 1 332 ? -3.999 15.535 -5.868 1.00 89.81 332 HIS A CA 1
ATOM 2621 C C . HIS A 1 332 ? -3.952 16.738 -4.926 1.00 89.81 332 HIS A C 1
ATOM 2623 O O . HIS A 1 332 ? -4.233 17.868 -5.329 1.00 89.81 332 HIS A O 1
ATOM 2629 N N . HIS A 1 333 ? -3.605 16.486 -3.668 1.00 89.88 333 HIS A N 1
ATOM 2630 C CA . HIS A 1 333 ? -3.425 17.526 -2.662 1.00 89.88 333 HIS A CA 1
ATOM 2631 C C . HIS A 1 333 ? -1.966 17.549 -2.227 1.00 89.88 333 HIS A C 1
ATOM 2633 O O . HIS A 1 333 ? -1.332 16.501 -2.076 1.00 89.88 333 HIS A O 1
ATOM 2639 N N . THR A 1 334 ? -1.439 18.739 -1.981 1.00 90.88 334 THR A N 1
ATOM 2640 C CA . THR A 1 334 ? -0.169 18.894 -1.266 1.00 90.88 334 THR A CA 1
ATOM 2641 C C . THR A 1 334 ? -0.313 18.406 0.176 1.00 90.88 334 THR A C 1
ATOM 2643 O O . THR A 1 334 ? -1.416 18.261 0.722 1.00 90.88 334 THR A O 1
ATOM 2646 N N . SER A 1 335 ? 0.817 18.206 0.844 1.00 91.69 335 SER A N 1
ATOM 2647 C CA . SER A 1 335 ? 0.853 17.820 2.261 1.00 91.69 335 SER A CA 1
ATOM 2648 C C . SER A 1 335 ? 0.096 18.815 3.154 1.00 91.69 335 SER A C 1
ATOM 2650 O O . SER A 1 335 ? -0.668 18.424 4.042 1.00 91.69 335 SER A O 1
ATOM 2652 N N . ALA A 1 336 ? 0.261 20.113 2.880 1.00 87.06 336 ALA A N 1
ATOM 2653 C CA . ALA A 1 336 ? -0.411 21.185 3.607 1.00 87.06 336 ALA A CA 1
ATOM 2654 C C . ALA A 1 336 ? -1.923 21.215 3.333 1.00 87.06 336 ALA A C 1
ATOM 2656 O O . ALA A 1 336 ? -2.722 21.405 4.255 1.00 87.06 336 ALA A O 1
ATOM 2657 N N . GLU A 1 337 ? -2.335 20.994 2.083 1.00 89.75 337 GLU A N 1
ATOM 2658 C CA . GLU A 1 337 ? -3.749 20.966 1.706 1.00 89.75 337 GLU A CA 1
ATOM 2659 C C . GLU A 1 337 ? -4.482 19.773 2.311 1.00 89.75 337 GLU A C 1
ATOM 2661 O O . GLU A 1 337 ? -5.587 19.959 2.823 1.00 89.75 337 GLU A O 1
ATOM 2666 N N . LEU A 1 338 ? -3.871 18.582 2.314 1.00 94.19 338 LEU A N 1
ATOM 2667 C CA . LEU A 1 338 ? -4.453 17.396 2.945 1.00 94.19 338 LEU A CA 1
ATOM 2668 C C . LEU A 1 338 ? -4.668 17.622 4.445 1.00 94.19 338 LEU A C 1
ATOM 2670 O O . LEU A 1 338 ? -5.772 17.400 4.947 1.00 94.19 338 LEU A O 1
ATOM 2674 N N . ARG A 1 339 ? -3.645 18.116 5.159 1.00 92.50 339 ARG A N 1
ATOM 2675 C CA . ARG A 1 339 ? -3.772 18.477 6.581 1.00 92.50 339 ARG A CA 1
ATOM 2676 C C . ARG A 1 339 ? -4.908 19.473 6.792 1.00 92.50 339 ARG A C 1
ATOM 2678 O O . ARG A 1 339 ? -5.779 19.247 7.630 1.00 92.50 339 ARG A O 1
ATOM 2685 N N . SER A 1 340 ? -4.924 20.546 6.005 1.00 87.75 340 SER A N 1
ATOM 2686 C CA . SER A 1 340 ? -5.937 21.591 6.133 1.00 87.75 340 SER A CA 1
ATOM 2687 C C . SER A 1 340 ? -7.347 21.065 5.840 1.00 87.75 340 SER A C 1
ATOM 2689 O O . SER A 1 340 ? -8.294 21.433 6.529 1.00 87.75 340 SER A O 1
ATOM 2691 N N . LEU A 1 341 ? -7.513 20.172 4.860 1.00 90.94 341 LEU A N 1
ATOM 2692 C CA . LEU A 1 341 ? -8.790 19.513 4.566 1.00 90.94 341 LEU A CA 1
ATOM 2693 C C . LEU A 1 341 ? -9.302 18.694 5.752 1.00 90.94 341 LEU A C 1
ATOM 2695 O O . LEU A 1 341 ? -10.475 18.812 6.108 1.00 90.94 341 LEU A O 1
ATOM 2699 N N . LEU A 1 342 ? -8.429 17.899 6.372 1.00 94.75 342 LEU A N 1
ATOM 2700 C CA . LEU A 1 342 ? -8.770 17.075 7.532 1.00 94.75 342 LEU A CA 1
ATOM 2701 C C . LEU A 1 342 ? -9.172 17.943 8.728 1.00 94.75 342 LEU A C 1
ATOM 2703 O O . LEU A 1 342 ? -10.221 17.718 9.331 1.00 94.75 342 LEU A O 1
ATOM 2707 N N . GLU A 1 343 ? -8.392 18.981 9.023 1.00 89.88 343 GLU A N 1
ATOM 2708 C CA . GLU A 1 343 ? -8.677 19.916 10.115 1.00 89.88 343 GLU A CA 1
ATOM 2709 C C . GLU A 1 343 ? -9.998 20.667 9.894 1.00 89.88 343 GLU A C 1
ATOM 2711 O O . GLU A 1 343 ? -10.822 20.740 10.807 1.00 89.88 343 GLU A O 1
ATOM 2716 N N . ARG A 1 344 ? -10.267 21.137 8.667 1.00 86.00 344 ARG A N 1
ATOM 2717 C CA . ARG A 1 344 ? -11.550 21.769 8.301 1.00 86.00 344 ARG A CA 1
ATOM 2718 C C . ARG A 1 344 ? -12.738 20.824 8.425 1.00 86.00 344 ARG A C 1
ATOM 2720 O O . ARG A 1 344 ? -13.840 21.265 8.743 1.00 86.00 344 ARG A O 1
ATOM 2727 N N . ALA A 1 345 ? -12.527 19.533 8.189 1.00 88.62 345 ALA A N 1
ATOM 2728 C CA . ALA A 1 345 ? -13.538 18.507 8.407 1.00 88.62 345 ALA A CA 1
ATOM 2729 C C . ALA A 1 345 ? -13.651 18.088 9.884 1.00 88.62 345 ALA A C 1
ATOM 2731 O O . ALA A 1 345 ? -14.289 17.079 10.180 1.00 88.62 345 ALA A O 1
ATOM 2732 N N . ALA A 1 346 ? -13.074 18.863 10.811 1.00 89.56 346 ALA A N 1
ATOM 2733 C CA . ALA A 1 346 ? -13.077 18.618 12.248 1.00 89.56 346 ALA A CA 1
ATOM 2734 C C . ALA A 1 346 ? -12.453 17.264 12.626 1.00 89.56 346 ALA A C 1
ATOM 2736 O O . ALA A 1 346 ? -12.936 16.550 13.513 1.00 89.56 346 ALA A O 1
ATOM 2737 N N . PHE A 1 347 ? -11.350 16.923 11.963 1.00 93.44 347 PHE A N 1
ATOM 2738 C CA . PHE A 1 347 ? -10.429 15.886 12.402 1.00 93.44 347 PHE A CA 1
ATOM 2739 C C . PHE A 1 347 ? -9.182 16.506 13.033 1.00 93.44 347 PHE A C 1
ATOM 2741 O O . PHE A 1 347 ? -8.627 17.481 12.538 1.00 93.44 347 PHE A O 1
ATOM 2748 N N . GLN A 1 348 ? -8.709 15.910 14.121 1.00 93.56 348 GLN A N 1
ATOM 2749 C CA . GLN A 1 348 ? -7.395 16.198 14.681 1.00 93.56 348 GLN A CA 1
ATOM 2750 C C . GLN A 1 348 ? -6.390 15.207 14.095 1.00 93.56 348 GLN A C 1
ATOM 2752 O O . GLN A 1 348 ? -6.485 14.010 14.372 1.00 93.56 348 GLN A O 1
ATOM 2757 N N . VAL A 1 349 ? -5.413 15.682 13.322 1.00 94.12 349 VAL A N 1
ATOM 2758 C CA . VAL A 1 349 ? -4.305 14.842 12.836 1.00 94.12 349 VAL A CA 1
ATOM 2759 C C . VAL A 1 349 ? -3.372 14.529 14.009 1.00 94.12 349 VAL A C 1
ATOM 2761 O O . VAL A 1 349 ? -2.744 15.432 14.558 1.00 94.12 349 VAL A O 1
ATOM 2764 N N . ILE A 1 350 ? -3.302 13.259 14.415 1.00 93.19 350 ILE A N 1
ATOM 2765 C CA . ILE A 1 350 ? -2.478 12.797 15.548 1.00 93.19 350 ILE A CA 1
ATOM 2766 C C . ILE A 1 350 ? -1.176 12.129 15.104 1.00 93.19 350 ILE A C 1
ATOM 2768 O O . ILE A 1 350 ? -0.244 12.019 15.897 1.00 93.19 350 ILE A O 1
ATOM 2772 N N . SER A 1 351 ? -1.105 11.680 13.852 1.00 91.50 351 SER A N 1
ATOM 2773 C CA . SER A 1 351 ? 0.119 11.179 13.238 1.00 91.50 351 SER A CA 1
ATOM 2774 C C . SER A 1 351 ? 0.089 11.469 11.743 1.00 91.50 351 SER A C 1
ATOM 2776 O O . SER A 1 351 ? -0.910 11.217 11.067 1.00 91.50 351 SER A O 1
ATOM 2778 N N . GLU A 1 352 ? 1.190 12.019 11.252 1.00 95.44 352 GLU A N 1
ATOM 2779 C CA . GLU A 1 352 ? 1.473 12.148 9.833 1.00 95.44 352 GLU A CA 1
ATOM 2780 C C . GLU A 1 352 ? 2.508 11.108 9.474 1.00 95.44 352 GLU A C 1
ATOM 2782 O O . GLU A 1 352 ? 3.573 11.042 10.091 1.00 95.44 352 GLU A O 1
ATOM 2787 N N . MET A 1 353 ? 2.196 10.330 8.458 1.00 93.06 353 MET A N 1
ATOM 2788 C CA . MET A 1 353 ? 3.101 9.377 7.860 1.00 93.06 353 MET A CA 1
ATOM 2789 C C . MET A 1 353 ? 3.087 9.597 6.358 1.00 93.06 353 MET A C 1
ATOM 2791 O O . MET A 1 353 ? 2.182 10.216 5.798 1.00 93.06 353 MET A O 1
ATOM 2795 N N . SER A 1 354 ? 4.073 9.062 5.674 1.00 88.12 354 SER A N 1
ATOM 2796 C CA . SER A 1 354 ? 4.068 9.036 4.227 1.00 88.12 354 SER A CA 1
ATOM 2797 C C . SER A 1 354 ? 4.703 7.756 3.730 1.00 88.12 354 SER A C 1
ATOM 2799 O O . SER A 1 354 ? 5.501 7.126 4.425 1.00 88.12 354 SER A O 1
ATOM 2801 N N . GLN A 1 355 ? 4.312 7.352 2.534 1.00 78.94 355 GLN A N 1
ATOM 2802 C CA . GLN A 1 355 ? 4.833 6.177 1.875 1.00 78.94 355 GLN A CA 1
ATOM 2803 C C . GLN A 1 355 ? 5.577 6.593 0.613 1.00 78.94 355 GLN A C 1
ATOM 2805 O O . GLN A 1 355 ? 5.048 7.311 -0.241 1.00 78.94 355 GLN A O 1
ATOM 2810 N N . ASP A 1 356 ? 6.818 6.127 0.508 1.00 71.00 356 ASP A N 1
ATOM 2811 C CA . ASP A 1 356 ? 7.530 6.020 -0.759 1.00 71.00 356 ASP A CA 1
ATOM 2812 C C . ASP A 1 356 ? 7.865 4.550 -0.987 1.00 71.00 356 ASP A C 1
ATOM 2814 O O . ASP A 1 356 ? 8.504 3.903 -0.151 1.00 71.00 356 ASP A O 1
ATOM 2818 N N . ALA A 1 357 ? 7.402 4.017 -2.114 1.00 62.72 357 ALA A N 1
ATOM 2819 C CA . ALA A 1 357 ? 7.416 2.590 -2.383 1.00 62.72 357 ALA A CA 1
ATOM 2820 C C . ALA A 1 357 ? 6.792 1.793 -1.215 1.00 62.72 357 ALA A C 1
ATOM 2822 O O . ALA A 1 357 ? 5.590 1.883 -1.012 1.00 62.7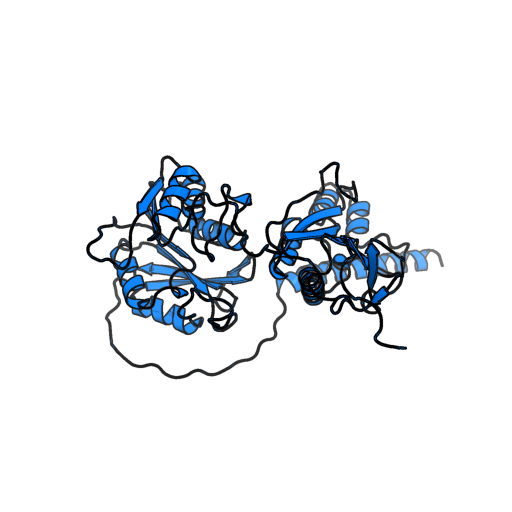2 357 ALA A O 1
ATOM 2823 N N . PHE A 1 358 ? 7.574 1.046 -0.433 1.00 56.78 358 PHE A N 1
ATOM 2824 C CA . PHE A 1 358 ? 7.056 0.067 0.539 1.00 56.78 358 PHE A CA 1
ATOM 2825 C C . PHE A 1 358 ? 7.168 0.508 1.992 1.00 56.78 358 PHE A C 1
ATOM 2827 O O . PHE A 1 358 ? 6.620 -0.145 2.871 1.00 56.78 358 PHE A O 1
ATOM 2834 N N . GLN A 1 359 ? 7.866 1.608 2.267 1.00 64.25 359 GLN A N 1
ATOM 2835 C CA . GLN A 1 359 ? 8.118 2.032 3.639 1.00 64.25 359 GLN A CA 1
ATOM 2836 C C . GLN A 1 359 ? 7.145 3.122 4.053 1.00 64.25 359 GLN A C 1
ATOM 2838 O O . GLN A 1 359 ? 7.019 4.137 3.371 1.00 64.25 359 GLN A O 1
ATOM 2843 N N . ILE A 1 360 ? 6.505 2.919 5.201 1.00 79.06 360 ILE A N 1
ATOM 2844 C CA . ILE A 1 360 ? 5.709 3.945 5.867 1.00 79.06 360 ILE A CA 1
ATOM 2845 C C . ILE A 1 360 ? 6.613 4.645 6.873 1.00 79.06 360 ILE A C 1
ATOM 2847 O O . ILE A 1 360 ? 7.068 4.048 7.849 1.00 79.06 360 ILE A O 1
ATOM 2851 N N . LEU A 1 361 ? 6.899 5.912 6.601 1.00 77.00 361 LEU A N 1
ATOM 2852 C CA . LEU A 1 361 ? 7.855 6.719 7.345 1.00 77.00 361 LEU A CA 1
ATOM 2853 C C . LEU A 1 361 ? 7.146 7.891 8.031 1.00 77.00 361 LEU A C 1
ATOM 2855 O O . LEU A 1 361 ? 6.175 8.412 7.479 1.00 77.00 361 LEU A O 1
ATOM 2859 N N . PRO A 1 362 ? 7.609 8.326 9.217 1.00 78.75 362 PRO A N 1
ATOM 2860 C CA . PRO A 1 362 ? 7.046 9.492 9.885 1.00 78.75 362 PRO A CA 1
ATOM 2861 C C . PRO A 1 362 ? 7.151 10.771 9.048 1.00 78.75 362 PRO A C 1
ATOM 2863 O O . PRO A 1 362 ? 8.151 11.012 8.366 1.00 78.75 362 PRO A O 1
ATOM 2866 N N . GLY A 1 363 ? 6.127 11.612 9.177 1.00 83.81 363 GLY A N 1
ATOM 2867 C CA . GLY A 1 363 ? 5.979 12.892 8.495 1.00 83.81 363 GLY A CA 1
ATOM 2868 C C . GLY A 1 363 ? 5.388 12.768 7.092 1.00 83.81 363 GLY A C 1
ATOM 2869 O O . GLY A 1 363 ? 5.567 11.763 6.402 1.00 83.81 363 GLY A O 1
ATOM 2870 N N . PHE A 1 364 ? 4.697 13.820 6.659 1.00 89.56 364 PHE A N 1
ATOM 2871 C CA . PHE A 1 364 ? 4.338 14.011 5.253 1.00 89.56 364 PHE A CA 1
ATOM 2872 C C . PHE A 1 364 ? 5.560 14.335 4.383 1.00 89.56 364 PHE A C 1
ATOM 2874 O O . PHE A 1 364 ? 6.654 14.583 4.894 1.00 89.56 364 PHE A O 1
ATOM 2881 N N . GLY A 1 365 ? 5.368 14.329 3.061 1.00 74.06 365 GLY A N 1
ATOM 2882 C CA . GLY A 1 365 ? 6.392 14.764 2.102 1.00 74.06 365 GLY A CA 1
ATOM 2883 C C . GLY A 1 365 ? 6.987 13.655 1.234 1.00 74.06 365 GLY A C 1
ATOM 2884 O O . GLY A 1 365 ? 8.030 13.857 0.621 1.00 74.06 365 GLY A O 1
ATOM 2885 N N . ARG A 1 366 ? 6.343 12.484 1.162 1.00 84.69 366 ARG A N 1
ATOM 2886 C CA . ARG A 1 366 ? 6.667 11.430 0.179 1.00 84.69 366 ARG A CA 1
ATOM 2887 C C . ARG A 1 366 ? 5.507 11.223 -0.785 1.00 84.69 366 ARG A C 1
ATOM 2889 O O . ARG A 1 366 ? 4.530 11.960 -0.718 1.00 84.69 366 ARG A O 1
ATOM 2896 N N . LYS A 1 367 ? 5.634 10.245 -1.686 1.00 81.62 367 LYS A N 1
ATOM 2897 C CA . LYS A 1 367 ? 4.709 10.000 -2.798 1.00 81.62 367 LYS A CA 1
ATOM 2898 C C . LYS A 1 367 ? 3.243 9.903 -2.364 1.00 81.62 367 LYS A C 1
ATOM 2900 O O . LYS A 1 367 ? 2.387 10.476 -3.029 1.00 81.62 367 LYS A O 1
ATOM 2905 N N . PHE A 1 368 ? 2.966 9.221 -1.256 1.00 89.94 368 PHE A N 1
ATOM 2906 C CA . PHE A 1 368 ? 1.629 9.150 -0.668 1.00 89.94 368 PHE A CA 1
ATOM 2907 C C . PHE A 1 368 ? 1.665 9.654 0.766 1.00 89.94 368 PHE A C 1
ATOM 2909 O O . PHE A 1 368 ? 2.456 9.169 1.572 1.00 89.94 368 PHE A O 1
ATOM 2916 N N . ASN A 1 369 ? 0.798 10.597 1.107 1.00 96.12 369 ASN A N 1
ATOM 2917 C CA . ASN A 1 369 ? 0.600 11.012 2.489 1.00 96.12 369 ASN A CA 1
ATOM 2918 C C . ASN A 1 369 ? -0.411 10.073 3.156 1.00 96.12 369 ASN A C 1
ATOM 2920 O O . ASN A 1 369 ? -1.394 9.678 2.534 1.00 96.12 369 ASN A O 1
ATOM 2924 N N . ILE A 1 370 ? -0.170 9.718 4.416 1.00 97.50 370 ILE A N 1
ATOM 2925 C CA . ILE A 1 370 ? -1.037 8.880 5.248 1.00 97.50 370 ILE A CA 1
ATOM 2926 C C . ILE A 1 370 ? -1.280 9.625 6.560 1.00 97.50 370 ILE A C 1
ATOM 2928 O O . ILE A 1 370 ? -0.358 9.852 7.342 1.00 97.50 370 ILE A O 1
ATOM 2932 N N . ALA A 1 371 ? -2.522 10.008 6.818 1.00 97.81 371 ALA A N 1
ATOM 2933 C CA . ALA A 1 371 ? -2.914 10.685 8.042 1.00 97.81 371 ALA A CA 1
ATOM 2934 C C . ALA A 1 371 ? -3.632 9.712 8.978 1.00 97.81 371 ALA A C 1
ATOM 2936 O O . ALA A 1 371 ? -4.568 9.024 8.569 1.00 97.81 371 ALA A O 1
ATOM 2937 N N . VAL A 1 372 ? -3.233 9.706 10.248 1.00 97.50 372 VAL A N 1
ATOM 2938 C CA . VAL A 1 372 ? -4.025 9.116 11.330 1.00 97.50 372 VAL A CA 1
ATOM 2939 C C . VAL A 1 372 ? -4.666 10.252 12.103 1.00 97.50 372 VAL A C 1
ATOM 2941 O O . VAL A 1 372 ? -3.987 11.153 12.608 1.00 97.50 372 VAL A O 1
ATOM 2944 N N . CYS A 1 373 ? -5.984 10.217 12.202 1.00 97.50 373 CYS A N 1
ATOM 2945 C CA . CYS A 1 373 ? -6.773 11.291 12.764 1.00 97.50 373 CYS A CA 1
ATOM 2946 C C . CYS A 1 373 ? -7.719 10.791 13.848 1.00 97.50 373 CYS A C 1
ATOM 2948 O O . CYS A 1 373 ? -8.217 9.670 13.798 1.00 97.50 373 CYS A O 1
ATOM 2950 N N . ARG A 1 374 ? -8.027 11.663 14.805 1.00 94.94 374 ARG A N 1
ATOM 2951 C CA . ARG A 1 374 ? -9.162 11.491 15.714 1.00 94.94 374 ARG A CA 1
ATOM 2952 C C . ARG A 1 374 ? -10.284 12.431 15.336 1.00 94.94 374 ARG A C 1
ATOM 2954 O O . ARG A 1 374 ? -10.042 13.530 14.836 1.00 94.94 374 ARG A O 1
ATOM 2961 N N . ARG A 1 375 ? -11.515 12.024 15.628 1.00 91.00 375 ARG A N 1
ATOM 2962 C CA . ARG A 1 375 ? -12.660 12.935 15.568 1.00 91.00 375 ARG A CA 1
ATOM 2963 C C . ARG A 1 375 ? -12.448 14.091 16.553 1.00 91.00 375 ARG A C 1
ATOM 2965 O O . ARG A 1 375 ? -12.247 13.833 17.738 1.00 91.00 375 ARG A O 1
ATOM 2972 N N . ASN A 1 376 ? -12.482 15.334 16.074 1.00 81.00 376 ASN A N 1
ATOM 2973 C CA . ASN A 1 376 ? -12.439 16.520 16.925 1.00 81.00 376 ASN A CA 1
ATOM 2974 C C . ASN A 1 376 ? -13.871 17.024 17.165 1.00 81.00 376 ASN A C 1
ATOM 2976 O O . ASN A 1 376 ? -14.547 17.503 16.249 1.00 81.00 376 ASN A O 1
ATOM 2980 N N . ASP A 1 377 ? -14.343 16.884 18.400 1.00 74.56 377 ASP A N 1
ATOM 2981 C CA . ASP A 1 377 ? -15.692 17.296 18.798 1.00 74.56 377 ASP A CA 1
ATOM 2982 C C . ASP A 1 377 ? -15.744 18.757 19.293 1.00 74.56 377 ASP A C 1
ATOM 2984 O O . ASP A 1 377 ? -16.835 19.299 19.448 1.00 74.56 377 ASP A O 1
ATOM 2988 N N . GLU A 1 378 ? -14.594 19.421 19.470 1.00 66.44 378 GLU A N 1
ATOM 2989 C CA . GLU A 1 378 ? -14.484 20.808 19.962 1.00 66.44 378 GLU A CA 1
ATOM 2990 C C . GLU A 1 378 ? -14.376 21.860 18.835 1.00 66.44 378 GLU A C 1
ATOM 2992 O O . GLU A 1 378 ? -14.254 23.055 19.097 1.00 66.44 378 GLU A O 1
ATOM 2997 N N . TYR A 1 379 ? -14.417 21.443 17.565 1.00 49.53 379 TYR A N 1
ATOM 2998 C CA . TYR A 1 379 ? -14.203 22.329 16.416 1.00 49.53 379 TYR A CA 1
ATOM 2999 C C . TYR A 1 379 ? -15.422 23.228 16.121 1.00 49.53 379 TYR A C 1
ATOM 3001 O O . TYR A 1 379 ? -16.508 22.733 15.811 1.00 49.53 379 TYR A O 1
ATOM 3009 N N . VAL A 1 380 ? -15.228 24.553 16.154 1.00 42.03 380 VAL A N 1
ATOM 3010 C CA . VAL A 1 380 ? -16.209 25.578 15.751 1.00 42.03 380 VAL A CA 1
ATOM 3011 C C . VAL A 1 380 ? -15.809 26.107 14.370 1.00 42.03 380 VAL A C 1
ATOM 3013 O O . VAL A 1 380 ? -14.704 26.612 14.199 1.00 42.03 380 VAL A O 1
ATOM 3016 N N . SER A 1 381 ? -16.676 25.960 13.364 1.00 38.19 381 SER A N 1
ATOM 3017 C CA . SER A 1 381 ? -16.356 26.318 11.977 1.00 38.19 381 SER A CA 1
ATOM 3018 C C . SER A 1 381 ? -16.356 27.836 11.760 1.00 38.19 381 SER A C 1
ATOM 3020 O O . SER A 1 381 ? -17.424 28.451 11.778 1.00 38.19 381 SER A O 1
ATOM 3022 N N . GLU A 1 382 ? -15.206 28.429 11.453 1.00 35.44 382 GLU A N 1
ATOM 3023 C CA . GLU A 1 382 ? -15.142 29.747 10.812 1.00 35.44 382 GLU A CA 1
ATOM 3024 C C . GLU A 1 382 ? -14.742 29.589 9.336 1.00 35.44 382 GLU A C 1
ATOM 3026 O O . GLU A 1 382 ? -13.789 28.894 8.987 1.00 35.44 382 GLU A O 1
ATOM 3031 N N . GLN A 1 383 ? -15.534 30.193 8.447 1.00 30.89 383 GLN A N 1
ATOM 3032 C CA . GLN A 1 383 ? -15.333 30.198 6.996 1.00 30.89 383 GLN A CA 1
ATOM 3033 C C . GLN A 1 383 ? -14.270 31.243 6.624 1.00 30.89 383 GLN A C 1
ATOM 3035 O O . GLN A 1 383 ? -14.550 32.405 6.894 1.00 30.89 383 GLN A O 1
ATOM 3040 N N . PHE A 1 384 ? -13.146 30.907 5.952 1.00 31.38 384 PHE A N 1
ATOM 3041 C CA . PHE A 1 384 ? -12.511 31.814 4.959 1.00 31.38 384 PHE A CA 1
ATOM 3042 C C . PHE A 1 384 ? -11.310 31.271 4.130 1.00 31.38 384 PHE A C 1
ATOM 3044 O O . PHE A 1 384 ? -10.872 30.141 4.304 1.00 31.38 384 PHE A O 1
ATOM 3051 N N . GLN A 1 385 ? -10.862 32.131 3.192 1.00 25.64 385 GLN A N 1
ATOM 3052 C CA . GLN A 1 385 ? -10.173 31.990 1.888 1.00 25.64 385 GLN A CA 1
ATOM 3053 C C . GLN A 1 385 ? -8.696 31.515 1.822 1.00 25.64 385 GLN A C 1
ATOM 3055 O O . GLN A 1 385 ? -7.928 31.628 2.770 1.00 25.64 385 GLN A O 1
ATOM 3060 N N . VAL A 1 386 ? -8.315 31.053 0.617 1.00 25.62 386 VAL A N 1
ATOM 3061 C CA . VAL A 1 386 ? -7.040 30.418 0.205 1.00 25.62 386 VAL A CA 1
ATOM 3062 C C . VAL A 1 386 ? -5.930 31.436 -0.142 1.00 25.62 386 VAL A C 1
ATOM 3064 O O . VAL A 1 386 ? -6.177 32.300 -0.986 1.00 25.62 386 VAL A O 1
ATOM 3067 N N . PRO A 1 387 ? -4.693 31.301 0.386 1.00 24.36 387 PRO A N 1
ATOM 3068 C CA . PRO A 1 387 ? -3.496 31.947 -0.160 1.00 24.36 387 PRO A CA 1
ATOM 3069 C C . PRO A 1 387 ? -2.569 30.974 -0.918 1.00 24.36 387 PRO A C 1
ATOM 3071 O O . PRO A 1 387 ? -2.473 29.791 -0.603 1.00 24.36 387 PRO A O 1
ATOM 3074 N N . SER A 1 388 ? -1.881 31.517 -1.925 1.00 24.56 388 SER A N 1
ATOM 3075 C CA . SER A 1 388 ? -1.055 30.839 -2.934 1.00 24.56 388 SER A CA 1
ATOM 3076 C C . SER A 1 388 ? 0.343 30.396 -2.469 1.00 24.56 388 SER A C 1
ATOM 3078 O O . SER A 1 388 ? 0.980 31.051 -1.647 1.00 24.56 388 SER A O 1
ATOM 3080 N N . SER A 1 389 ? 0.807 29.318 -3.108 1.00 28.45 389 SER A N 1
ATOM 3081 C CA . SER A 1 389 ? 2.047 28.538 -2.969 1.00 28.45 389 SER A CA 1
ATOM 3082 C C . SER A 1 389 ? 3.381 29.301 -2.942 1.00 28.45 389 SER A C 1
ATOM 3084 O O . SER A 1 389 ? 3.595 30.221 -3.732 1.00 28.45 389 SER A O 1
ATOM 3086 N N . GLY A 1 390 ? 4.326 28.798 -2.136 1.00 21.62 390 GLY A N 1
ATOM 3087 C CA . GLY A 1 390 ? 5.761 29.096 -2.202 1.00 21.62 390 GLY A CA 1
ATOM 3088 C C . GLY A 1 390 ? 6.587 27.803 -2.271 1.00 21.62 390 GLY A C 1
ATOM 3089 O O . GLY A 1 390 ? 6.352 26.877 -1.502 1.00 21.62 390 GLY A O 1
ATOM 3090 N N . SER A 1 391 ? 7.515 27.751 -3.225 1.00 26.84 391 SER A N 1
ATOM 3091 C CA . SER A 1 391 ? 8.391 26.630 -3.602 1.00 26.84 391 SER A CA 1
ATOM 3092 C C . SER A 1 391 ? 9.557 26.401 -2.635 1.00 26.84 391 SER A C 1
ATOM 3094 O O . SER A 1 391 ? 10.180 27.389 -2.249 1.00 26.84 391 SER A O 1
ATOM 3096 N N . HIS A 1 392 ? 9.955 25.145 -2.379 1.00 25.39 392 HIS A N 1
ATOM 3097 C CA . HIS A 1 392 ? 11.314 24.824 -1.915 1.00 25.39 392 HIS A CA 1
ATOM 3098 C C . HIS A 1 392 ? 11.848 23.469 -2.413 1.00 25.39 392 HIS A C 1
ATOM 3100 O O . HIS A 1 392 ? 11.100 22.515 -2.606 1.00 25.39 392 HIS A O 1
ATOM 3106 N N . ASP A 1 393 ? 13.165 23.468 -2.636 1.00 24.33 393 ASP A N 1
ATOM 3107 C CA . ASP A 1 393 ? 13.995 22.508 -3.365 1.00 24.33 393 ASP A CA 1
ATOM 3108 C C . ASP A 1 393 ? 14.237 21.156 -2.664 1.00 24.33 393 ASP A C 1
ATOM 3110 O O . ASP A 1 393 ? 14.292 21.049 -1.438 1.00 24.33 393 ASP A O 1
ATOM 3114 N N . LEU A 1 394 ? 14.454 20.132 -3.496 1.00 28.47 394 LEU A N 1
ATOM 3115 C CA . LEU A 1 394 ? 14.780 18.744 -3.162 1.00 28.47 394 LEU A CA 1
ATOM 3116 C C . LEU A 1 394 ? 16.300 18.529 -3.093 1.00 28.47 394 LEU A C 1
ATOM 3118 O O . LEU A 1 394 ? 16.965 18.710 -4.105 1.00 28.47 394 LEU A O 1
ATOM 3122 N N . GLU A 1 395 ? 16.823 18.038 -1.963 1.00 32.16 395 GLU A N 1
ATOM 3123 C CA . GLU A 1 395 ? 17.994 17.139 -1.909 1.00 32.16 395 GLU A CA 1
ATOM 3124 C C . GLU A 1 395 ? 18.216 16.605 -0.474 1.00 32.16 395 GLU A C 1
ATOM 3126 O O . GLU A 1 395 ? 18.759 17.293 0.388 1.00 32.16 395 GLU A O 1
ATOM 3131 N N . ALA A 1 396 ? 17.821 15.354 -0.199 1.00 28.64 396 ALA A N 1
ATOM 3132 C CA . ALA A 1 396 ? 18.279 14.615 0.982 1.00 28.64 396 ALA A CA 1
ATOM 3133 C C . ALA A 1 396 ? 18.255 13.096 0.737 1.00 28.64 396 ALA A C 1
ATOM 3135 O O . ALA A 1 396 ? 17.233 12.520 0.373 1.00 28.64 396 ALA A O 1
ATOM 3136 N N . MET A 1 397 ? 19.405 12.455 0.940 1.00 32.00 397 MET A N 1
ATOM 3137 C CA . MET A 1 397 ? 19.592 11.001 0.909 1.00 32.00 397 MET A CA 1
ATOM 3138 C C . MET A 1 397 ? 19.189 10.406 2.274 1.00 32.00 397 MET A C 1
ATOM 3140 O O . MET A 1 397 ? 19.504 11.004 3.304 1.00 32.00 397 MET A O 1
ATOM 3144 N N . ASP A 1 398 ? 18.497 9.262 2.284 1.00 41.28 398 ASP A N 1
ATOM 3145 C CA . ASP A 1 398 ? 17.866 8.674 3.477 1.00 41.28 398 ASP A CA 1
ATOM 3146 C C . ASP A 1 398 ? 18.873 8.283 4.586 1.00 41.28 398 ASP A C 1
ATOM 3148 O O . ASP A 1 398 ? 19.995 7.823 4.353 1.00 41.28 398 ASP A O 1
ATOM 3152 N N . THR A 1 399 ? 18.473 8.494 5.837 1.00 35.88 399 THR A N 1
ATOM 3153 C CA . THR A 1 399 ? 19.293 8.366 7.054 1.00 35.88 399 THR A CA 1
ATOM 3154 C C . THR A 1 399 ? 19.685 6.920 7.359 1.00 35.88 399 THR A C 1
ATOM 3156 O O . THR A 1 399 ? 20.765 6.674 7.902 1.00 35.88 399 THR A O 1
ATOM 3159 N N . GLN A 1 400 ? 18.839 5.959 6.986 1.00 40.06 400 GLN A N 1
ATOM 3160 C CA . GLN A 1 400 ? 19.091 4.531 7.185 1.00 40.06 400 GLN A CA 1
ATOM 3161 C C . GLN A 1 400 ? 20.099 3.992 6.152 1.00 40.06 400 GLN A C 1
ATOM 3163 O O . GLN A 1 400 ? 20.999 3.221 6.499 1.00 40.06 400 GLN A O 1
ATOM 3168 N N . ASP A 1 401 ? 20.043 4.512 4.923 1.00 45.97 401 ASP A N 1
ATOM 3169 C CA . ASP A 1 401 ? 20.991 4.219 3.839 1.00 45.97 401 ASP A CA 1
ATOM 3170 C C . ASP A 1 401 ? 22.409 4.698 4.164 1.00 45.97 401 ASP A C 1
ATOM 3172 O O . ASP A 1 401 ? 23.402 4.036 3.845 1.00 45.97 401 ASP A O 1
ATOM 3176 N N . ARG A 1 402 ? 22.517 5.832 4.861 1.00 44.09 402 ARG A N 1
ATOM 3177 C CA . ARG A 1 402 ? 23.799 6.334 5.359 1.00 44.09 402 ARG A CA 1
ATOM 3178 C C . ARG A 1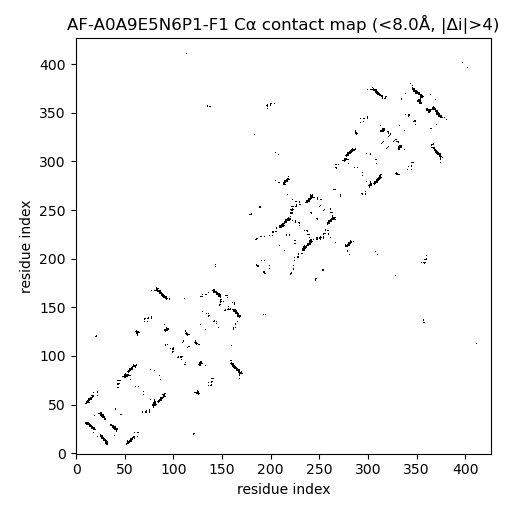 402 ? 24.381 5.415 6.432 1.00 44.09 402 ARG A C 1
ATOM 3180 O O . ARG A 1 402 ? 25.588 5.209 6.437 1.00 44.09 402 ARG A O 1
ATOM 3187 N N . ALA A 1 403 ? 23.554 4.838 7.304 1.00 41.88 403 ALA A N 1
ATOM 3188 C CA . ALA A 1 403 ? 24.010 3.973 8.391 1.00 41.88 403 ALA A CA 1
ATOM 3189 C C . ALA A 1 403 ? 24.537 2.618 7.890 1.00 41.88 403 ALA A C 1
ATOM 3191 O O . ALA A 1 403 ? 25.631 2.222 8.284 1.00 41.88 403 ALA A O 1
ATOM 3192 N N . VAL A 1 404 ? 23.816 1.939 6.988 1.00 51.75 404 VAL A N 1
ATOM 3193 C CA . VAL A 1 404 ? 24.260 0.649 6.416 1.00 51.75 404 VAL A CA 1
ATOM 3194 C C . VAL A 1 404 ? 25.533 0.829 5.594 1.00 51.75 404 VAL A C 1
ATOM 3196 O O . VAL A 1 404 ? 26.481 0.062 5.752 1.00 51.75 404 VAL A O 1
ATOM 3199 N N . LYS A 1 405 ? 25.598 1.885 4.774 1.00 51.72 405 LYS A N 1
ATOM 3200 C CA . LYS A 1 405 ? 26.802 2.207 4.006 1.00 51.72 405 LYS A CA 1
ATOM 3201 C C . LYS A 1 405 ? 27.990 2.532 4.912 1.00 51.72 405 LYS A C 1
ATOM 3203 O O . LYS A 1 405 ? 29.069 2.002 4.692 1.00 51.72 405 LYS A O 1
ATOM 3208 N N . LEU A 1 406 ? 27.796 3.350 5.950 1.00 50.16 406 LEU A N 1
ATOM 3209 C CA . LEU A 1 406 ? 28.855 3.654 6.918 1.00 50.16 406 LEU A CA 1
ATOM 3210 C C . LEU A 1 406 ? 29.339 2.401 7.650 1.00 50.16 406 LEU A C 1
ATOM 3212 O O . LEU A 1 406 ? 30.528 2.306 7.936 1.00 50.16 406 LEU A O 1
ATOM 3216 N N . LEU A 1 407 ? 28.449 1.447 7.938 1.00 57.19 407 LEU A N 1
ATOM 3217 C CA . LEU A 1 407 ? 28.825 0.180 8.561 1.00 57.19 407 LEU A CA 1
ATOM 3218 C C . LEU A 1 407 ? 29.679 -0.671 7.612 1.00 57.19 407 LEU A C 1
ATOM 3220 O O . LEU A 1 407 ? 30.729 -1.157 8.017 1.00 57.19 407 LEU A O 1
ATOM 3224 N N . LEU A 1 408 ? 29.270 -0.794 6.345 1.00 55.72 408 LEU A N 1
ATOM 3225 C CA . LEU A 1 408 ? 30.025 -1.516 5.314 1.00 55.72 408 LEU A CA 1
ATOM 3226 C C . LEU A 1 408 ? 31.383 -0.854 5.043 1.00 55.72 408 LEU A C 1
ATOM 3228 O O . LEU A 1 408 ? 32.403 -1.537 5.037 1.00 55.72 408 LEU A O 1
ATOM 3232 N N . ASP A 1 409 ? 31.421 0.474 4.913 1.00 53.88 409 ASP A N 1
ATOM 3233 C CA . ASP A 1 409 ? 32.654 1.248 4.735 1.00 53.88 409 ASP A CA 1
ATOM 3234 C C . ASP A 1 409 ? 33.579 1.114 5.961 1.00 53.88 409 ASP A C 1
ATOM 3236 O O . ASP A 1 409 ? 34.795 0.977 5.818 1.00 53.88 409 ASP A O 1
ATOM 3240 N N . ALA A 1 410 ? 33.027 1.108 7.179 1.00 51.50 410 ALA A N 1
ATOM 3241 C CA . ALA A 1 410 ? 33.792 0.891 8.407 1.00 51.50 410 ALA A CA 1
ATOM 3242 C C . ALA A 1 410 ? 34.351 -0.537 8.495 1.00 51.50 410 ALA A C 1
ATOM 3244 O O . ALA A 1 410 ? 35.520 -0.706 8.841 1.00 51.50 410 ALA A O 1
ATOM 3245 N N . CYS A 1 411 ? 33.562 -1.551 8.132 1.00 57.34 411 CYS A N 1
ATOM 3246 C CA . CYS A 1 411 ? 34.020 -2.936 8.037 1.00 57.34 411 CYS A CA 1
ATOM 3247 C C . CYS A 1 411 ? 35.128 -3.085 6.985 1.00 57.34 411 CYS A C 1
ATOM 3249 O O . CYS A 1 411 ? 36.158 -3.692 7.273 1.00 57.34 411 CYS A O 1
ATOM 3251 N N . HIS A 1 412 ? 34.972 -2.472 5.807 1.00 57.25 412 HIS A N 1
ATOM 3252 C CA . HIS A 1 412 ? 36.001 -2.453 4.764 1.00 57.25 412 HIS A CA 1
ATOM 3253 C C . HIS A 1 412 ? 37.306 -1.822 5.255 1.00 57.25 412 HIS A C 1
ATOM 3255 O O . HIS A 1 412 ? 38.375 -2.415 5.102 1.00 57.25 412 HIS A O 1
ATOM 3261 N N . ASN A 1 413 ? 37.227 -0.651 5.891 1.00 53.06 413 ASN A N 1
ATOM 3262 C CA . ASN A 1 413 ? 38.401 0.050 6.409 1.00 53.06 413 ASN A CA 1
ATOM 3263 C C . ASN A 1 413 ? 39.093 -0.728 7.537 1.00 53.06 413 ASN A C 1
ATOM 3265 O O . ASN A 1 413 ? 40.323 -0.796 7.571 1.00 53.06 413 ASN A O 1
ATOM 3269 N N . TYR A 1 414 ? 38.321 -1.347 8.433 1.00 51.66 414 TYR A N 1
ATOM 3270 C CA . TYR A 1 414 ? 38.851 -2.164 9.524 1.00 51.66 414 TYR A CA 1
ATOM 3271 C C . TYR A 1 414 ? 39.589 -3.404 9.003 1.00 51.66 414 TYR A C 1
ATOM 3273 O O . TYR A 1 414 ? 40.705 -3.688 9.433 1.00 51.66 414 TYR A O 1
ATOM 3281 N N . ILE A 1 415 ? 39.019 -4.106 8.019 1.00 52.56 415 ILE A N 1
ATOM 3282 C CA . ILE A 1 415 ? 39.650 -5.285 7.408 1.00 52.56 415 ILE A CA 1
ATOM 3283 C C . ILE A 1 415 ? 40.936 -4.895 6.658 1.00 52.56 415 ILE A C 1
ATOM 3285 O O . ILE A 1 415 ? 41.950 -5.583 6.786 1.00 52.56 415 ILE A O 1
ATOM 3289 N N . HIS A 1 416 ? 40.942 -3.764 5.941 1.00 54.34 416 HIS A N 1
ATOM 3290 C CA . HIS A 1 416 ? 42.154 -3.241 5.296 1.00 54.34 416 HIS A CA 1
ATOM 3291 C C . HIS A 1 416 ? 43.264 -2.901 6.301 1.00 54.34 416 HIS A C 1
ATOM 3293 O O . HIS A 1 416 ? 44.424 -3.242 6.064 1.00 54.34 416 HIS A O 1
ATOM 3299 N N . GLN A 1 417 ? 42.925 -2.276 7.434 1.00 54.81 417 GLN A N 1
ATOM 3300 C CA . GLN A 1 417 ? 43.895 -1.992 8.498 1.00 54.81 417 GLN A CA 1
ATOM 3301 C C . GLN A 1 417 ? 44.463 -3.268 9.123 1.00 54.81 417 GLN A C 1
ATOM 3303 O O . GLN A 1 417 ? 45.668 -3.346 9.359 1.00 54.81 417 GLN A O 1
ATOM 3308 N N . MET A 1 418 ? 43.628 -4.283 9.355 1.00 48.66 418 MET A N 1
ATOM 3309 C CA . MET A 1 418 ? 44.076 -5.557 9.923 1.00 48.66 418 MET A CA 1
ATOM 3310 C C . MET A 1 418 ? 45.043 -6.304 8.994 1.00 48.66 418 MET A C 1
ATOM 3312 O O . MET A 1 418 ? 46.019 -6.870 9.479 1.00 48.66 418 MET A O 1
ATOM 3316 N N . ARG A 1 419 ? 44.844 -6.240 7.669 1.00 55.00 419 ARG A N 1
ATOM 3317 C CA . ARG A 1 419 ? 45.774 -6.823 6.682 1.00 55.00 419 ARG A CA 1
ATOM 3318 C C . ARG A 1 419 ? 47.093 -6.053 6.570 1.00 55.00 419 ARG A C 1
ATOM 3320 O O . ARG A 1 419 ? 48.146 -6.679 6.515 1.00 55.00 419 ARG A O 1
ATOM 3327 N N . GLY A 1 420 ? 47.064 -4.717 6.624 1.00 52.91 420 GLY A N 1
ATOM 3328 C CA . GLY A 1 420 ? 48.290 -3.904 6.667 1.00 52.91 420 GLY A CA 1
ATOM 3329 C C . GLY A 1 420 ? 49.156 -4.194 7.902 1.00 52.91 420 GLY A C 1
ATOM 3330 O O . GLY A 1 420 ? 50.378 -4.247 7.813 1.00 52.91 420 GLY A O 1
ATOM 3331 N N . LEU A 1 421 ? 48.521 -4.487 9.042 1.00 45.16 421 LEU A N 1
ATOM 3332 C CA . LEU A 1 421 ? 49.202 -4.895 10.277 1.00 45.16 421 LEU A CA 1
ATOM 3333 C C . LEU A 1 421 ? 49.760 -6.331 10.238 1.00 45.16 421 LEU A C 1
ATOM 3335 O O . LEU A 1 421 ? 50.634 -6.661 11.042 1.00 45.16 421 LEU A O 1
ATOM 3339 N N . GLU A 1 422 ? 49.265 -7.199 9.351 1.00 43.56 422 GLU A N 1
ATOM 3340 C CA . GLU A 1 422 ? 49.816 -8.545 9.132 1.00 43.56 422 GLU A CA 1
ATOM 3341 C C . GLU A 1 422 ? 51.001 -8.549 8.156 1.00 43.56 422 GLU A C 1
ATOM 3343 O O . GLU A 1 422 ? 51.920 -9.352 8.335 1.00 43.56 422 GLU A O 1
ATOM 3348 N N . GLU A 1 423 ? 51.029 -7.639 7.177 1.00 47.16 423 GLU A N 1
ATOM 3349 C CA . GLU A 1 423 ? 52.189 -7.443 6.296 1.00 47.16 423 GLU A CA 1
ATOM 3350 C C . GLU A 1 423 ? 53.371 -6.801 7.042 1.00 47.16 423 GLU A C 1
ATOM 3352 O O . GLU A 1 423 ? 54.489 -7.305 6.937 1.00 47.16 423 GLU A O 1
ATOM 3357 N N . ASP A 1 424 ? 53.127 -5.812 7.910 1.00 46.78 424 ASP A N 1
ATOM 3358 C CA . ASP A 1 424 ? 54.166 -5.210 8.770 1.00 46.78 424 ASP A CA 1
ATOM 3359 C C . ASP A 1 424 ? 54.722 -6.176 9.837 1.00 46.78 424 ASP A C 1
ATOM 3361 O O . ASP A 1 424 ? 55.808 -5.964 10.373 1.00 46.78 424 ASP A O 1
ATOM 3365 N N . LYS A 1 425 ? 54.008 -7.266 10.154 1.00 43.31 425 LYS A N 1
ATOM 3366 C CA . LYS A 1 425 ? 54.497 -8.333 11.052 1.00 43.31 425 LYS A CA 1
ATOM 3367 C C . LYS A 1 425 ? 55.288 -9.430 10.334 1.00 43.31 425 LYS A C 1
ATOM 3369 O O . LYS A 1 425 ? 55.852 -10.294 11.008 1.00 43.31 425 LYS A O 1
ATOM 3374 N N . LYS A 1 426 ? 55.316 -9.422 8.998 1.00 46.41 426 LYS A N 1
ATOM 3375 C CA . LYS A 1 426 ? 56.125 -10.328 8.164 1.00 46.41 426 LYS A CA 1
ATOM 3376 C C . LYS A 1 426 ? 57.349 -9.642 7.533 1.00 46.41 426 LYS A C 1
ATOM 3378 O O . LYS A 1 426 ? 58.070 -10.318 6.800 1.00 46.41 426 LYS A O 1
ATOM 3383 N N . GLY A 1 427 ? 57.567 -8.353 7.810 1.00 38.97 427 GLY A N 1
ATOM 3384 C CA . GLY A 1 427 ? 58.730 -7.563 7.382 1.00 38.97 427 GLY A CA 1
ATOM 3385 C C . GLY A 1 427 ? 59.936 -7.697 8.299 1.00 38.97 427 GLY A C 1
ATOM 3386 O O . GLY A 1 427 ? 59.749 -7.594 9.533 1.00 38.97 427 GLY A O 1
#

Radius of gyration: 25.36 Å; Cα contacts (8 Å, |Δi|>4): 796; chains: 1; bounding box: 88×58×61 Å

Nearest PDB structures (foldseek):
  6f5z-assembly1_A  TM=8.441E-01  e=1.263E-14  Haloferax volcanii DS2
  6f5z-assembly1_B  TM=8.271E-01  e=1.425E-14  Haloferax volcanii DS2
  3g5l-assembly1_B  TM=7.838E-01  e=1.167E-12  Listeria monocytogenes serotype 4b str. F2365
  3g5l-assembly2_A  TM=7.778E-01  e=3.256E-12  Listeria monocytogenes serotype 4b str. F2365
  3bkw-assembly1_A  TM=8.056E-01  e=1.156E-11  Mesorhizobium japonicum MAFF 303099

Sequence (427 aa):
MSEKLVESFGYRRLEVAAADVPVESGVVCRAEPEGAQEIRCRPSTLPFKDECFSEVRSRHLIQYLRRTDAVRFLQECWRLLVPGGRIYVTAPNLQFYLDLYNSGDHELALAGLCGHQDKLLQVPQWSYTRQSLQDLLFKAGFVAAKDHTADDSSLEKSEGHLEVSAHKHAPLTEGNVEGSIEAGRQMGTRLEEIRSDHVERYHFAAQFVRPGDIVLDIACGIGYGTHLVAKGTACSRVTGIDIAPEAIDFARKHFSHERIAYLLGDCLDESQRFEPADCIISFETLEHLPRDVQFLSRLRSLLKPGGTLIISSPNEDVFPYSPEMVPYHVRHHTSAELRSLLERAAFQVISEMSQDAFQILPGFGRKFNIAVCRRNDEYVSEQFQVPSSGSHDLEAMDTQDRAVKLLLDACHNYIHQMRGLEEDKKG

pLDDT: mean 75.98, std 20.47, range [21.62, 98.81]

Solvent-accessible surface area (backbone atoms only — not comparable to full-atom values): 23641 Å² total; per-residue (Å²): 135,78,100,76,87,86,81,83,89,68,43,47,35,37,38,37,30,54,37,105,52,54,57,93,82,14,27,33,34,41,52,33,69,77,84,74,59,77,44,76,35,47,60,71,54,62,100,64,62,70,48,49,20,47,29,39,36,39,42,73,34,60,26,68,41,56,71,72,54,33,31,42,24,42,32,42,55,46,47,27,29,26,65,57,13,35,39,37,42,33,40,43,21,36,59,49,31,52,52,34,37,77,72,66,45,46,68,64,17,49,37,64,62,50,30,68,75,90,54,91,70,70,61,43,75,45,64,32,41,74,65,64,48,45,51,43,43,44,76,24,62,37,42,75,68,46,81,29,38,87,43,94,81,36,95,56,90,38,78,61,33,38,32,39,33,30,23,32,65,50,77,88,66,96,77,83,78,82,74,87,66,66,93,85,66,85,69,58,76,48,76,89,56,41,62,58,44,63,52,43,54,37,56,57,51,40,75,74,56,47,76,60,30,36,33,35,25,47,61,28,53,46,20,61,51,45,34,48,38,51,72,73,37,58,47,57,33,28,37,25,27,21,70,48,61,66,30,38,54,46,12,62,74,54,36,67,51,98,43,52,46,76,42,75,41,54,82,81,44,80,87,61,84,75,74,72,16,43,32,37,38,34,56,73,48,54,31,59,42,97,52,47,69,61,45,43,42,43,53,50,72,33,38,36,93,79,12,40,40,37,38,30,34,52,11,30,84,66,47,63,74,42,63,88,84,40,69,74,46,79,48,53,38,35,62,69,52,48,53,50,52,41,46,74,44,30,30,41,78,78,42,49,24,12,29,53,77,67,48,80,38,85,39,61,83,30,43,27,30,33,41,36,26,34,57,42,89,85,68,78,91,78,90,84,88,89,83,85,90,83,90,84,85,91,87,82,82,61,74,66,63,51,50,56,49,51,50,53,53,49,51,52,52,50,54,52,52,55,51,54,58,53,53,64,69,73,108

Foldseek 3Di:
DDDDDDDDDFWAEKEWEQDLAQCCQFIWIATDDDDGDTDGDHLLDDPDAFAHYLEYEYEAHLLRDDLVSSLSSLLVVLRNHHAQRKYKYKFFALVVLVVCVVVPVPVVSLCLQQPPCVSVHDGRLDGDHPVRVVLSNVSSQWAQKDWCQCPPPDPDVDPRMTMIMTGHHHPDDPDDDPDCDDPPDQDDLAPSRGQQQVVLLLVVLLVQAAAQWEEEEEQCFLPNSQLCSVVVHNYQAYEYEHQDPSSLVNNVVRRDDPRYHYDNDDLLPPVDDDAATLEYEYEADLQQDPCNLSSLLSNLVSYDAFGKYKYKFFACLEDNDDCVVVVNGPGGYHPVRVCVSNVLSQKDFPFKWADDRNDTGGDDDHGMIITMTTRHPPDDDDDDDDDDDDDDDDDDDDPVVVVVSVVSVVVVVVVVVVVVVVVVVVD

Mean predicted aligned error: 17.32 Å

Secondary structure (DSSP, 8-state):
--S----S----EEEEEE-SS-GGG-EEEEEESS----EEEBTTB-SS-TT-EEEEEEES-GGGS-HHHHHHHHHHHHHHEEEEEEEEEEEEBHHHHHHHHHHT-HHHHHHHHS--TTSTT---S--B-HHHHHHHHHHTTEEEEEE-TTSTT-SS--TTEEEEEEEEPPP--TT--S--PPTTS---SSGGGS-HHHHHHHHHHHTTPPTT-EEEEET-TTSHHHHHHHHHS--SEEEEEES-HHHHHHHHHHS--TTEEEEE--TT-TTS-PPPEEEEEEES-GGG-TTHHHHHHHHHHHEEEEEEEEEEEEBTTTS---TTT-TT-S--B-HHHHHHHHHHTTEEEEEEEEEETTEEEESS-SSEEEEEEEE-SS--------------------HHHHHHHHHHHHHHHHHHHHHHHHHTT--